Protein AF-A0A2T9Z1H3-F1 (afdb_monomer)

Secondary structure (DSSP, 8-state):
--THHHHHHHHHHHHTT-GGGS---PPPPPPHHHHTTTS-HHHHHHHTT--HHHHTT-HHHHHHHB-TTTS---TTHHHHHHHHHHHHHHHHHHHHHTS-SEEEETT---TT--SSSBBTTBSS-HHHHHHHHHTTT-S-EEEEE-SSS--HHHHHHHTT-SSEEEEE--B-SSSTT----TT---STTSTTTEEE--B-TT-BHHHHHHHHHHHHHHHHHHH--SEEEEE--SSSBTT-SS---BB-HHHHHHHHHHHHTT---EEEE-----SHHHHHHHHHHHHHHHHT----SBPPP-TTGGGGTTT-BS-----S------HHHHHHHHHHHHHHHHHS--S-------PPPPPTT-SHHHHHHHHHHHHHHTTT-SS-HHHHHT----TT---------------EEEEE-TTS-EEEEE-TTS---------------------------------------------------------------------------------------TTTHHHHHHHHHHHHHHHHHHHHHHHHHHHHHHHHTTTSTTS------------------------------------------SHHHHHHHHHHHHHHHHHHHHHHHHHHHHHHHHHGGG--

Radius of gyration: 39.99 Å; Cα contacts (8 Å, |Δi|>4): 775; chains: 1; bounding box: 104×130×142 Å

pLDDT: mean 71.65, std 28.83, range [24.84, 98.94]

InterPro domains:
  IPR000286 Histone deacetylase HDAC [PR01270] (108-131)
  IPR000286 Histone deacetylase HDAC [PR01270] (140-155)
  IPR000286 Histone deacetylase HDAC [PR01270] (225-235)
  IPR003084 Class I/II Histone deacetylase HDAC [PR01271] (1-18)
  IPR003084 Class I/II Histone deacetylase HDAC [PR01271] (34-52)
  IPR003084 Class I/II Histone deacetylase HDAC [PR01271] (65-82)
  IPR003084 Class I/II Histone deacetylase HDAC [PR01271] (86-106)
  IPR003084 Class I/II Histone deacetylase HDAC [PR01271] (127-143)
  IPR003084 Class I/II Histone deacetylase HDAC [PR01271] (186-199)
  IPR003084 Class I/II Histone deacetylase HDAC [PR01271] (203-221)
  IPR023696 Ureohydrolase domain superfamily [SSF52768] (1-344)
  IPR023801 Histone deacetylase domain [PF00850] (2-289)
  IPR037138 Histone deacetylase domain superfamily [G3DSA:3.40.800.20] (1-356)

Solvent-accessible surface area (backbone atoms only — not comparable to full-atom values): 39409 Å² total; per-residue (Å²): 136,68,74,65,31,49,58,50,18,51,47,48,29,55,48,68,55,51,55,83,76,51,91,87,76,85,56,62,58,43,49,73,72,60,53,43,74,71,29,40,65,69,44,52,60,44,43,69,62,44,22,53,79,43,37,74,76,35,51,70,65,32,68,64,34,27,45,63,92,64,35,56,69,39,84,57,49,40,57,56,44,15,39,21,27,10,32,31,37,55,38,25,49,34,45,66,74,64,78,37,66,62,38,78,25,67,70,22,29,31,36,40,9,39,56,55,32,29,32,86,63,12,61,57,33,18,52,55,50,16,49,63,51,34,55,52,77,27,80,26,36,33,40,39,36,46,20,34,45,40,47,52,25,48,40,63,77,40,30,57,30,73,43,41,32,39,36,31,54,13,47,50,68,101,42,64,80,66,61,49,49,74,80,49,23,47,38,89,59,2,40,48,23,32,45,38,44,59,37,52,48,16,38,33,38,67,62,47,51,65,54,49,52,63,50,53,53,50,48,49,72,47,69,54,52,57,32,37,41,34,35,51,14,36,12,29,24,31,79,27,75,82,32,56,30,21,16,16,44,68,37,54,38,47,53,56,52,56,58,59,72,71,76,55,35,34,40,40,25,12,39,58,47,66,36,41,70,52,34,22,32,36,57,35,50,41,50,26,55,75,68,74,46,91,73,70,59,60,56,60,78,45,100,61,50,75,73,44,54,95,77,39,48,45,76,46,66,54,65,93,61,72,57,66,63,48,69,70,57,53,51,50,49,54,53,51,53,54,54,40,53,68,71,45,76,75,65,85,78,85,71,88,72,82,63,71,78,70,57,96,71,66,36,74,68,50,42,47,52,50,51,52,50,49,48,67,73,42,68,90,50,97,69,47,72,70,54,55,79,66,57,81,78,66,100,80,70,85,78,76,90,79,89,70,94,71,96,72,99,63,83,54,51,77,48,71,46,100,86,79,50,73,48,78,47,71,73,89,80,89,76,83,90,86,87,86,83,88,87,89,83,82,88,81,90,85,89,82,90,83,90,79,87,82,86,93,85,86,88,81,92,86,88,82,86,90,88,87,89,88,79,87,86,86,87,87,86,90,84,80,90,77,90,82,89,83,86,86,86,85,89,90,82,89,86,86,80,86,89,87,88,85,85,91,85,89,84,89,86,84,86,87,83,89,86,82,66,86,76,50,58,70,52,57,54,46,58,57,53,51,56,53,58,46,68,48,49,64,48,54,63,50,53,54,54,68,48,54,67,59,58,59,73,70,64,66,93,76,76,91,84,79,80,92,77,87,78,84,88,87,81,90,84,89,82,89,85,90,87,83,87,90,82,92,87,81,89,88,93,88,88,85,84,85,81,91,79,88,95,82,85,64,69,79,63,52,59,54,57,50,53,60,48,51,57,49,54,56,54,52,53,60,51,51,59,56,57,51,59,57,46,58,65,53,59,68,68,74,78,125

Nearest PDB structures (foldseek):
  3max-assembly1_A  TM=9.929E-01  e=9.455E-51  Homo sapiens
  6who-assembly1_A  TM=9.934E-01  e=2.916E-50  Homo sapiens
  7ao8-assembly1_E  TM=9.855E-01  e=3.864E-50  Homo sapiens
  8iht-assembly1_L  TM=9.902E-01  e=1.800E-46  Saccharomyces cerevisiae
  8i03-assembly1_D  TM=9.850E-01  e=1.025E-46  Schizosaccharomyces pombe

Structure (mmCIF, N/CA/C/O backbone):
data_AF-A0A2T9Z1H3-F1
#
_entry.id   AF-A0A2T9Z1H3-F1
#
loop_
_atom_site.group_PDB
_atom_site.id
_atom_site.type_symbol
_atom_site.label_atom_id
_atom_site.label_alt_id
_atom_site.label_comp_id
_atom_site.label_asym_id
_atom_site.label_entity_id
_atom_site.label_seq_id
_atom_site.pdbx_PDB_ins_code
_atom_site.Cartn_x
_atom_site.Cartn_y
_atom_site.Cartn_z
_atom_site.occupancy
_atom_site.B_iso_or_equiv
_atom_site.auth_seq_id
_atom_site.auth_comp_id
_atom_site.auth_asym_id
_atom_site.auth_atom_id
_atom_site.pdbx_PDB_model_num
ATOM 1 N N . MET A 1 1 ? 14.209 2.581 -4.992 1.00 89.06 1 MET A N 1
ATOM 2 C CA . MET A 1 1 ? 13.100 1.869 -5.694 1.00 89.06 1 MET A CA 1
ATOM 3 C C . MET A 1 1 ? 13.535 1.269 -7.051 1.00 89.06 1 MET A C 1
ATOM 5 O O . MET A 1 1 ? 14.521 1.737 -7.606 1.00 89.06 1 MET A O 1
ATOM 9 N N . LYS A 1 2 ? 12.835 0.252 -7.607 1.00 95.00 2 LYS A N 1
ATOM 10 C CA . LYS A 1 2 ? 12.998 -0.245 -9.006 1.00 95.00 2 LYS A CA 1
ATOM 11 C C . LYS A 1 2 ? 11.651 -0.654 -9.661 1.00 95.00 2 LYS A C 1
ATOM 13 O O . LYS A 1 2 ? 11.196 -1.773 -9.418 1.00 95.00 2 LYS A O 1
ATOM 18 N N . PRO A 1 3 ? 11.036 0.169 -10.539 1.00 94.81 3 PRO A N 1
ATOM 19 C CA . PRO A 1 3 ? 9.738 -0.133 -11.174 1.00 94.81 3 PRO A CA 1
ATOM 20 C C . PRO A 1 3 ? 9.687 -1.412 -12.029 1.00 94.81 3 PRO A C 1
ATOM 22 O O . PRO A 1 3 ? 8.630 -2.020 -12.160 1.00 94.81 3 PRO A O 1
ATOM 25 N N . PHE A 1 4 ? 10.826 -1.888 -12.550 1.00 96.69 4 PHE A N 1
ATOM 26 C CA . PHE A 1 4 ? 10.937 -3.122 -13.351 1.00 96.69 4 PHE A CA 1
ATOM 27 C C . PHE A 1 4 ? 10.275 -4.363 -12.710 1.00 96.69 4 PHE A C 1
ATOM 29 O O . PHE A 1 4 ? 9.771 -5.227 -13.428 1.00 96.69 4 PHE A O 1
ATOM 36 N N . ARG A 1 5 ? 10.182 -4.418 -11.370 1.00 97.00 5 ARG A N 1
ATOM 37 C CA . ARG A 1 5 ? 9.456 -5.467 -10.626 1.00 97.00 5 ARG A CA 1
ATOM 38 C C . ARG A 1 5 ? 7.990 -5.628 -11.058 1.00 97.00 5 ARG A C 1
ATOM 40 O O . ARG A 1 5 ? 7.504 -6.751 -11.119 1.00 97.00 5 ARG A O 1
ATOM 47 N N . MET A 1 6 ? 7.326 -4.535 -11.445 1.00 95.75 6 MET A N 1
ATOM 48 C CA . MET A 1 6 ? 5.942 -4.532 -11.940 1.00 95.75 6 MET A CA 1
ATOM 49 C C . MET A 1 6 ? 5.833 -5.269 -13.285 1.00 95.75 6 MET A C 1
ATOM 51 O O . MET A 1 6 ? 4.961 -6.118 -13.463 1.00 95.75 6 MET A O 1
ATOM 55 N N . ARG A 1 7 ? 6.769 -5.016 -14.214 1.00 96.94 7 ARG A N 1
ATOM 56 C CA . ARG A 1 7 ? 6.824 -5.702 -15.518 1.00 96.94 7 ARG A CA 1
ATOM 57 C C . ARG A 1 7 ? 7.203 -7.180 -15.370 1.00 96.94 7 ARG A C 1
ATOM 59 O O . ARG A 1 7 ? 6.657 -8.015 -16.087 1.00 96.94 7 ARG A O 1
ATOM 66 N N . MET A 1 8 ? 8.068 -7.519 -14.411 1.00 97.75 8 MET A N 1
ATOM 67 C CA . MET A 1 8 ? 8.363 -8.917 -14.070 1.00 97.75 8 MET A CA 1
ATOM 68 C C . MET A 1 8 ? 7.139 -9.658 -13.511 1.00 97.75 8 MET A C 1
ATOM 70 O O . MET A 1 8 ? 6.877 -10.782 -13.938 1.00 97.75 8 MET A O 1
ATOM 74 N N . ALA A 1 9 ? 6.370 -9.028 -12.615 1.00 97.56 9 ALA A N 1
ATOM 75 C CA . ALA A 1 9 ? 5.122 -9.589 -12.094 1.00 97.56 9 ALA A CA 1
ATOM 76 C C . ALA A 1 9 ? 4.086 -9.794 -13.212 1.00 97.56 9 ALA A C 1
ATOM 78 O O . ALA A 1 9 ? 3.550 -10.888 -13.353 1.00 97.56 9 ALA A O 1
ATOM 79 N N . HIS A 1 10 ? 3.862 -8.786 -14.062 1.00 97.31 10 HIS A N 1
ATOM 80 C CA . HIS A 1 10 ? 2.933 -8.880 -15.193 1.00 97.31 10 HIS A CA 1
ATOM 81 C C . HIS A 1 10 ? 3.328 -9.985 -16.193 1.00 97.31 10 HIS A C 1
ATOM 83 O O . HIS A 1 10 ? 2.487 -10.789 -16.585 1.00 97.31 10 HIS A O 1
ATOM 89 N N . SER A 1 11 ? 4.619 -10.103 -16.533 1.00 97.38 11 SER A N 1
ATOM 90 C CA . SER A 1 11 ? 5.118 -11.176 -17.409 1.00 97.38 11 SER A CA 1
ATOM 91 C C . SER A 1 11 ? 4.884 -12.576 -16.823 1.00 97.38 11 SER A C 1
ATOM 93 O O . SER A 1 11 ? 4.531 -13.494 -17.561 1.00 97.38 11 SER A O 1
ATOM 95 N N . LEU A 1 12 ? 5.018 -12.746 -15.501 1.00 97.19 12 LEU A N 1
ATOM 96 C CA . LEU A 1 12 ? 4.659 -14.000 -14.833 1.00 97.19 12 LEU A CA 1
ATOM 97 C C . LEU A 1 12 ? 3.141 -14.236 -14.771 1.00 97.19 12 LEU A C 1
ATOM 99 O O . LEU A 1 12 ? 2.723 -15.372 -14.964 1.00 97.19 12 LEU A O 1
ATOM 103 N N . ILE A 1 13 ? 2.322 -13.206 -14.531 1.00 97.62 13 ILE A N 1
ATOM 104 C CA . ILE A 1 13 ? 0.849 -13.307 -14.495 1.00 97.62 13 ILE A CA 1
ATOM 105 C C . ILE A 1 13 ? 0.319 -13.913 -15.805 1.00 97.62 13 ILE A C 1
ATOM 107 O O . ILE A 1 13 ? -0.426 -14.893 -15.755 1.00 97.62 13 ILE A O 1
ATOM 111 N N . SER A 1 14 ? 0.766 -13.404 -16.958 1.00 97.06 14 SER A N 1
ATOM 112 C CA . SER A 1 14 ? 0.407 -13.960 -18.271 1.00 97.06 14 SER A CA 1
ATOM 113 C C . SER A 1 14 ? 1.050 -15.322 -18.545 1.00 97.06 14 SER A C 1
ATOM 115 O O . SER A 1 14 ? 0.409 -16.199 -19.116 1.00 97.06 14 SER A O 1
ATOM 117 N N . ALA A 1 15 ? 2.287 -15.565 -18.095 1.00 97.12 15 ALA A N 1
ATOM 118 C CA . ALA A 1 15 ? 2.923 -16.881 -18.240 1.00 97.12 15 ALA A CA 1
ATOM 119 C C . ALA A 1 15 ? 2.255 -17.985 -17.386 1.00 97.12 15 ALA A C 1
ATOM 121 O O . ALA A 1 15 ? 2.415 -19.168 -17.684 1.00 97.12 15 ALA A O 1
ATOM 122 N N . TYR A 1 16 ? 1.506 -17.610 -16.344 1.00 97.62 16 TYR A N 1
ATOM 123 C CA . TYR A 1 16 ? 0.624 -18.487 -15.563 1.00 97.62 16 TYR A CA 1
ATOM 124 C C . TYR A 1 16 ? -0.838 -18.494 -16.054 1.00 97.62 16 TYR A C 1
ATOM 126 O O . TYR A 1 16 ? -1.675 -19.134 -15.418 1.00 97.62 16 TYR A O 1
ATOM 134 N N . GLU A 1 17 ? -1.155 -17.802 -17.156 1.00 97.19 17 GLU A N 1
ATOM 135 C CA . GLU A 1 17 ? -2.508 -17.687 -17.727 1.00 97.19 17 GLU A CA 1
ATOM 136 C C . GLU A 1 17 ? -3.558 -17.116 -16.741 1.00 97.19 17 GLU A C 1
ATOM 138 O O . GLU A 1 17 ? -4.755 -17.396 -16.841 1.00 97.19 17 GLU A O 1
ATOM 143 N N . LEU A 1 18 ? -3.126 -16.315 -15.755 1.00 97.56 18 LEU A N 1
ATOM 144 C CA . LEU A 1 18 ? -4.015 -15.708 -14.751 1.00 97.56 18 LEU A CA 1
ATOM 145 C C . LEU A 1 18 ? -4.842 -14.548 -15.326 1.00 97.56 18 LEU A C 1
ATOM 147 O O . LEU A 1 18 ? -5.962 -14.304 -14.881 1.00 97.56 18 LEU A O 1
ATOM 151 N N . ASP A 1 19 ? -4.305 -13.872 -16.339 1.00 95.38 19 ASP A N 1
ATOM 152 C CA . ASP A 1 19 ? -4.972 -12.840 -17.135 1.00 95.38 19 ASP A CA 1
ATOM 153 C C . ASP A 1 19 ? -6.231 -13.345 -17.857 1.00 95.38 19 ASP A C 1
ATOM 155 O O . ASP A 1 19 ? -7.185 -12.588 -18.004 1.00 95.38 19 ASP A O 1
ATOM 159 N N . GLN A 1 20 ? -6.316 -14.637 -18.193 1.00 96.12 20 GLN A N 1
ATOM 160 C CA . GLN A 1 20 ? -7.536 -15.249 -18.747 1.00 96.12 20 GLN A CA 1
ATOM 161 C C . GLN A 1 20 ? -8.738 -15.251 -17.776 1.00 96.12 20 GLN A C 1
ATOM 163 O O . GLN A 1 20 ? -9.850 -15.603 -18.176 1.00 96.12 20 GLN A O 1
ATOM 168 N N . TYR A 1 21 ? -8.536 -14.899 -16.500 1.00 97.06 21 TYR A N 1
ATOM 169 C CA . TYR A 1 21 ? -9.562 -14.942 -15.452 1.00 97.06 21 TYR A CA 1
ATOM 170 C C . TYR A 1 21 ? -9.888 -13.572 -14.833 1.00 97.06 21 TYR A C 1
ATOM 172 O O . TYR A 1 21 ? -10.627 -13.524 -13.850 1.00 97.06 21 TYR A O 1
ATOM 180 N N . MET A 1 22 ? -9.379 -12.474 -15.400 1.00 96.75 22 MET A N 1
ATOM 181 C CA . MET A 1 22 ? -9.648 -11.101 -14.953 1.00 96.75 22 MET A CA 1
ATOM 182 C C . MET A 1 22 ? -9.751 -10.119 -16.122 1.00 96.75 22 MET A C 1
ATOM 184 O O . MET A 1 22 ? -9.242 -10.368 -17.210 1.00 96.75 22 MET A O 1
ATOM 188 N N . GLU A 1 23 ? -10.391 -8.974 -15.889 1.00 96.69 23 GLU A N 1
ATOM 189 C CA . GLU A 1 23 ? -10.355 -7.851 -16.827 1.00 96.69 23 GLU A CA 1
ATOM 190 C C . GLU A 1 23 ? -8.999 -7.136 -16.700 1.00 96.69 23 GLU A C 1
ATOM 192 O O . GLU A 1 23 ? -8.717 -6.501 -15.684 1.00 96.69 23 GLU A O 1
ATOM 197 N N . VAL A 1 24 ? -8.140 -7.255 -17.716 1.00 96.50 24 VAL A N 1
ATOM 198 C CA . VAL A 1 24 ? -6.857 -6.536 -17.771 1.00 96.50 24 VAL A CA 1
ATOM 199 C C . VAL A 1 24 ? -7.070 -5.187 -18.455 1.00 96.50 24 VAL A C 1
ATOM 201 O O . VAL A 1 24 ? -7.471 -5.128 -19.615 1.00 96.50 24 VAL A O 1
ATOM 204 N N . ILE A 1 25 ? -6.792 -4.103 -17.729 1.00 94.00 25 ILE A N 1
ATOM 205 C CA . ILE A 1 25 ? -7.121 -2.729 -18.126 1.00 94.00 25 ILE A CA 1
ATOM 206 C C . ILE A 1 25 ? -5.834 -1.905 -18.216 1.00 94.00 25 ILE A C 1
ATOM 208 O O . ILE A 1 25 ? -5.017 -1.910 -17.294 1.00 94.00 25 ILE A O 1
ATOM 212 N N . LYS A 1 26 ? -5.666 -1.154 -19.309 1.00 94.00 26 LYS A N 1
ATOM 213 C CA . LYS A 1 26 ? -4.644 -0.103 -19.425 1.00 94.00 26 LYS A CA 1
ATOM 214 C C . LYS A 1 26 ? -5.133 1.124 -18.634 1.00 94.00 26 LYS A C 1
ATOM 216 O O . LYS A 1 26 ? -6.169 1.672 -19.007 1.00 94.00 26 LYS A O 1
ATOM 221 N N . PRO A 1 27 ? -4.453 1.556 -17.555 1.00 90.12 27 PRO A N 1
ATOM 222 C CA . PRO A 1 27 ? -4.919 2.684 -16.753 1.00 90.12 27 PRO A CA 1
ATOM 223 C C . PRO A 1 27 ? -4.868 3.985 -17.559 1.00 90.12 27 PRO A C 1
ATOM 225 O O . PRO A 1 27 ? -3.913 4.232 -18.300 1.00 90.12 27 PRO A O 1
ATOM 228 N N . ILE A 1 28 ? -5.880 4.832 -17.384 1.00 92.38 28 ILE A N 1
ATOM 229 C CA . ILE A 1 28 ? -5.883 6.193 -17.926 1.00 92.38 28 ILE A CA 1
ATOM 230 C C . ILE A 1 28 ? -4.994 7.051 -17.006 1.00 92.38 28 ILE A C 1
ATOM 232 O O . ILE A 1 28 ? -5.240 7.068 -15.800 1.00 92.38 28 ILE A O 1
ATOM 236 N N . PRO A 1 29 ? -3.935 7.719 -17.510 1.00 96.44 29 PRO A N 1
ATOM 237 C CA . PRO A 1 29 ? -3.004 8.447 -16.650 1.00 96.44 29 PRO A CA 1
ATOM 238 C C . PRO A 1 29 ? -3.685 9.610 -15.918 1.00 96.44 29 PRO A C 1
ATOM 240 O O . PRO A 1 29 ? -4.291 10.473 -16.552 1.00 96.44 29 PRO A O 1
ATOM 243 N N . ALA A 1 30 ? -3.539 9.658 -14.592 1.00 97.06 30 ALA A N 1
ATOM 244 C CA . ALA A 1 30 ? -4.159 10.682 -13.757 1.00 97.06 30 ALA A CA 1
ATOM 245 C C . ALA A 1 30 ? -3.687 12.093 -14.137 1.00 97.06 30 ALA A C 1
ATOM 247 O O . ALA A 1 30 ? -2.486 12.377 -14.252 1.00 97.06 30 ALA A O 1
ATOM 248 N N . THR A 1 31 ? -4.653 12.992 -14.286 1.00 96.75 31 THR A N 1
ATOM 249 C CA . THR A 1 31 ? -4.448 14.409 -14.579 1.00 96.75 31 THR A CA 1
ATOM 250 C C . THR A 1 31 ? -3.904 15.167 -13.366 1.00 96.75 31 THR A C 1
ATOM 252 O O . THR A 1 31 ? -4.094 14.774 -12.213 1.00 96.75 31 THR A O 1
ATOM 255 N N . SER A 1 32 ? -3.290 16.335 -13.602 1.00 96.00 32 SER A N 1
ATOM 256 C CA . SER A 1 32 ? -2.868 17.232 -12.513 1.00 96.00 32 SER A CA 1
ATOM 257 C C . SER A 1 32 ? -4.025 17.593 -11.567 1.00 96.00 32 SER A C 1
ATOM 259 O O . SER A 1 32 ? -3.800 17.733 -10.371 1.00 96.00 32 SER A O 1
ATOM 261 N N . ASN A 1 33 ? -5.255 17.699 -12.086 1.00 95.69 33 ASN A N 1
ATOM 262 C CA . ASN A 1 33 ? -6.451 18.027 -11.305 1.00 95.69 33 ASN A CA 1
ATOM 263 C C . ASN A 1 33 ? -6.873 16.890 -10.358 1.00 95.69 33 ASN A C 1
ATOM 265 O O . ASN A 1 33 ? -7.408 17.155 -9.284 1.00 95.69 33 ASN A O 1
ATOM 269 N N . GLU A 1 34 ? -6.647 15.630 -10.739 1.00 95.75 34 GLU A N 1
ATOM 270 C CA . GLU A 1 34 ? -6.924 14.478 -9.872 1.00 95.75 34 GLU A CA 1
ATOM 271 C C . GLU A 1 34 ? -5.943 14.437 -8.706 1.00 95.75 34 GLU A C 1
ATOM 273 O O . GLU A 1 34 ? -6.355 14.299 -7.556 1.00 95.75 34 GLU A O 1
ATOM 278 N N . MET A 1 35 ? -4.655 14.646 -8.988 1.00 97.88 35 MET A N 1
ATOM 279 C CA . MET A 1 35 ? -3.612 14.673 -7.962 1.00 97.88 35 MET A CA 1
ATOM 280 C C . MET A 1 35 ? -3.845 15.791 -6.932 1.00 97.88 35 MET A C 1
ATOM 282 O O . MET A 1 35 ? -3.701 15.561 -5.728 1.00 97.88 35 MET A O 1
ATOM 286 N N . THR A 1 36 ? -4.275 16.980 -7.369 1.00 97.94 36 THR A N 1
ATOM 287 C CA . THR A 1 36 ? -4.519 18.127 -6.473 1.00 97.94 36 THR A CA 1
ATOM 288 C C . THR A 1 36 ? -5.814 18.042 -5.654 1.00 97.94 36 THR A C 1
ATOM 290 O O . THR A 1 36 ? -6.082 18.924 -4.837 1.00 97.94 36 THR A O 1
ATOM 293 N N . ARG A 1 37 ? -6.588 16.945 -5.758 1.00 96.75 37 ARG A N 1
ATOM 294 C CA . ARG A 1 37 ? -7.631 16.607 -4.763 1.00 96.75 37 ARG A CA 1
ATOM 295 C C . ARG A 1 37 ? -7.038 16.411 -3.366 1.00 96.75 37 ARG A C 1
ATOM 297 O O . ARG A 1 37 ? -7.684 16.746 -2.375 1.00 96.75 37 ARG A O 1
ATOM 304 N N . PHE A 1 38 ? -5.823 15.862 -3.295 1.00 98.31 38 PHE A N 1
ATOM 305 C CA . PHE A 1 38 ? -5.057 15.718 -2.059 1.00 98.31 38 PHE A CA 1
ATOM 306 C C . PHE A 1 38 ? -3.867 16.675 -2.030 1.00 98.31 38 PHE A C 1
ATOM 308 O O . PHE A 1 38 ? -3.764 17.476 -1.098 1.00 98.31 38 PHE A O 1
ATOM 315 N N . HIS A 1 39 ? -2.999 16.605 -3.040 1.00 98.50 39 HIS A N 1
ATOM 316 C CA . HIS A 1 39 ? -1.722 17.317 -3.088 1.00 98.50 39 HIS A CA 1
ATOM 317 C C . HIS A 1 39 ? -1.880 18.827 -3.284 1.00 98.50 39 HIS A C 1
ATOM 319 O O . HIS A 1 39 ? -2.905 19.304 -3.771 1.00 98.50 39 HIS A O 1
ATOM 325 N N . SER A 1 40 ? -0.864 19.608 -2.922 1.00 98.06 40 SER A N 1
ATOM 326 C CA . SER A 1 40 ? -0.843 21.042 -3.229 1.00 98.06 40 SER A CA 1
ATOM 327 C C . SER A 1 40 ? -0.589 21.312 -4.721 1.00 98.06 40 SER A C 1
ATOM 329 O O . SER A 1 40 ? 0.180 20.614 -5.382 1.00 98.06 40 SER A O 1
ATOM 331 N N . ASN A 1 41 ? -1.238 22.352 -5.262 1.00 97.31 41 ASN A N 1
ATOM 332 C CA . ASN A 1 41 ? -1.108 22.742 -6.674 1.00 97.31 41 ASN A CA 1
ATOM 333 C C . ASN A 1 41 ? 0.354 22.983 -7.073 1.00 97.31 41 ASN A C 1
ATOM 335 O O . ASN A 1 41 ? 0.797 22.500 -8.113 1.00 97.31 41 ASN A O 1
ATOM 339 N N . ASP A 1 42 ? 1.096 23.698 -6.227 1.00 96.69 42 ASP A N 1
ATOM 340 C CA . ASP A 1 42 ? 2.485 24.082 -6.474 1.00 96.69 42 ASP A CA 1
ATOM 341 C C . ASP A 1 42 ? 3.411 22.856 -6.539 1.00 96.69 42 ASP A C 1
ATOM 343 O O . ASP A 1 42 ? 4.323 22.820 -7.362 1.00 96.69 42 ASP A O 1
ATOM 347 N N . TYR A 1 43 ? 3.141 21.828 -5.723 1.00 97.38 43 TYR A N 1
ATOM 348 C CA . TYR A 1 43 ? 3.877 20.563 -5.723 1.00 97.38 43 TYR A CA 1
ATOM 349 C C . TYR A 1 43 ? 3.627 19.755 -7.005 1.00 97.38 43 TYR A C 1
ATOM 351 O O . TYR A 1 43 ? 4.568 19.286 -7.644 1.00 97.38 43 TYR A O 1
ATOM 359 N N . ILE A 1 44 ? 2.369 19.653 -7.448 1.00 97.75 44 ILE A N 1
ATOM 360 C CA . ILE A 1 44 ? 2.021 18.930 -8.682 1.00 97.75 44 ILE A CA 1
ATOM 361 C C . ILE A 1 44 ? 2.520 19.664 -9.937 1.00 97.75 44 ILE A C 1
ATOM 363 O O . ILE A 1 44 ? 3.022 19.022 -10.860 1.00 97.75 44 ILE A O 1
ATOM 367 N N . GLU A 1 45 ? 2.459 20.999 -9.979 1.00 95.94 45 GLU A N 1
ATOM 368 C CA . GLU A 1 45 ? 3.064 21.784 -11.068 1.00 95.94 45 GLU A CA 1
ATOM 369 C C . GLU A 1 45 ? 4.602 21.777 -11.037 1.00 95.94 45 GLU A C 1
ATOM 371 O O . GLU A 1 45 ? 5.214 21.908 -12.099 1.00 95.94 45 GLU A O 1
ATOM 376 N N . TYR A 1 46 ? 5.233 21.567 -9.874 1.00 95.44 46 TYR A N 1
ATOM 377 C CA . TYR A 1 46 ? 6.663 21.267 -9.784 1.00 95.44 46 TYR A CA 1
ATOM 378 C C . TYR A 1 46 ? 6.975 19.873 -10.357 1.00 95.44 46 TYR A C 1
ATOM 380 O O . TYR A 1 46 ? 7.765 19.782 -11.296 1.00 95.44 46 TYR A O 1
ATOM 388 N N . LEU A 1 47 ? 6.323 18.800 -9.880 1.00 95.62 47 LEU A N 1
ATOM 389 C CA . LEU A 1 47 ? 6.571 17.421 -10.346 1.00 95.62 47 LEU A CA 1
ATOM 390 C C . LEU A 1 47 ? 6.412 17.283 -11.867 1.00 95.62 47 LEU A C 1
ATOM 392 O O . LEU A 1 47 ? 7.206 16.619 -12.525 1.00 95.62 47 LEU A O 1
ATOM 396 N N . LYS A 1 48 ? 5.422 17.969 -12.441 1.00 95.06 48 LYS A N 1
ATOM 397 C CA . LYS A 1 48 ? 5.134 18.034 -13.883 1.00 95.06 48 LYS A CA 1
ATOM 398 C C . LYS A 1 48 ? 6.238 18.680 -14.731 1.00 95.06 48 LYS A C 1
ATOM 400 O O . LYS A 1 48 ? 6.247 18.519 -15.949 1.00 95.06 48 LYS A O 1
ATOM 405 N N . ARG A 1 49 ? 7.147 19.427 -14.101 1.00 93.12 49 ARG A N 1
ATOM 406 C CA . ARG A 1 49 ? 8.317 20.073 -14.720 1.00 93.12 49 ARG A CA 1
ATOM 407 C C . ARG A 1 49 ? 9.634 19.450 -14.253 1.00 93.12 49 ARG A C 1
ATOM 409 O O . ARG A 1 49 ? 10.680 19.791 -14.799 1.00 93.12 49 ARG A O 1
ATOM 416 N N . ALA A 1 50 ? 9.586 18.568 -13.256 1.00 90.94 50 ALA A N 1
ATOM 417 C CA . ALA A 1 50 ? 10.753 17.946 -12.666 1.00 90.94 50 ALA A CA 1
ATOM 418 C C . ALA A 1 50 ? 11.450 17.023 -13.675 1.00 90.94 50 ALA A C 1
ATOM 420 O O . ALA A 1 50 ? 10.877 16.085 -14.224 1.00 90.94 50 ALA A O 1
ATOM 421 N N . SER A 1 51 ? 12.724 17.318 -13.884 1.00 92.12 51 SER A N 1
ATOM 422 C CA . SER A 1 51 ? 13.724 16.522 -14.586 1.00 92.12 51 SER A CA 1
ATOM 423 C C . SER A 1 51 ? 15.071 16.809 -13.911 1.00 92.12 51 SER A C 1
ATOM 425 O O . SER A 1 51 ? 15.171 17.819 -13.197 1.00 92.12 51 SER A O 1
ATOM 427 N N . PRO A 1 52 ? 16.122 15.996 -14.116 1.00 91.50 52 PRO A N 1
ATOM 428 C CA . PRO A 1 52 ? 17.438 16.261 -13.527 1.00 91.50 52 PRO A CA 1
ATOM 429 C C . PRO A 1 52 ? 17.942 17.678 -13.855 1.00 91.50 52 PRO A C 1
ATOM 431 O O . PRO A 1 52 ? 18.343 18.431 -12.969 1.00 91.50 52 PRO A O 1
ATOM 434 N N . GLU A 1 53 ? 17.783 18.090 -15.117 1.00 91.06 53 GLU A N 1
ATOM 435 C CA . GLU A 1 53 ? 18.115 19.429 -15.615 1.00 91.06 53 GLU A CA 1
ATOM 436 C C . GLU A 1 53 ? 17.284 20.570 -15.005 1.00 91.06 53 GLU A C 1
ATOM 438 O O . GLU A 1 53 ? 17.748 21.711 -14.991 1.00 91.06 53 GLU A O 1
ATOM 443 N N . PHE A 1 54 ? 16.036 20.327 -14.598 1.00 90.75 54 PHE A N 1
ATOM 444 C CA . PHE A 1 54 ? 15.193 21.348 -13.965 1.00 90.75 54 PHE A CA 1
ATOM 445 C C . PHE A 1 54 ? 15.513 21.467 -12.474 1.00 90.75 54 PHE A C 1
ATOM 447 O O . PHE A 1 54 ? 15.641 22.579 -11.962 1.00 90.75 54 PHE A O 1
ATOM 454 N N . ALA A 1 55 ? 15.714 20.331 -11.805 1.00 89.00 55 ALA A N 1
ATOM 455 C CA . ALA A 1 55 ? 16.058 20.255 -10.392 1.00 89.00 55 ALA A CA 1
ATOM 456 C C . ALA A 1 55 ? 17.403 20.931 -10.074 1.00 89.00 55 ALA A C 1
ATOM 458 O O . ALA A 1 55 ? 17.478 21.744 -9.153 1.00 89.00 55 ALA A O 1
ATOM 459 N N . GLU A 1 56 ? 18.437 20.692 -10.891 1.00 89.31 56 GLU A N 1
ATOM 460 C CA . GLU A 1 56 ? 19.746 21.359 -10.767 1.00 89.31 56 GLU A CA 1
ATOM 461 C C . GLU A 1 56 ? 19.631 22.895 -10.841 1.00 89.31 56 GLU A C 1
ATOM 463 O O . GLU A 1 56 ? 20.360 23.615 -10.155 1.00 89.31 56 GLU A O 1
ATOM 468 N N . LYS A 1 57 ? 18.687 23.404 -11.644 1.00 91.19 57 LYS A N 1
ATOM 469 C CA . LYS A 1 57 ? 18.440 24.842 -11.855 1.00 91.19 57 LYS A CA 1
ATOM 470 C C . LYS A 1 57 ? 17.475 25.449 -10.830 1.00 91.19 57 LYS A C 1
ATOM 472 O O . LYS A 1 57 ? 17.427 26.670 -10.710 1.00 91.19 57 LYS A O 1
ATOM 477 N N . GLN A 1 58 ? 16.714 24.627 -10.105 1.00 89.62 58 GLN A N 1
ATOM 478 C CA . GLN A 1 58 ? 15.705 25.030 -9.117 1.00 89.62 58 GLN A CA 1
ATOM 479 C C . GLN A 1 58 ? 15.964 24.351 -7.768 1.00 89.62 58 GLN A C 1
ATOM 481 O O . GLN A 1 58 ? 15.097 23.687 -7.201 1.00 89.62 58 GLN A O 1
ATOM 486 N N . GLN A 1 59 ? 17.186 24.500 -7.253 1.00 86.81 59 GLN A N 1
ATOM 487 C CA . GLN A 1 59 ? 17.667 23.770 -6.073 1.00 86.81 59 GLN A CA 1
ATOM 488 C C . GLN A 1 59 ? 16.811 24.026 -4.824 1.00 86.81 59 GLN A C 1
ATOM 490 O O . GLN A 1 59 ? 16.513 23.083 -4.102 1.00 86.81 59 GLN A O 1
ATOM 495 N N . LEU A 1 60 ? 16.352 25.267 -4.610 1.00 87.31 60 LEU A N 1
ATOM 496 C CA . LEU A 1 60 ? 15.521 25.643 -3.457 1.00 87.31 60 LEU A CA 1
ATOM 497 C C . LEU A 1 60 ? 14.118 25.017 -3.505 1.00 87.31 60 LEU A C 1
ATOM 499 O O . LEU A 1 60 ? 13.678 24.432 -2.519 1.00 87.31 60 LEU A O 1
ATOM 503 N N . ASP A 1 61 ? 13.430 25.093 -4.650 1.00 84.44 61 ASP A N 1
ATOM 504 C CA . ASP A 1 61 ? 12.134 24.420 -4.826 1.00 84.44 61 ASP A CA 1
ATOM 505 C C . ASP A 1 61 ? 12.302 22.896 -4.782 1.00 84.44 61 ASP A C 1
ATOM 507 O O . ASP A 1 61 ? 11.456 22.197 -4.236 1.00 84.44 61 ASP A O 1
ATOM 511 N N . THR A 1 62 ? 13.419 22.367 -5.287 1.00 86.50 62 THR A N 1
ATOM 512 C CA . THR A 1 62 ? 13.693 20.928 -5.210 1.00 86.50 62 THR A CA 1
ATOM 513 C C . THR A 1 62 ? 13.898 20.483 -3.767 1.00 86.50 62 THR A C 1
ATOM 515 O O . THR A 1 62 ? 13.202 19.578 -3.341 1.00 86.50 62 THR A O 1
ATOM 518 N N . GLN A 1 63 ? 14.738 21.160 -2.978 1.00 87.88 63 GLN A N 1
ATOM 519 C CA . GLN A 1 63 ? 14.930 20.869 -1.546 1.00 87.88 63 GLN A CA 1
ATOM 520 C C . GLN A 1 63 ? 13.639 20.991 -0.717 1.00 87.88 63 GLN A C 1
ATOM 522 O O . GLN A 1 63 ? 13.524 20.362 0.330 1.00 87.88 63 GLN A O 1
ATOM 527 N N . LYS A 1 64 ? 12.669 21.793 -1.173 1.00 91.12 64 LYS A N 1
ATOM 528 C CA . LYS A 1 64 ? 11.344 21.941 -0.552 1.00 91.12 64 LYS A CA 1
ATOM 529 C C . LYS A 1 64 ? 10.385 20.787 -0.885 1.00 91.12 64 LYS A C 1
ATOM 531 O O . LYS A 1 64 ? 9.472 20.527 -0.109 1.00 91.12 64 LYS A O 1
ATOM 536 N N . TYR A 1 65 ? 10.532 20.156 -2.050 1.00 92.75 65 TYR A N 1
ATOM 537 C CA . TYR A 1 65 ? 9.544 19.218 -2.600 1.00 92.75 65 TYR A CA 1
ATOM 538 C C . TYR A 1 65 ? 10.054 17.776 -2.737 1.00 92.75 65 TYR A C 1
ATOM 540 O O . TYR A 1 65 ? 9.251 16.846 -2.699 1.00 92.75 65 TYR A O 1
ATOM 548 N N . LEU A 1 66 ? 11.360 17.578 -2.904 1.00 92.12 66 LEU A N 1
ATOM 549 C CA . LEU A 1 66 ? 12.032 16.293 -3.073 1.00 92.12 66 LEU A CA 1
ATOM 550 C C . LEU A 1 66 ? 13.204 16.187 -2.090 1.00 92.12 66 LEU A C 1
ATOM 552 O O . LEU A 1 66 ? 14.143 16.984 -2.139 1.00 92.12 66 LEU A O 1
ATOM 556 N N . ASN A 1 67 ? 13.215 15.142 -1.265 1.00 85.62 67 ASN A N 1
ATOM 557 C CA . ASN A 1 67 ? 14.447 14.717 -0.609 1.00 85.62 67 ASN A CA 1
ATOM 558 C C . ASN A 1 67 ? 15.386 14.104 -1.667 1.00 85.62 67 ASN A C 1
ATOM 560 O O . ASN A 1 67 ? 15.117 13.005 -2.144 1.00 85.62 67 ASN A O 1
ATOM 564 N N . PHE A 1 68 ? 16.463 14.800 -2.048 1.00 78.56 68 PHE A N 1
ATOM 565 C CA . PHE A 1 68 ? 17.363 14.382 -3.137 1.00 78.56 68 PHE A CA 1
ATOM 566 C C . PHE A 1 68 ? 17.955 12.971 -2.962 1.00 78.56 68 PHE A C 1
ATOM 568 O O . PHE A 1 68 ? 18.125 12.275 -3.963 1.00 78.56 68 PHE A O 1
ATOM 575 N N . ASP A 1 69 ? 18.252 12.554 -1.728 1.00 83.81 69 ASP A N 1
ATOM 576 C CA . ASP A 1 69 ? 18.966 11.297 -1.450 1.00 83.81 69 ASP A CA 1
ATOM 577 C C . ASP A 1 69 ? 18.065 10.052 -1.575 1.00 83.81 69 ASP A C 1
ATOM 579 O O . ASP A 1 69 ? 18.538 8.962 -1.902 1.00 83.81 69 ASP A O 1
ATOM 583 N N . ASP A 1 70 ? 16.760 10.213 -1.339 1.00 91.25 70 ASP A N 1
ATOM 584 C CA . ASP A 1 70 ? 15.762 9.130 -1.315 1.00 91.25 70 ASP A CA 1
ATOM 585 C C . ASP A 1 70 ? 14.752 9.222 -2.476 1.00 91.25 70 ASP A C 1
ATOM 587 O O . ASP A 1 70 ? 14.414 8.224 -3.115 1.00 91.25 70 ASP A O 1
ATOM 591 N N . CYS A 1 71 ? 14.320 10.437 -2.811 1.00 95.12 71 CYS A N 1
ATOM 592 C CA . CYS A 1 71 ? 13.349 10.764 -3.853 1.00 95.12 71 CYS A CA 1
ATOM 593 C C . CYS A 1 71 ? 13.994 11.603 -4.986 1.00 95.12 71 CYS A C 1
ATOM 595 O O . CYS A 1 71 ? 13.582 12.746 -5.217 1.00 95.12 71 CYS A O 1
ATOM 597 N N . PRO A 1 72 ? 15.015 11.079 -5.697 1.00 93.62 72 PRO A N 1
ATOM 598 C CA . PRO A 1 72 ? 15.768 11.838 -6.691 1.00 93.62 72 PRO A CA 1
ATOM 599 C C . PRO A 1 72 ? 14.929 12.189 -7.935 1.00 93.62 72 PRO A C 1
ATOM 601 O O . PRO A 1 72 ? 14.103 11.387 -8.377 1.00 93.62 72 PRO A O 1
ATOM 604 N N . PRO A 1 73 ? 15.181 13.341 -8.584 1.00 93.38 73 PRO A N 1
ATOM 605 C CA . PRO A 1 73 ? 14.554 13.687 -9.857 1.00 93.38 73 PRO A CA 1
ATOM 606 C C . PRO A 1 73 ? 15.024 12.749 -10.983 1.00 93.38 73 PRO A C 1
ATOM 608 O O . PRO A 1 73 ? 16.219 12.500 -11.140 1.00 93.38 73 PRO A O 1
ATOM 611 N N . PHE A 1 74 ? 14.093 12.271 -11.811 1.00 93.75 74 PHE A N 1
ATOM 612 C CA . PHE A 1 74 ? 14.384 11.434 -12.981 1.00 93.75 74 PHE A CA 1
ATOM 613 C C . PHE A 1 74 ? 13.436 11.744 -14.147 1.00 93.75 74 PHE A C 1
ATOM 615 O O . PHE A 1 74 ? 12.324 12.239 -13.949 1.00 93.75 74 PHE A O 1
ATOM 622 N N . ASP A 1 75 ? 13.867 11.454 -15.375 1.00 94.12 75 ASP A N 1
ATOM 623 C CA . ASP A 1 75 ? 13.057 11.703 -16.570 1.00 94.12 75 ASP A CA 1
ATOM 624 C C . ASP A 1 75 ? 11.803 10.815 -16.591 1.00 94.12 75 ASP A C 1
ATOM 626 O O . ASP A 1 75 ? 11.878 9.599 -16.415 1.00 94.12 75 ASP A O 1
ATOM 630 N N . GLY A 1 76 ? 10.635 11.429 -16.799 1.00 93.81 76 GLY A N 1
ATOM 631 C CA . GLY A 1 76 ? 9.344 10.732 -16.754 1.00 93.81 76 GLY A CA 1
ATOM 632 C C . GLY A 1 76 ? 8.743 10.569 -15.351 1.00 93.81 76 GLY A C 1
ATOM 633 O O . GLY A 1 76 ? 7.732 9.885 -15.212 1.00 93.81 76 GLY A O 1
ATOM 634 N N . ILE A 1 77 ? 9.293 11.219 -14.315 1.00 94.94 77 ILE A N 1
ATOM 635 C CA . ILE A 1 77 ? 8.749 11.212 -12.941 1.00 94.94 77 ILE A CA 1
ATOM 636 C C . ILE A 1 77 ? 7.238 11.492 -12.875 1.00 94.94 77 ILE A C 1
ATOM 638 O O . ILE A 1 77 ? 6.502 10.741 -12.233 1.00 94.94 77 ILE A O 1
ATOM 642 N N . PHE A 1 78 ? 6.748 12.515 -13.586 1.00 96.19 78 PHE A N 1
ATOM 643 C CA . PHE A 1 78 ? 5.317 12.832 -13.626 1.00 96.19 78 PHE A CA 1
ATOM 644 C C . PHE A 1 78 ? 4.491 11.755 -14.344 1.00 96.19 78 PHE A C 1
ATOM 646 O O . PHE A 1 78 ? 3.421 11.397 -13.866 1.00 96.19 78 PHE A O 1
ATOM 653 N N . GLU A 1 79 ? 4.997 11.187 -15.443 1.00 96.25 79 GLU A N 1
ATOM 654 C CA . GLU A 1 79 ? 4.324 10.115 -16.191 1.00 96.25 79 GLU A CA 1
ATOM 655 C C . GLU A 1 79 ? 4.187 8.841 -15.342 1.00 96.25 79 GLU A C 1
ATOM 657 O O . GLU A 1 79 ? 3.097 8.275 -15.245 1.00 96.25 79 GLU A O 1
ATOM 662 N N . PHE A 1 80 ? 5.258 8.447 -14.644 1.00 96.44 80 PHE A N 1
ATOM 663 C CA . PHE A 1 80 ? 5.245 7.351 -13.673 1.00 96.44 80 PHE A CA 1
ATOM 664 C C . PHE A 1 80 ? 4.177 7.567 -12.587 1.00 96.44 80 PHE A C 1
ATOM 666 O O . PHE A 1 80 ? 3.370 6.671 -12.322 1.00 96.44 80 PHE A O 1
ATOM 673 N N . CYS A 1 81 ? 4.118 8.772 -12.009 1.00 97.25 81 CYS A N 1
ATOM 674 C CA . CYS A 1 81 ? 3.115 9.126 -11.003 1.00 97.25 81 CYS A CA 1
ATOM 675 C C . CYS A 1 81 ? 1.686 9.125 -11.569 1.00 97.25 81 CYS A C 1
ATOM 677 O O . CYS A 1 81 ? 0.771 8.644 -10.898 1.00 97.25 81 CYS A O 1
ATOM 679 N N . SER A 1 82 ? 1.483 9.624 -12.792 1.00 97.62 82 SER A N 1
ATOM 680 C CA . SER A 1 82 ? 0.181 9.646 -13.470 1.00 97.62 82 SER A CA 1
ATOM 681 C C . SER A 1 82 ? -0.340 8.244 -13.774 1.00 97.62 82 SER A C 1
ATOM 683 O O . SER A 1 82 ? -1.507 7.970 -13.504 1.00 97.62 82 SER A O 1
ATOM 685 N N . ILE A 1 83 ? 0.498 7.340 -14.290 1.00 96.94 83 ILE A N 1
ATOM 686 C CA . ILE A 1 83 ? 0.109 5.951 -14.586 1.00 96.94 83 ILE A CA 1
ATOM 687 C C . ILE A 1 83 ? -0.241 5.199 -13.292 1.00 96.94 83 ILE A C 1
ATOM 689 O O . ILE A 1 83 ? -1.303 4.580 -13.210 1.00 96.94 83 ILE A O 1
ATOM 693 N N . SER A 1 84 ? 0.616 5.302 -12.269 1.00 96.94 84 SER A N 1
ATOM 694 C CA . SER A 1 84 ? 0.409 4.671 -10.958 1.00 96.94 84 SER A CA 1
ATOM 695 C C . SER A 1 84 ? -0.886 5.152 -10.283 1.00 96.94 84 SER A C 1
ATOM 697 O O . SER A 1 84 ? -1.745 4.339 -9.932 1.00 96.94 84 SER A O 1
ATOM 699 N N . SER A 1 85 ? -1.078 6.475 -10.204 1.00 98.12 85 SER A N 1
ATOM 700 C CA . SER A 1 85 ? -2.274 7.099 -9.615 1.00 98.12 85 SER A CA 1
ATOM 701 C C . SER A 1 85 ? -3.545 6.799 -10.405 1.00 98.12 85 SER A C 1
ATOM 703 O O . SER A 1 85 ? -4.586 6.529 -9.809 1.00 98.12 85 SER A O 1
ATOM 705 N N . GLY A 1 86 ? -3.462 6.804 -11.739 1.00 98.06 86 GLY A N 1
ATOM 706 C CA . GLY A 1 86 ? -4.583 6.503 -12.627 1.00 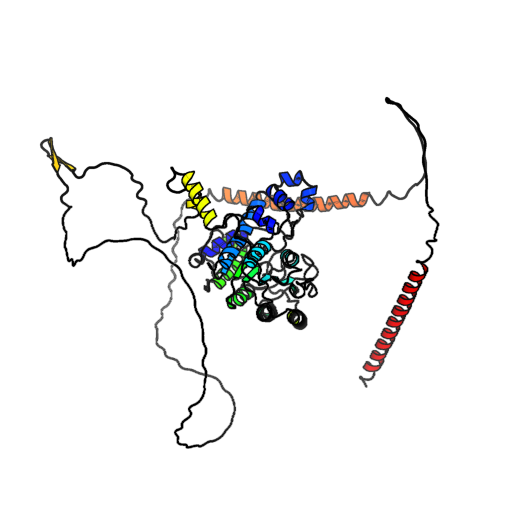98.06 86 GLY A CA 1
ATOM 707 C C . GLY A 1 86 ? -5.137 5.099 -12.398 1.00 98.06 86 GLY A C 1
ATOM 708 O O . GLY A 1 86 ? -6.344 4.930 -12.253 1.00 98.06 86 GLY A O 1
ATOM 709 N N . GLY A 1 87 ? -4.261 4.099 -12.246 1.00 98.00 87 GLY A N 1
ATOM 710 C CA . GLY A 1 87 ? -4.675 2.729 -11.928 1.00 98.00 87 GLY A CA 1
ATOM 711 C C . GLY A 1 87 ? -5.450 2.615 -10.611 1.00 98.00 87 GLY A C 1
ATOM 712 O O . GLY A 1 87 ? -6.464 1.918 -10.552 1.00 98.00 87 GLY A O 1
ATOM 713 N N . SER A 1 88 ? -5.029 3.334 -9.567 1.00 98.69 88 SER A N 1
ATOM 714 C CA . SER A 1 88 ? -5.697 3.300 -8.258 1.00 98.69 88 SER A CA 1
ATOM 715 C C . SER A 1 88 ? -7.013 4.092 -8.248 1.00 98.69 88 SER A C 1
ATOM 717 O O . SER A 1 88 ? -7.985 3.649 -7.635 1.00 98.69 88 SER A O 1
ATOM 719 N N . ILE A 1 89 ? -7.094 5.211 -8.981 1.00 98.44 89 ILE A N 1
ATOM 720 C CA . ILE A 1 89 ? -8.329 5.999 -9.146 1.00 98.44 89 ILE A CA 1
ATOM 721 C C . ILE A 1 89 ? -9.361 5.234 -9.987 1.00 98.44 89 ILE A C 1
ATOM 723 O O . ILE A 1 89 ? -10.491 5.049 -9.534 1.00 98.44 89 ILE A O 1
ATOM 727 N N . SER A 1 90 ? -8.987 4.717 -11.163 1.00 97.00 90 SER A N 1
ATOM 728 C CA . SER A 1 90 ? -9.892 3.911 -11.998 1.00 97.00 90 SER A CA 1
ATOM 729 C C . SER A 1 90 ? -10.318 2.610 -11.309 1.00 97.00 90 SER A C 1
ATOM 731 O O . SER A 1 90 ? -11.453 2.162 -11.481 1.00 97.00 90 SER A O 1
ATOM 733 N N . GLY A 1 91 ? -9.458 2.028 -10.466 1.00 97.56 91 GLY A N 1
ATOM 734 C CA . GLY A 1 91 ? -9.835 0.903 -9.613 1.00 97.56 91 GLY A CA 1
ATOM 735 C C . GLY A 1 91 ? -10.893 1.273 -8.571 1.00 97.56 91 GLY A C 1
ATOM 736 O O . GLY A 1 91 ? -11.898 0.573 -8.449 1.00 97.56 91 GLY A O 1
ATOM 737 N N . ALA A 1 92 ? -10.730 2.404 -7.879 1.00 98.44 92 ALA A N 1
ATOM 738 C CA . ALA A 1 92 ? -11.748 2.927 -6.966 1.00 98.44 92 ALA A CA 1
ATOM 739 C C . ALA A 1 92 ? -13.085 3.228 -7.674 1.00 98.44 92 ALA A C 1
ATOM 741 O O . ALA A 1 92 ? -14.144 2.945 -7.115 1.00 98.44 92 ALA A O 1
ATOM 742 N N . GLN A 1 93 ? -13.053 3.734 -8.912 1.00 96.44 93 GLN A N 1
ATOM 743 C CA . GLN A 1 93 ? -14.250 3.975 -9.729 1.00 96.44 93 GLN A CA 1
ATOM 744 C C . GLN A 1 93 ? -15.000 2.671 -10.062 1.00 96.44 93 GLN A C 1
ATOM 746 O O . GLN A 1 93 ? -16.198 2.585 -9.795 1.00 96.44 93 GLN A O 1
ATOM 751 N N . LYS A 1 94 ? -14.317 1.617 -10.542 1.00 96.81 94 LYS A N 1
ATOM 752 C CA . LYS A 1 94 ? -14.962 0.312 -10.817 1.00 96.81 94 LYS A CA 1
ATOM 753 C C . LYS A 1 94 ? -15.569 -0.328 -9.560 1.00 96.81 94 LYS A C 1
ATOM 755 O O . LYS A 1 94 ? -16.653 -0.907 -9.641 1.00 96.81 94 LYS A O 1
ATOM 760 N N . LEU A 1 95 ? -14.925 -0.187 -8.395 1.00 98.00 95 LEU A N 1
ATOM 761 C CA . LEU A 1 95 ? -15.492 -0.637 -7.113 1.00 98.00 95 LEU A CA 1
ATOM 762 C C . LEU A 1 95 ? -16.729 0.189 -6.703 1.00 98.00 95 LEU A C 1
ATOM 764 O O . LEU A 1 95 ? -17.735 -0.391 -6.300 1.00 98.00 95 LEU A O 1
ATOM 768 N N . ASN A 1 96 ? -16.686 1.520 -6.851 1.00 97.50 96 ASN A N 1
ATOM 769 C CA . ASN A 1 96 ? -17.815 2.421 -6.570 1.00 97.50 96 ASN A CA 1
ATOM 770 C C . ASN A 1 96 ? -19.051 2.108 -7.433 1.00 97.50 96 ASN A C 1
ATOM 772 O O . ASN A 1 96 ? -20.180 2.154 -6.942 1.00 97.50 96 ASN A O 1
ATOM 776 N N . HIS A 1 97 ? -18.846 1.801 -8.718 1.00 95.75 97 HIS A N 1
ATOM 777 C CA . HIS A 1 97 ? -19.920 1.468 -9.659 1.00 95.75 97 HIS A CA 1
ATOM 778 C C . HIS A 1 97 ? -20.470 0.043 -9.475 1.00 95.75 97 HIS A C 1
ATOM 780 O O . HIS A 1 97 ? -21.601 -0.236 -9.877 1.00 95.75 97 HIS A O 1
ATOM 786 N N . GLY A 1 98 ? -19.702 -0.850 -8.841 1.00 95.38 98 GLY A N 1
ATOM 787 C CA . GLY A 1 98 ? -20.030 -2.272 -8.732 1.00 95.38 98 GLY A CA 1
ATOM 788 C C . GLY A 1 98 ? -19.690 -3.083 -9.988 1.00 95.38 98 GLY A C 1
ATOM 789 O O . GLY A 1 98 ? -20.219 -4.179 -10.161 1.00 95.38 98 GLY A O 1
ATOM 790 N N . ASP A 1 99 ? -18.803 -2.567 -10.846 1.00 95.75 99 ASP A N 1
ATOM 791 C CA . ASP A 1 99 ? -18.304 -3.259 -12.044 1.00 95.75 99 ASP A CA 1
ATOM 792 C C . ASP A 1 99 ? -17.324 -4.396 -11.695 1.00 95.75 99 ASP A C 1
ATOM 794 O O . ASP A 1 99 ? -16.965 -5.213 -12.545 1.00 95.75 99 ASP A O 1
ATOM 798 N N . SER A 1 100 ? -16.821 -4.440 -10.457 1.00 96.75 100 SER A N 1
ATOM 799 C CA . SER A 1 100 ? -15.877 -5.451 -9.969 1.00 96.75 100 SER A CA 1
ATOM 800 C C . SER A 1 100 ? -15.972 -5.605 -8.447 1.00 96.75 100 SER A C 1
ATOM 802 O O . SER A 1 100 ? -16.110 -4.612 -7.738 1.00 96.75 100 SER A O 1
ATOM 804 N N . ASP A 1 101 ? -15.846 -6.832 -7.929 1.00 97.94 101 ASP A N 1
ATOM 805 C CA . ASP A 1 101 ? -15.733 -7.089 -6.479 1.00 97.94 101 ASP A CA 1
ATOM 806 C C . ASP A 1 101 ? -14.320 -6.782 -5.941 1.00 97.94 101 ASP A C 1
ATOM 808 O O . ASP A 1 101 ? -14.135 -6.433 -4.772 1.00 97.94 101 ASP A O 1
ATOM 812 N N . ILE A 1 102 ? -13.307 -6.958 -6.795 1.00 98.69 102 ILE A N 1
ATOM 813 C CA . ILE A 1 102 ? -11.881 -6.826 -6.483 1.00 98.69 102 ILE A CA 1
ATOM 814 C C . ILE A 1 102 ? -11.196 -6.122 -7.657 1.00 98.69 102 ILE A C 1
ATOM 816 O O . ILE A 1 102 ? -11.440 -6.485 -8.807 1.00 98.69 102 ILE A O 1
ATOM 820 N N . VAL A 1 103 ? -10.302 -5.171 -7.377 1.00 98.62 103 VAL A N 1
ATOM 821 C CA . VAL A 1 103 ? -9.389 -4.583 -8.372 1.00 98.62 103 VAL A CA 1
ATOM 822 C C . VAL A 1 103 ? -7.949 -4.653 -7.858 1.00 98.62 103 VAL A C 1
ATOM 824 O O . VAL A 1 103 ? -7.711 -4.599 -6.653 1.00 98.62 103 VAL A O 1
ATOM 827 N N . ILE A 1 104 ? -6.988 -4.799 -8.774 1.00 98.69 104 ILE A N 1
ATOM 828 C CA . ILE A 1 104 ? -5.562 -4.961 -8.476 1.00 98.69 104 ILE A CA 1
ATOM 829 C C . ILE A 1 104 ? -4.758 -3.882 -9.215 1.00 98.69 104 ILE A C 1
ATOM 831 O O . ILE A 1 104 ? -4.826 -3.801 -10.439 1.00 98.69 104 ILE A O 1
ATOM 835 N N . ASN A 1 105 ? -3.947 -3.103 -8.494 1.00 98.50 105 ASN A N 1
ATOM 836 C CA . ASN A 1 105 ? -2.944 -2.204 -9.071 1.00 98.50 105 ASN A CA 1
ATOM 837 C C . ASN A 1 105 ? -1.570 -2.377 -8.395 1.00 98.50 105 ASN A C 1
ATOM 839 O O . ASN A 1 105 ? -1.176 -1.600 -7.524 1.00 98.50 105 ASN A O 1
ATOM 843 N N . TRP A 1 106 ? -0.787 -3.351 -8.868 1.00 98.38 106 TRP A N 1
ATOM 844 C CA . TRP A 1 106 ? 0.603 -3.567 -8.437 1.00 98.38 106 TRP A CA 1
ATOM 845 C C . TRP A 1 106 ? 1.574 -2.412 -8.787 1.00 98.38 106 TRP A C 1
ATOM 847 O O . TRP A 1 106 ? 2.735 -2.453 -8.385 1.00 98.38 106 TRP A O 1
ATOM 857 N N . SER A 1 107 ? 1.138 -1.385 -9.535 1.00 96.00 107 SER A N 1
ATOM 858 C CA . SER A 1 107 ? 1.930 -0.164 -9.774 1.00 96.00 107 SER A CA 1
ATOM 859 C C . SER A 1 107 ? 1.665 0.963 -8.764 1.00 96.00 107 SER A C 1
ATOM 861 O O . SER A 1 107 ? 2.449 1.911 -8.699 1.00 96.00 107 SER A O 1
ATOM 863 N N . GLY A 1 108 ? 0.584 0.851 -7.986 1.00 97.81 108 GLY A N 1
ATOM 864 C CA . GLY A 1 108 ? 0.224 1.731 -6.873 1.00 97.81 108 GLY A CA 1
ATOM 865 C C . GLY A 1 108 ? 0.783 1.261 -5.527 1.00 97.81 108 GLY A C 1
ATOM 866 O O . GLY A 1 108 ? 1.606 0.343 -5.467 1.00 97.81 108 GLY A O 1
ATOM 867 N N . GLY A 1 109 ? 0.306 1.870 -4.442 1.00 98.38 109 GLY A N 1
ATOM 868 C CA . GLY A 1 109 ? 0.725 1.566 -3.068 1.00 98.38 109 GLY A CA 1
ATOM 869 C C . GLY A 1 109 ? 1.810 2.500 -2.513 1.00 98.38 109 GLY A C 1
ATOM 870 O O . GLY A 1 109 ? 2.547 2.109 -1.610 1.00 98.38 109 GLY A O 1
ATOM 871 N N . LEU A 1 110 ? 1.935 3.723 -3.038 1.00 98.31 110 LEU A N 1
ATOM 872 C CA . LEU A 1 110 ? 2.985 4.691 -2.698 1.00 98.31 110 LEU A CA 1
ATOM 873 C C . LEU A 1 110 ? 2.645 5.466 -1.404 1.00 98.31 110 LEU A C 1
ATOM 875 O O . LEU A 1 110 ? 2.463 6.686 -1.397 1.00 98.31 110 LEU A O 1
ATOM 879 N N . HIS A 1 111 ? 2.542 4.724 -0.298 1.00 98.69 111 HIS A N 1
ATOM 880 C CA . HIS A 1 111 ? 1.978 5.165 0.984 1.00 98.69 111 HIS A CA 1
ATOM 881 C C . HIS A 1 111 ? 2.698 6.327 1.700 1.00 98.69 111 HIS A C 1
ATOM 883 O O . HIS A 1 111 ? 2.039 7.055 2.443 1.00 98.69 111 HIS A O 1
ATOM 889 N N . HIS A 1 112 ? 3.996 6.549 1.458 1.00 98.62 112 HIS A N 1
ATOM 890 C CA . HIS A 1 112 ? 4.798 7.575 2.146 1.00 98.62 112 HIS A CA 1
ATOM 891 C C . HIS A 1 112 ? 4.629 8.999 1.591 1.00 98.62 112 HIS A C 1
ATOM 893 O O . HIS A 1 112 ? 4.977 9.969 2.264 1.00 98.62 112 HIS A O 1
ATOM 899 N N . ALA A 1 113 ? 4.097 9.149 0.373 1.00 98.31 113 ALA A N 1
ATOM 900 C CA . ALA A 1 113 ? 3.973 10.453 -0.277 1.00 98.31 113 ALA A CA 1
ATOM 901 C C . ALA A 1 113 ? 3.075 11.398 0.539 1.00 98.31 113 ALA A C 1
ATOM 903 O O . ALA A 1 113 ? 1.934 11.057 0.873 1.00 98.31 113 ALA A O 1
ATOM 904 N N . LYS A 1 114 ? 3.582 12.598 0.832 1.00 98.12 114 LYS A N 1
ATOM 905 C CA . LYS A 1 114 ? 2.913 13.607 1.661 1.00 98.12 114 LYS A CA 1
ATOM 906 C C . LYS A 1 114 ? 2.128 14.590 0.801 1.00 98.12 114 LYS A C 1
ATOM 908 O O . LYS A 1 114 ? 2.197 14.562 -0.421 1.00 98.12 114 LYS A O 1
ATOM 913 N N . LYS A 1 115 ? 1.381 15.498 1.434 1.00 97.94 115 LYS A N 1
ATOM 914 C CA . LYS A 1 115 ? 0.529 16.478 0.732 1.00 97.94 115 LYS A CA 1
ATOM 915 C C . LYS A 1 115 ? 1.305 17.476 -0.151 1.00 97.94 115 LYS A C 1
ATOM 917 O O . LYS A 1 115 ? 0.720 18.058 -1.067 1.00 97.94 115 LYS A O 1
ATOM 922 N N . SER A 1 116 ? 2.577 17.733 0.152 1.00 97.44 116 SER A N 1
ATOM 923 C CA . SER A 1 116 ? 3.383 18.762 -0.525 1.00 97.44 116 SER A CA 1
ATOM 924 C C . SER A 1 116 ? 4.860 18.389 -0.691 1.00 97.44 116 SER A C 1
ATOM 926 O O . SER A 1 116 ? 5.647 19.269 -1.019 1.00 97.44 116 SER A O 1
ATOM 928 N N . GLU A 1 117 ? 5.251 17.140 -0.435 1.00 96.38 117 GLU A N 1
ATOM 929 C CA . GLU A 1 117 ? 6.647 16.685 -0.479 1.00 96.38 117 GLU A CA 1
ATOM 930 C C . GLU A 1 117 ? 6.726 15.173 -0.756 1.00 96.38 117 GLU A C 1
ATOM 932 O O . GLU A 1 117 ? 5.811 14.415 -0.418 1.00 96.38 117 GLU A O 1
ATOM 937 N N . ALA A 1 118 ? 7.819 14.743 -1.390 1.00 97.56 118 ALA A N 1
ATOM 938 C CA . ALA A 1 118 ? 8.127 13.335 -1.629 1.00 97.56 118 ALA A CA 1
ATOM 939 C C . ALA A 1 118 ? 8.897 12.723 -0.449 1.00 97.56 118 ALA A C 1
ATOM 941 O O . ALA A 1 118 ? 9.774 13.370 0.123 1.00 97.56 118 ALA A O 1
ATOM 942 N N . SER A 1 119 ? 8.601 11.465 -0.123 1.00 97.56 119 SER A N 1
ATOM 943 C CA . SER A 1 119 ? 9.227 10.720 0.977 1.00 97.56 119 SER A CA 1
ATOM 944 C C . SER A 1 119 ? 9.161 9.212 0.714 1.00 97.56 119 SER A C 1
ATOM 946 O O . SER A 1 119 ? 8.188 8.743 0.124 1.00 97.56 119 SER A O 1
ATOM 948 N N . GLY A 1 120 ? 10.166 8.437 1.129 1.00 96.19 120 GLY A N 1
ATOM 949 C CA . GLY A 1 120 ? 10.178 6.969 1.048 1.00 96.19 120 GLY A CA 1
ATOM 950 C C . GLY A 1 120 ? 10.031 6.429 -0.378 1.00 96.19 120 GLY A C 1
ATOM 951 O O . GLY A 1 120 ? 9.182 5.577 -0.641 1.00 96.19 120 GLY A O 1
ATOM 952 N N . PHE A 1 121 ? 10.788 6.982 -1.328 1.00 97.00 121 PHE A N 1
ATOM 953 C CA . PHE A 1 121 ? 10.638 6.804 -2.783 1.00 97.00 121 PHE A CA 1
ATOM 954 C C . PHE A 1 121 ? 9.267 7.202 -3.382 1.00 97.00 121 PHE A C 1
ATOM 956 O O . PHE A 1 121 ? 9.021 6.923 -4.563 1.00 97.00 121 PHE A O 1
ATOM 963 N N . CYS A 1 122 ? 8.359 7.803 -2.607 1.00 98.25 122 CYS A N 1
ATOM 964 C CA . CYS A 1 122 ? 6.976 8.072 -2.997 1.00 98.25 122 CYS A CA 1
ATOM 965 C C . CYS A 1 122 ? 6.739 9.570 -3.241 1.00 98.25 122 CYS A C 1
ATOM 967 O O . CYS A 1 122 ? 6.957 10.396 -2.359 1.00 98.25 122 CYS A O 1
ATOM 969 N N . TYR A 1 123 ? 6.216 9.909 -4.424 1.00 98.06 123 TYR A N 1
ATOM 970 C CA . TYR A 1 123 ? 5.960 11.295 -4.848 1.00 98.06 123 TYR A CA 1
ATOM 971 C C . TYR A 1 123 ? 4.463 11.639 -4.831 1.00 98.06 123 TYR A C 1
ATOM 973 O O . TYR A 1 123 ? 4.044 12.618 -4.229 1.00 98.06 123 TYR A O 1
ATOM 981 N N . VAL A 1 124 ? 3.616 10.804 -5.444 1.00 98.56 124 VAL A N 1
ATOM 982 C CA . VAL A 1 124 ? 2.157 10.986 -5.438 1.00 98.56 124 VAL A CA 1
ATOM 983 C C . VAL A 1 124 ? 1.506 9.826 -4.695 1.00 98.56 124 VAL A C 1
ATOM 985 O O . VAL A 1 124 ? 1.705 8.669 -5.048 1.00 98.56 124 VAL A O 1
ATOM 988 N N . ASN A 1 125 ? 0.727 10.151 -3.661 1.00 98.75 125 ASN A N 1
ATOM 989 C CA . ASN A 1 125 ? -0.005 9.178 -2.851 1.00 98.75 125 ASN A CA 1
ATOM 990 C C . ASN A 1 125 ? -1.271 8.682 -3.576 1.00 98.75 125 ASN A C 1
ATOM 992 O O . ASN A 1 125 ? -2.368 9.214 -3.383 1.00 98.75 125 ASN A O 1
ATOM 996 N N . ASP A 1 126 ? -1.109 7.679 -4.438 1.00 98.81 126 ASP A N 1
ATOM 997 C CA . ASP A 1 126 ? -2.199 7.054 -5.199 1.00 98.81 126 ASP A CA 1
ATOM 998 C C . ASP A 1 126 ? -3.294 6.469 -4.289 1.00 98.81 126 ASP A C 1
ATOM 1000 O O . ASP A 1 126 ? -4.480 6.505 -4.624 1.00 98.81 126 ASP A O 1
ATOM 1004 N N . ILE A 1 127 ? -2.895 5.999 -3.104 1.00 98.88 127 ILE A N 1
ATOM 1005 C CA . ILE A 1 127 ? -3.769 5.399 -2.097 1.00 98.88 127 ILE A CA 1
ATOM 1006 C C . ILE A 1 127 ? -4.762 6.429 -1.554 1.00 98.88 127 ILE A C 1
ATOM 1008 O O . ILE A 1 127 ? -5.968 6.183 -1.537 1.00 98.88 127 ILE A O 1
ATOM 1012 N N . VAL A 1 128 ? -4.280 7.607 -1.142 1.00 98.88 128 VAL A N 1
ATOM 1013 C CA . VAL A 1 128 ? -5.144 8.683 -0.630 1.00 98.88 128 VAL A CA 1
ATOM 1014 C C . VAL A 1 128 ? -6.114 9.162 -1.712 1.00 98.88 128 VAL A C 1
ATOM 1016 O O . VAL A 1 128 ? -7.284 9.401 -1.413 1.00 98.88 128 VAL A O 1
ATOM 1019 N N . LEU A 1 129 ? -5.678 9.237 -2.974 1.00 98.81 129 LEU A N 1
ATOM 1020 C CA . LEU A 1 129 ? -6.546 9.596 -4.102 1.00 98.81 129 LEU A CA 1
ATOM 1021 C C . LEU A 1 129 ? -7.647 8.546 -4.337 1.00 98.81 129 LEU A C 1
ATOM 1023 O O . LEU A 1 129 ? -8.816 8.911 -4.472 1.00 98.81 129 LEU A O 1
ATOM 1027 N N . ALA A 1 130 ? -7.308 7.254 -4.293 1.00 98.81 130 ALA A N 1
ATOM 1028 C CA . ALA A 1 130 ? -8.274 6.160 -4.389 1.00 98.81 130 ALA A CA 1
ATOM 1029 C C . ALA A 1 130 ? -9.260 6.133 -3.206 1.00 98.81 130 ALA A C 1
ATOM 1031 O O . ALA A 1 130 ? -10.463 5.962 -3.402 1.00 98.81 130 ALA A O 1
ATOM 1032 N N . ILE A 1 131 ? -8.793 6.374 -1.975 1.00 98.88 131 ILE A N 1
ATOM 1033 C CA . ILE A 1 131 ? -9.660 6.465 -0.790 1.00 98.88 131 ILE A CA 1
ATOM 1034 C C . ILE A 1 131 ? -10.598 7.677 -0.896 1.00 98.88 131 ILE A C 1
ATOM 1036 O O . ILE A 1 131 ? -11.788 7.545 -0.614 1.00 98.88 131 ILE A O 1
ATOM 1040 N N . LEU A 1 132 ? -10.118 8.842 -1.352 1.00 98.62 132 LEU A N 1
ATOM 1041 C CA . LEU A 1 132 ? -10.959 10.023 -1.605 1.00 98.62 132 LEU A CA 1
ATOM 1042 C C . LEU A 1 132 ? -12.035 9.780 -2.673 1.00 98.62 132 LEU A C 1
ATOM 1044 O O . LEU A 1 132 ? -13.071 10.447 -2.648 1.00 98.62 132 LEU A O 1
ATOM 1048 N N . GLU A 1 133 ? -11.811 8.839 -3.589 1.00 98.25 133 GLU A N 1
ATOM 1049 C CA . GLU A 1 133 ? -12.797 8.419 -4.581 1.00 98.25 133 GLU A CA 1
ATOM 1050 C C . GLU A 1 133 ? -13.794 7.400 -4.006 1.00 98.25 133 GLU A C 1
ATOM 1052 O O . GLU A 1 133 ? -15.004 7.603 -4.121 1.00 98.25 133 GLU A O 1
ATOM 1057 N N . LEU A 1 134 ? -13.334 6.378 -3.274 1.00 98.50 134 LEU A N 1
ATOM 1058 C CA . LEU A 1 134 ? -14.212 5.446 -2.545 1.00 98.50 134 LEU A CA 1
ATOM 1059 C C . LEU A 1 134 ? -15.118 6.170 -1.531 1.00 98.50 134 LEU A C 1
ATOM 1061 O O . LEU A 1 134 ? -16.282 5.813 -1.345 1.00 98.50 134 LEU A O 1
ATOM 1065 N N . LEU A 1 135 ? -14.628 7.243 -0.903 1.00 97.81 135 LEU A N 1
ATOM 1066 C CA . LEU A 1 135 ? -15.392 8.077 0.032 1.00 97.81 135 LEU A CA 1
ATOM 1067 C C . LEU A 1 135 ? -16.549 8.866 -0.616 1.00 97.81 135 LEU A C 1
ATOM 1069 O O . LEU A 1 135 ? -17.308 9.509 0.120 1.00 97.81 135 LEU A O 1
ATOM 1073 N N . ARG A 1 136 ? -16.740 8.817 -1.941 1.00 95.12 136 ARG A N 1
ATOM 1074 C CA . ARG A 1 136 ? -17.950 9.350 -2.592 1.00 95.12 136 ARG A CA 1
ATOM 1075 C C . ARG A 1 136 ? -19.171 8.452 -2.356 1.00 95.12 136 ARG A C 1
ATOM 1077 O O . ARG A 1 136 ? -20.242 8.974 -2.058 1.00 95.12 136 ARG A O 1
ATOM 1084 N N . TYR A 1 137 ? -19.001 7.126 -2.382 1.00 96.00 137 TYR A N 1
ATOM 1085 C CA . TYR A 1 137 ? -20.094 6.146 -2.244 1.00 96.00 137 TYR A CA 1
ATOM 1086 C C . TYR A 1 137 ? -20.057 5.407 -0.898 1.00 96.00 137 TYR A C 1
ATOM 1088 O O . TYR A 1 137 ? -21.099 5.124 -0.301 1.00 96.00 137 TYR A O 1
ATOM 1096 N N . HIS A 1 138 ? -18.865 5.138 -0.360 1.00 95.81 138 HIS A N 1
ATOM 1097 C CA . HIS A 1 138 ? -18.688 4.400 0.886 1.00 95.81 138 HIS A CA 1
ATOM 1098 C C . HIS A 1 138 ? -18.586 5.350 2.092 1.00 95.81 138 HIS A C 1
ATOM 1100 O O . HIS A 1 138 ? -17.663 6.153 2.229 1.00 95.81 138 HIS A O 1
ATOM 1106 N N . GLN A 1 139 ? -19.526 5.237 3.038 1.00 94.75 139 GLN A N 1
ATOM 1107 C CA . GLN A 1 139 ? -19.534 6.055 4.264 1.00 94.75 139 GLN A CA 1
ATOM 1108 C C . GLN A 1 139 ? -18.248 5.892 5.098 1.00 94.75 139 GLN A C 1
ATOM 1110 O O . GLN A 1 139 ? -17.808 6.860 5.726 1.00 94.75 139 GLN A O 1
ATOM 1115 N N . ARG A 1 140 ? -17.674 4.682 5.097 1.00 97.12 140 ARG A N 1
ATOM 1116 C CA . ARG A 1 140 ? -16.428 4.309 5.774 1.00 97.12 140 ARG A CA 1
ATOM 1117 C C . ARG A 1 140 ? -15.563 3.451 4.852 1.00 97.12 140 ARG A C 1
ATOM 1119 O O . ARG A 1 140 ? -16.088 2.497 4.276 1.00 97.12 140 ARG A O 1
ATOM 1126 N N . VAL A 1 141 ? -14.273 3.758 4.761 1.00 98.81 141 VAL A N 1
ATOM 1127 C CA . VAL A 1 141 ? -13.270 2.994 3.996 1.00 98.81 141 VAL A CA 1
ATOM 1128 C C . VAL A 1 141 ? -12.192 2.506 4.962 1.00 98.81 141 VAL A C 1
ATOM 1130 O O . VAL A 1 141 ? -11.744 3.267 5.815 1.00 98.81 141 VAL A O 1
ATOM 1133 N N . LEU A 1 142 ? -11.810 1.234 4.876 1.00 98.88 142 LEU A N 1
ATOM 1134 C CA . LEU A 1 142 ? -10.690 0.685 5.644 1.00 98.88 142 LEU A CA 1
ATOM 1135 C C . LEU A 1 142 ? -9.432 0.731 4.779 1.00 98.88 142 LEU A C 1
ATOM 1137 O O . LEU A 1 142 ? -9.444 0.192 3.676 1.00 98.88 142 LEU A O 1
ATOM 1141 N N . TYR A 1 143 ? -8.362 1.324 5.295 1.00 98.94 143 TYR A N 1
ATOM 1142 C CA . TYR A 1 143 ? -7.016 1.151 4.772 1.00 98.94 143 TYR A CA 1
ATOM 1143 C C . TYR A 1 143 ? -6.273 0.110 5.612 1.00 98.94 143 TYR A C 1
ATOM 1145 O O . TYR A 1 143 ? -6.256 0.197 6.841 1.00 98.94 143 TYR A O 1
ATOM 1153 N N . LEU A 1 144 ? -5.672 -0.870 4.943 1.00 98.94 144 LEU A N 1
ATOM 1154 C CA . LEU A 1 144 ? -4.797 -1.871 5.537 1.00 98.94 144 LEU A CA 1
ATOM 1155 C C . LEU A 1 144 ? -3.431 -1.830 4.851 1.00 98.94 144 LEU A C 1
ATOM 1157 O O . LEU A 1 144 ? -3.355 -1.848 3.624 1.00 98.94 144 LEU A O 1
ATOM 1161 N N . ASP A 1 145 ? -2.382 -1.853 5.661 1.00 98.94 145 ASP A N 1
ATOM 1162 C CA . ASP A 1 145 ? -0.989 -1.804 5.242 1.00 98.94 145 ASP A CA 1
ATOM 1163 C C . ASP A 1 145 ? -0.199 -2.988 5.832 1.00 98.94 145 ASP A C 1
ATOM 1165 O O . ASP A 1 145 ? -0.209 -3.199 7.053 1.00 98.94 145 ASP A O 1
ATOM 1169 N N . ILE A 1 146 ? 0.445 -3.775 4.961 1.00 98.81 146 ILE A N 1
ATOM 1170 C CA . ILE A 1 146 ? 1.318 -4.913 5.322 1.00 98.81 146 ILE A CA 1
ATOM 1171 C C . ILE A 1 146 ? 2.741 -4.782 4.745 1.00 98.81 146 ILE A C 1
ATOM 1173 O O . ILE A 1 146 ? 3.476 -5.772 4.637 1.00 98.81 146 ILE A O 1
ATOM 1177 N N . ASP A 1 147 ? 3.131 -3.561 4.381 1.00 98.81 147 ASP A N 1
ATOM 1178 C CA . ASP A 1 147 ? 4.524 -3.175 4.160 1.00 98.81 147 ASP A CA 1
ATOM 1179 C C . ASP A 1 147 ? 5.366 -3.354 5.436 1.00 98.81 147 ASP A C 1
ATOM 1181 O O . ASP A 1 147 ? 4.835 -3.475 6.545 1.00 98.81 147 ASP A O 1
ATOM 1185 N N . VAL A 1 148 ? 6.696 -3.362 5.311 1.00 98.62 148 VAL A N 1
ATOM 1186 C CA . VAL A 1 148 ? 7.566 -3.341 6.501 1.00 98.62 148 VAL A CA 1
ATOM 1187 C C . VAL A 1 148 ? 7.674 -1.939 7.119 1.00 98.62 148 VAL A C 1
ATOM 1189 O O . VAL A 1 148 ? 8.010 -1.828 8.299 1.00 98.62 148 VAL A O 1
ATOM 1192 N N . HIS A 1 149 ? 7.367 -0.881 6.364 1.00 98.81 149 HIS A N 1
ATOM 1193 C CA . HIS A 1 149 ? 7.383 0.514 6.817 1.00 98.81 149 HIS A CA 1
ATOM 1194 C C . HIS A 1 149 ? 5.980 0.989 7.241 1.00 98.81 149 HIS A C 1
ATOM 1196 O O . HIS A 1 149 ? 4.964 0.500 6.752 1.00 98.81 149 HIS A O 1
ATOM 1202 N N . HIS A 1 150 ? 5.898 1.963 8.154 1.00 98.81 150 HIS A N 1
ATOM 1203 C CA . HIS A 1 150 ? 4.610 2.553 8.541 1.00 98.81 150 HIS A CA 1
ATOM 1204 C C . HIS A 1 150 ? 3.996 3.355 7.377 1.00 98.81 150 HIS A C 1
ATOM 1206 O O . HIS A 1 150 ? 4.678 4.190 6.785 1.00 98.81 150 HIS A O 1
ATOM 1212 N N . GLY A 1 151 ? 2.703 3.143 7.089 1.00 98.56 151 GLY A N 1
ATOM 1213 C CA . GLY A 1 151 ? 1.913 3.827 6.046 1.00 98.56 151 GLY A CA 1
ATOM 1214 C C . GLY A 1 151 ? 1.586 5.297 6.334 1.00 98.56 151 GLY A C 1
ATOM 1215 O O . GLY A 1 151 ? 0.438 5.736 6.230 1.00 98.56 151 GLY A O 1
ATOM 1216 N N . ASP A 1 152 ? 2.604 6.058 6.716 1.00 98.69 152 ASP A N 1
ATOM 1217 C CA . ASP A 1 152 ? 2.511 7.334 7.413 1.00 98.69 152 ASP A CA 1
ATOM 1218 C C . ASP A 1 152 ? 1.907 8.480 6.585 1.00 98.69 152 ASP A C 1
ATOM 1220 O O . ASP A 1 152 ? 1.251 9.356 7.143 1.00 98.69 152 ASP A O 1
ATOM 1224 N N . GLY A 1 153 ? 2.086 8.498 5.261 1.00 98.69 153 GLY A N 1
ATOM 1225 C CA . GLY A 1 153 ? 1.440 9.479 4.380 1.00 98.69 153 GLY A CA 1
ATOM 1226 C C . GLY A 1 153 ? -0.074 9.267 4.248 1.00 98.69 153 GLY A C 1
ATOM 1227 O O . GLY A 1 153 ? -0.827 10.238 4.156 1.00 98.69 153 GLY A O 1
ATOM 1228 N N . VAL A 1 154 ? -0.541 8.013 4.303 1.00 98.88 154 VAL A N 1
ATOM 1229 C CA . VAL A 1 154 ? -1.980 7.684 4.299 1.00 98.88 154 VAL A CA 1
ATOM 1230 C C . VAL A 1 154 ? -2.601 7.954 5.666 1.00 98.88 154 VAL A C 1
ATOM 1232 O O . VAL A 1 154 ? -3.702 8.499 5.745 1.00 98.88 154 VAL A O 1
ATOM 1235 N N . GLU A 1 155 ? -1.889 7.616 6.743 1.00 98.75 155 GLU A N 1
ATOM 1236 C CA . GLU A 1 155 ? -2.327 7.919 8.104 1.00 98.75 155 GLU A CA 1
ATOM 1237 C C . GLU A 1 155 ? -2.446 9.428 8.341 1.00 98.75 155 GLU A C 1
ATOM 1239 O O . GLU A 1 155 ? -3.513 9.897 8.734 1.00 98.75 155 GLU A O 1
ATOM 1244 N N . GLU A 1 156 ? -1.413 10.208 8.015 1.00 98.69 156 GLU A N 1
ATOM 1245 C CA . GLU A 1 156 ? -1.419 11.670 8.138 1.00 98.69 156 GLU A CA 1
ATOM 1246 C C . GLU A 1 156 ? -2.590 12.314 7.376 1.00 98.69 156 GLU A C 1
ATOM 1248 O O . GLU A 1 156 ? -3.299 13.167 7.921 1.00 98.69 156 GLU A O 1
ATOM 1253 N N . ALA A 1 157 ? -2.854 11.860 6.144 1.00 98.62 157 ALA A N 1
ATOM 1254 C CA . ALA A 1 157 ? -3.938 12.369 5.304 1.00 98.62 157 ALA A CA 1
ATOM 1255 C C . ALA A 1 157 ? -5.336 12.198 5.929 1.00 98.62 157 ALA A C 1
ATOM 1257 O O . ALA A 1 157 ? -6.235 13.002 5.655 1.00 98.62 157 ALA A O 1
ATOM 1258 N N . PHE A 1 158 ? -5.528 11.182 6.778 1.00 98.56 158 PHE A N 1
ATOM 1259 C CA . PHE A 1 158 ? -6.815 10.864 7.398 1.00 98.56 158 PHE A CA 1
ATOM 1260 C C . PHE A 1 158 ? -6.835 10.957 8.933 1.00 98.56 158 PHE A C 1
ATOM 1262 O O . PHE A 1 158 ? -7.900 10.771 9.521 1.00 98.56 158 PHE A O 1
ATOM 1269 N N . TYR A 1 159 ? -5.735 11.359 9.581 1.00 98.31 159 TYR A N 1
ATOM 1270 C CA . TYR A 1 159 ? -5.508 11.331 11.040 1.00 98.31 159 TYR A CA 1
ATOM 1271 C C . TYR A 1 159 ? -6.572 12.046 11.897 1.00 98.31 159 TYR A C 1
ATOM 1273 O O . TYR A 1 159 ? -6.676 11.824 13.103 1.00 98.31 159 TYR A O 1
ATOM 1281 N N . SER A 1 160 ? -7.378 12.921 11.285 1.00 97.19 160 SER A N 1
ATOM 1282 C CA . SER A 1 160 ? -8.462 13.677 11.929 1.00 97.19 160 SER A CA 1
ATOM 1283 C C . SER A 1 160 ? -9.889 13.204 11.589 1.00 97.19 160 SER A C 1
ATOM 1285 O O . SER A 1 160 ? -10.854 13.786 12.094 1.00 97.19 160 SER A O 1
ATOM 1287 N N . SER A 1 161 ? -10.042 12.150 10.778 1.00 95.56 161 SER A N 1
ATOM 1288 C CA . SER A 1 161 ? -11.302 11.683 10.176 1.00 95.56 161 SER A CA 1
ATOM 1289 C C . SER A 1 161 ? -11.818 10.371 10.777 1.00 95.56 161 SER A C 1
ATOM 1291 O O . SER A 1 161 ? -11.076 9.410 10.913 1.00 95.56 161 SER A O 1
ATOM 1293 N N . ASP A 1 162 ? -13.121 10.297 11.053 1.00 95.62 162 ASP A N 1
ATOM 1294 C CA . ASP A 1 162 ? -13.854 9.079 11.445 1.00 95.62 162 ASP A CA 1
ATOM 1295 C C . ASP A 1 162 ? -14.366 8.257 10.238 1.00 95.62 162 ASP A C 1
ATOM 1297 O O . ASP A 1 162 ? -14.974 7.195 10.393 1.00 95.62 162 ASP A O 1
ATOM 1301 N N . ARG A 1 163 ? -14.146 8.744 9.007 1.00 97.19 163 ARG A N 1
ATOM 1302 C CA . ARG A 1 163 ? -14.578 8.070 7.768 1.00 97.19 163 ARG A CA 1
ATOM 1303 C C . ARG A 1 163 ? -13.553 7.098 7.188 1.00 97.19 163 ARG A C 1
ATOM 1305 O O . ARG A 1 163 ? -13.917 6.293 6.333 1.00 97.19 163 ARG A O 1
ATOM 1312 N N . VAL A 1 164 ? -12.303 7.162 7.625 1.00 98.50 164 VAL A N 1
ATOM 1313 C CA . VAL A 1 164 ? -11.252 6.223 7.227 1.00 98.50 164 VAL A CA 1
ATOM 1314 C C . VAL A 1 164 ? -10.662 5.638 8.494 1.00 98.50 164 VAL A C 1
ATOM 1316 O O . VAL A 1 164 ? -10.488 6.364 9.466 1.00 98.50 164 VAL A O 1
ATOM 1319 N N . MET A 1 165 ? -10.392 4.337 8.489 1.00 98.69 165 MET A N 1
ATOM 1320 C CA . MET A 1 165 ? -9.568 3.701 9.511 1.00 98.69 165 MET A CA 1
ATOM 1321 C C . MET A 1 165 ? -8.277 3.237 8.850 1.00 98.69 165 MET A C 1
ATOM 1323 O O . MET A 1 165 ? -8.355 2.518 7.854 1.00 98.69 165 MET A O 1
ATOM 1327 N N . THR A 1 166 ? -7.126 3.651 9.373 1.00 98.88 166 THR A N 1
ATOM 1328 C CA . THR A 1 166 ? -5.809 3.142 8.972 1.00 98.88 166 THR A CA 1
ATOM 1329 C C . THR A 1 166 ? -5.389 2.026 9.919 1.00 98.88 166 THR A C 1
ATOM 1331 O O . THR A 1 166 ? -5.567 2.124 11.134 1.00 98.88 166 THR A O 1
ATOM 1334 N N . VAL A 1 167 ? -4.866 0.933 9.361 1.00 98.94 167 VAL A N 1
ATOM 1335 C CA . VAL A 1 167 ? -4.288 -0.175 10.127 1.00 98.94 167 VAL A CA 1
ATOM 1336 C C . VAL A 1 167 ? -2.971 -0.581 9.479 1.00 98.94 167 VAL A C 1
ATOM 1338 O O . VAL A 1 167 ? -2.972 -0.955 8.308 1.00 98.94 167 VAL A O 1
ATOM 1341 N N . SER A 1 168 ? -1.862 -0.522 10.217 1.00 98.94 168 SER A N 1
ATOM 1342 C CA . SER A 1 168 ? -0.520 -0.804 9.685 1.00 98.94 168 SER A CA 1
ATOM 1343 C C . SER A 1 168 ? 0.266 -1.765 10.582 1.00 98.94 168 SER A C 1
ATOM 1345 O O . SER A 1 168 ? 0.269 -1.616 11.804 1.00 98.94 168 SER A O 1
ATOM 1347 N N . PHE A 1 169 ? 0.922 -2.754 9.963 1.00 98.88 169 PHE A N 1
ATOM 1348 C CA . PHE A 1 169 ? 1.662 -3.848 10.614 1.00 98.88 169 PHE A CA 1
ATOM 1349 C C . PHE A 1 169 ? 3.160 -3.818 10.252 1.00 98.88 169 PHE A C 1
ATOM 1351 O O . PHE A 1 169 ? 3.656 -4.688 9.533 1.00 98.88 169 PHE A O 1
ATOM 1358 N N . HIS A 1 170 ? 3.871 -2.815 10.764 1.00 98.81 170 HIS A N 1
ATOM 1359 C CA . HIS A 1 170 ? 5.212 -2.403 10.329 1.00 98.81 170 HIS A CA 1
ATOM 1360 C C . HIS A 1 170 ? 6.301 -2.636 11.395 1.00 98.81 170 HIS A C 1
ATOM 1362 O O . HIS A 1 170 ? 6.010 -2.869 12.571 1.00 98.81 170 HIS A O 1
ATOM 1368 N N . LYS A 1 171 ? 7.581 -2.531 11.015 1.00 98.50 171 LYS A N 1
ATOM 1369 C CA . LYS A 1 171 ? 8.702 -2.476 11.967 1.00 98.50 171 LYS A CA 1
ATOM 1370 C C . LYS A 1 171 ? 8.765 -1.102 12.635 1.00 98.50 171 LYS A C 1
ATOM 1372 O O . LYS A 1 171 ? 8.727 -0.082 11.956 1.00 98.50 171 LYS A O 1
ATOM 1377 N N . PHE A 1 172 ? 8.949 -1.079 13.954 1.00 97.75 172 PHE A N 1
ATOM 1378 C CA . PHE A 1 172 ? 9.060 0.153 14.741 1.00 97.75 172 PHE A CA 1
ATOM 1379 C C . PHE A 1 172 ? 10.357 0.209 15.572 1.00 97.75 172 PHE A C 1
ATOM 1381 O O . PHE A 1 172 ? 11.031 -0.805 15.771 1.00 97.75 172 PHE A O 1
ATOM 1388 N N . GLY A 1 173 ? 10.719 1.402 16.054 1.00 94.38 173 GLY A N 1
ATOM 1389 C CA . GLY A 1 173 ? 11.994 1.694 16.719 1.00 94.38 173 GLY A CA 1
ATOM 1390 C C . GLY A 1 173 ? 12.945 2.438 15.780 1.00 94.38 173 GLY A C 1
ATOM 1391 O O . GLY A 1 173 ? 12.522 3.350 15.077 1.00 94.38 173 GLY A O 1
ATOM 1392 N N . GLU A 1 174 ? 14.219 2.042 15.736 1.00 93.75 174 GLU A N 1
ATOM 1393 C CA . GLU A 1 174 ? 15.189 2.567 14.763 1.00 93.75 174 GLU A CA 1
ATOM 1394 C C . GLU A 1 174 ? 14.863 2.030 13.355 1.00 93.75 174 GLU A C 1
ATOM 1396 O O . GLU A 1 174 ? 15.353 0.981 12.923 1.00 93.75 174 GLU A O 1
ATOM 1401 N N . PHE A 1 175 ? 13.929 2.696 12.671 1.00 97.19 175 PHE A N 1
ATOM 1402 C CA . PHE A 1 175 ? 13.495 2.376 11.312 1.00 97.19 175 PHE A CA 1
ATOM 1403 C C . PHE A 1 175 ? 12.796 3.564 10.643 1.00 97.19 175 PHE A C 1
ATOM 1405 O O . PHE A 1 175 ? 12.225 4.418 11.318 1.00 97.19 175 PHE A O 1
ATOM 1412 N N . PHE A 1 176 ? 12.799 3.595 9.311 1.00 97.38 176 PHE A N 1
ATOM 1413 C CA . PHE A 1 176 ? 12.008 4.550 8.536 1.00 97.38 176 PHE A CA 1
ATOM 1414 C C . PHE A 1 176 ? 10.513 4.161 8.569 1.00 97.38 176 PHE A C 1
ATOM 1416 O O . PHE A 1 176 ? 10.217 2.966 8.507 1.00 97.38 176 PHE A O 1
ATOM 1423 N N . PRO A 1 177 ? 9.553 5.106 8.657 1.00 97.38 177 PRO A N 1
ATOM 1424 C CA . PRO A 1 177 ? 9.693 6.568 8.726 1.00 97.38 177 PRO A CA 1
ATOM 1425 C C . PRO A 1 177 ? 9.803 7.142 10.157 1.00 97.38 177 PRO A C 1
ATOM 1427 O O . PRO A 1 177 ? 9.766 8.356 10.331 1.00 97.38 177 PRO A O 1
ATOM 1430 N N . GLY A 1 178 ? 9.919 6.305 11.195 1.00 96.88 178 GLY A N 1
ATOM 1431 C CA . GLY A 1 178 ? 10.040 6.746 12.596 1.00 96.88 178 GLY A CA 1
ATOM 1432 C C . GLY A 1 178 ? 8.723 7.140 13.285 1.00 96.88 178 GLY A C 1
ATOM 1433 O O . GLY A 1 178 ? 8.744 7.619 14.417 1.00 96.88 178 GLY A O 1
ATOM 1434 N N . THR A 1 179 ? 7.582 6.923 12.629 1.00 98.00 179 THR A N 1
ATOM 1435 C CA . THR A 1 179 ? 6.218 7.107 13.164 1.00 98.00 179 THR A CA 1
ATOM 1436 C C . THR A 1 179 ? 5.493 5.758 13.269 1.00 98.00 179 THR A C 1
ATOM 1438 O O . THR A 1 179 ? 5.997 4.760 12.752 1.00 98.00 179 THR A O 1
ATOM 1441 N N . GLY A 1 180 ? 4.332 5.710 13.936 1.00 98.00 180 GLY A N 1
ATOM 1442 C CA . GLY A 1 180 ? 3.557 4.473 14.112 1.00 98.00 180 GLY A CA 1
ATOM 1443 C C . GLY A 1 180 ? 3.728 3.828 15.493 1.00 98.00 180 GLY A C 1
ATOM 1444 O O . GLY A 1 180 ? 3.664 2.605 15.629 1.00 98.00 180 GLY A O 1
ATOM 1445 N N . ASP A 1 181 ? 3.950 4.622 16.548 1.00 98.06 181 ASP A N 1
ATOM 1446 C CA . ASP A 1 181 ? 3.926 4.094 17.919 1.00 98.06 181 ASP A CA 1
ATOM 1447 C C . ASP A 1 181 ? 2.532 3.503 18.206 1.00 98.06 181 ASP A C 1
ATOM 1449 O O . ASP A 1 181 ? 1.515 3.954 17.683 1.00 98.06 181 ASP A O 1
ATOM 1453 N N . LEU A 1 182 ? 2.445 2.535 19.118 1.00 97.94 182 LEU A N 1
ATOM 1454 C CA . LEU A 1 182 ? 1.165 2.006 19.609 1.00 97.94 182 LEU A CA 1
ATOM 1455 C C . LEU A 1 182 ? 0.229 3.112 20.159 1.00 97.94 182 LEU A C 1
ATOM 1457 O O . LEU A 1 182 ? -0.980 2.912 20.257 1.00 97.94 182 LEU A O 1
ATOM 1461 N N . LYS A 1 183 ? 0.785 4.270 20.538 1.00 97.81 183 LYS A N 1
ATOM 1462 C CA . LYS A 1 183 ? 0.082 5.477 20.998 1.00 97.81 183 LYS A CA 1
ATOM 1463 C C . LYS A 1 183 ? -0.390 6.404 19.868 1.00 97.81 183 LYS A C 1
ATOM 1465 O O . LYS A 1 183 ? -1.200 7.289 20.154 1.00 97.81 183 LYS A O 1
ATOM 1470 N N . ASP A 1 184 ? 0.071 6.220 18.631 1.00 97.94 184 ASP A N 1
ATOM 1471 C CA . ASP A 1 184 ? -0.379 6.982 17.462 1.00 97.94 184 ASP A CA 1
ATOM 1472 C C . ASP A 1 184 ? -1.762 6.464 17.043 1.00 97.94 184 ASP A C 1
ATOM 1474 O O . ASP A 1 184 ? -1.909 5.483 16.316 1.00 97.94 184 ASP A O 1
ATOM 1478 N N . ILE A 1 185 ? -2.795 7.094 17.615 1.00 98.06 185 ILE A N 1
ATOM 1479 C CA . ILE A 1 185 ? -4.202 6.669 17.528 1.00 98.06 185 ILE A CA 1
ATOM 1480 C C . ILE A 1 185 ? -5.120 7.720 16.890 1.00 98.06 185 ILE A C 1
ATOM 1482 O O . ILE A 1 185 ? -6.339 7.615 17.015 1.00 98.06 185 ILE A O 1
ATOM 1486 N N . GLY A 1 186 ? -4.578 8.752 16.240 1.00 97.50 186 GLY A N 1
ATOM 1487 C CA . GLY A 1 186 ? -5.370 9.802 15.592 1.00 97.50 186 GLY A CA 1
ATOM 1488 C C . GLY A 1 186 ? -5.916 10.873 16.541 1.00 97.50 186 GLY A C 1
ATOM 1489 O O . GLY A 1 186 ? -5.864 10.770 17.771 1.00 97.50 186 GLY A O 1
ATOM 1490 N N . ILE A 1 187 ? -6.459 11.941 15.955 1.00 97.38 187 ILE A N 1
ATOM 1491 C CA . ILE A 1 187 ? -6.867 13.171 16.649 1.00 97.38 187 ILE A CA 1
ATOM 1492 C C . ILE A 1 187 ? -8.301 13.592 16.310 1.00 97.38 187 ILE A C 1
ATOM 1494 O O . ILE A 1 187 ? -8.866 13.225 15.282 1.00 97.38 187 ILE A O 1
ATOM 1498 N N . GLY A 1 188 ? -8.917 14.410 17.169 1.00 96.12 188 GLY A N 1
ATOM 1499 C CA . GLY A 1 188 ? -10.257 14.951 16.919 1.00 96.12 188 GLY A CA 1
ATOM 1500 C C . GLY A 1 188 ? -11.306 13.847 16.742 1.00 96.12 188 GLY A C 1
ATOM 1501 O O . GLY A 1 188 ? -11.588 13.119 17.692 1.00 96.12 188 GLY A O 1
ATOM 1502 N N . LYS A 1 189 ? -11.883 13.728 15.537 1.00 94.75 189 LYS A N 1
ATOM 1503 C CA . LYS A 1 189 ? -12.809 12.633 15.189 1.00 94.75 189 LYS A CA 1
ATOM 1504 C C . LYS A 1 189 ? -12.087 11.333 14.827 1.00 94.75 189 LYS A C 1
ATOM 1506 O O . LYS A 1 189 ? -12.570 10.267 15.186 1.00 94.75 189 LYS A O 1
ATOM 1511 N N . GLY A 1 190 ? -10.930 11.432 14.172 1.00 95.88 190 GLY A N 1
ATOM 1512 C CA . GLY A 1 190 ? -10.080 10.296 13.797 1.00 95.88 190 GLY A CA 1
ATOM 1513 C C . GLY A 1 190 ? -9.373 9.622 14.971 1.00 95.88 190 GLY A C 1
ATOM 1514 O O . GLY A 1 190 ? -8.654 8.646 14.781 1.00 95.88 190 GLY A O 1
ATOM 1515 N N . LYS A 1 191 ? -9.601 10.081 16.208 1.00 96.94 191 LYS A N 1
ATOM 1516 C CA . LYS A 1 191 ? -9.121 9.369 17.389 1.00 96.94 191 LYS A CA 1
ATOM 1517 C C . LYS A 1 191 ? -9.727 7.959 17.451 1.00 96.94 191 LYS A C 1
ATOM 1519 O O . LYS A 1 191 ? -10.929 7.785 17.256 1.00 96.94 191 LYS A O 1
ATOM 1524 N N . HIS A 1 192 ? -8.883 6.972 17.740 1.00 97.50 192 HIS A N 1
ATOM 1525 C CA . HIS A 1 192 ? -9.137 5.531 17.653 1.00 97.50 192 HIS A CA 1
ATOM 1526 C C . HIS A 1 192 ? -9.438 5.006 16.233 1.00 97.50 192 HIS A C 1
ATOM 1528 O O . HIS A 1 192 ? -9.918 3.883 16.097 1.00 97.50 192 HIS A O 1
ATOM 1534 N N . HIS A 1 193 ? -9.148 5.791 15.187 1.00 98.06 193 HIS A N 1
ATOM 1535 C CA . HIS A 1 193 ? -9.253 5.371 13.783 1.00 98.06 193 HIS A CA 1
ATOM 1536 C C . HIS A 1 193 ? -7.889 5.224 13.086 1.00 98.06 193 HIS A C 1
ATOM 1538 O O . HIS A 1 193 ? -7.837 4.615 12.025 1.00 98.06 193 HIS A O 1
ATOM 1544 N N . ALA A 1 194 ? -6.793 5.674 13.701 1.00 98.56 194 ALA A N 1
ATOM 1545 C CA . ALA A 1 194 ? -5.466 5.117 13.437 1.00 98.56 194 ALA A CA 1
ATOM 1546 C C . ALA A 1 194 ? -5.220 3.924 14.375 1.00 98.56 194 ALA A C 1
ATOM 1548 O O . ALA A 1 194 ? -5.519 4.009 15.573 1.00 98.56 194 ALA A O 1
ATOM 1549 N N . ILE A 1 195 ? -4.738 2.805 13.829 1.00 98.75 195 ILE A N 1
ATOM 1550 C CA . ILE A 1 195 ? -4.464 1.555 14.551 1.00 98.75 195 ILE A CA 1
ATOM 1551 C C . ILE A 1 195 ? -3.086 1.030 14.135 1.00 98.75 195 ILE A C 1
ATOM 1553 O O . ILE A 1 195 ? -2.945 0.278 13.168 1.00 98.75 195 ILE A O 1
ATOM 1557 N N . ASN A 1 196 ? -2.070 1.391 14.910 1.00 98.88 196 ASN A N 1
ATOM 1558 C CA . ASN A 1 196 ? -0.702 0.964 14.659 1.00 98.88 196 ASN A CA 1
ATOM 1559 C C . ASN A 1 196 ? -0.344 -0.320 15.414 1.00 98.88 196 ASN A C 1
ATOM 1561 O O . ASN A 1 196 ? -0.622 -0.474 16.608 1.00 98.88 196 ASN A O 1
ATOM 1565 N N . VAL A 1 197 ? 0.269 -1.259 14.690 1.00 98.81 197 VAL A N 1
ATOM 1566 C CA . VAL A 1 197 ? 0.761 -2.543 15.197 1.00 98.81 197 VAL A CA 1
ATOM 1567 C C . VAL A 1 197 ? 2.285 -2.561 15.017 1.00 98.81 197 VAL A C 1
ATOM 1569 O O . VAL A 1 197 ? 2.776 -3.147 14.053 1.00 98.81 197 VAL A O 1
ATOM 1572 N N . PRO A 1 198 ? 3.042 -1.905 15.919 1.00 98.62 198 PRO A N 1
ATOM 1573 C CA . PRO A 1 198 ? 4.498 -1.869 15.856 1.00 98.62 198 PRO A CA 1
ATOM 1574 C C . PRO A 1 198 ? 5.096 -3.247 16.164 1.00 98.62 198 PRO A C 1
ATOM 1576 O O . PRO A 1 198 ? 4.790 -3.856 17.192 1.00 98.62 198 PRO A O 1
ATOM 1579 N N . LEU A 1 199 ? 5.976 -3.724 15.285 1.00 98.69 199 LEU A N 1
ATOM 1580 C CA . LEU A 1 199 ? 6.635 -5.029 15.359 1.00 98.69 199 LEU A CA 1
ATOM 1581 C C . LEU A 1 199 ? 8.166 -4.897 15.384 1.00 98.69 199 LEU A C 1
ATOM 1583 O O . LEU A 1 199 ? 8.738 -3.835 15.129 1.00 98.69 199 LEU A O 1
ATOM 1587 N N . ARG A 1 200 ? 8.832 -6.013 15.686 1.00 98.44 200 ARG A N 1
ATOM 1588 C CA . ARG A 1 200 ? 10.293 -6.179 15.699 1.00 98.44 200 ARG A CA 1
ATOM 1589 C C . ARG A 1 200 ? 10.754 -7.136 14.601 1.00 98.44 200 ARG A C 1
ATOM 1591 O O . ARG A 1 200 ? 9.946 -7.845 14.000 1.00 98.44 200 ARG A O 1
ATOM 1598 N N . ASP A 1 201 ? 12.063 -7.191 14.399 1.00 98.19 201 ASP A N 1
ATOM 1599 C CA . ASP A 1 201 ? 12.724 -8.018 13.392 1.00 98.19 201 ASP A CA 1
ATOM 1600 C C . ASP A 1 201 ? 12.332 -9.505 13.445 1.00 98.19 201 ASP A C 1
ATOM 1602 O O . ASP A 1 201 ? 11.999 -10.071 14.494 1.00 98.19 201 ASP A O 1
ATOM 1606 N N . GLY A 1 202 ? 12.456 -10.160 12.291 1.00 97.81 202 GLY A N 1
ATOM 1607 C CA . GLY A 1 202 ? 12.415 -11.614 12.181 1.00 97.81 202 GLY A CA 1
ATOM 1608 C C . GLY A 1 202 ? 11.034 -12.254 12.343 1.00 97.81 202 GLY A C 1
ATOM 1609 O O . GLY A 1 202 ? 10.964 -13.477 12.461 1.00 97.81 202 GLY A O 1
ATOM 1610 N N . ILE A 1 203 ? 9.939 -11.479 12.350 1.00 98.44 203 ILE A N 1
ATOM 1611 C CA . ILE A 1 203 ? 8.587 -12.042 12.494 1.00 98.44 203 ILE A CA 1
ATOM 1612 C C . ILE A 1 203 ? 8.264 -13.046 11.377 1.00 98.44 203 ILE A C 1
ATOM 1614 O O . ILE A 1 203 ? 8.475 -12.773 10.195 1.00 98.44 203 ILE A O 1
ATOM 1618 N N . ASP A 1 204 ? 7.768 -14.219 11.768 1.00 97.81 204 ASP A N 1
ATOM 1619 C CA . ASP A 1 204 ? 7.462 -15.340 10.873 1.00 97.81 204 ASP A CA 1
ATOM 1620 C C . ASP A 1 204 ? 5.959 -15.478 10.555 1.00 97.81 204 ASP A C 1
ATOM 1622 O O . ASP A 1 204 ? 5.108 -14.946 11.266 1.00 97.81 204 ASP A O 1
ATOM 1626 N N . ASP A 1 205 ? 5.640 -16.248 9.507 1.00 98.19 205 ASP A N 1
ATOM 1627 C CA . ASP A 1 205 ? 4.284 -16.522 8.990 1.00 98.19 205 ASP A CA 1
ATOM 1628 C C . ASP A 1 205 ? 3.213 -16.833 10.041 1.00 98.19 205 ASP A C 1
ATOM 1630 O O . ASP A 1 205 ? 2.049 -16.452 9.889 1.00 98.19 205 ASP A O 1
ATOM 1634 N N . ASP A 1 206 ? 3.571 -17.615 11.056 1.00 97.75 206 ASP A N 1
ATOM 1635 C CA . ASP A 1 206 ? 2.618 -18.179 12.005 1.00 97.75 206 ASP A CA 1
ATOM 1636 C C . ASP A 1 206 ? 2.441 -17.205 13.179 1.00 97.75 206 ASP A C 1
ATOM 1638 O O . ASP A 1 206 ? 1.315 -16.946 13.613 1.00 97.75 206 ASP A O 1
ATOM 1642 N N . THR A 1 207 ? 3.533 -16.551 13.588 1.00 97.94 207 THR A N 1
ATOM 1643 C CA . THR A 1 207 ? 3.522 -15.427 14.531 1.00 97.94 207 THR A CA 1
ATOM 1644 C C . THR A 1 207 ? 2.748 -14.223 13.977 1.00 97.94 207 THR A C 1
ATOM 1646 O O . THR A 1 207 ? 1.842 -13.727 14.650 1.00 97.94 207 THR A O 1
ATOM 1649 N N . TYR A 1 208 ? 3.020 -13.790 12.741 1.00 98.69 208 TYR A N 1
ATOM 1650 C CA . TYR A 1 208 ? 2.322 -12.676 12.082 1.00 98.69 208 TYR A CA 1
ATOM 1651 C C . TYR A 1 208 ? 0.829 -12.989 11.917 1.00 98.69 208 TYR A C 1
ATOM 1653 O O . TYR A 1 208 ? -0.030 -12.193 12.298 1.00 98.69 208 TYR A O 1
ATOM 1661 N N . SER A 1 209 ? 0.494 -14.205 11.466 1.00 98.12 209 SER A N 1
ATOM 1662 C CA . SER A 1 209 ? -0.900 -14.655 11.370 1.00 98.12 209 SER A CA 1
ATOM 1663 C C . SER A 1 209 ? -1.627 -14.671 12.726 1.00 98.12 209 SER A C 1
ATOM 1665 O O . SER A 1 209 ? -2.846 -14.488 12.748 1.00 98.12 209 SER A O 1
ATOM 1667 N N . SER A 1 210 ? -0.916 -14.877 13.844 1.00 98.06 210 SER A N 1
ATOM 1668 C CA . SER A 1 210 ? -1.509 -14.900 15.191 1.00 98.06 210 SER A CA 1
ATOM 1669 C C . SER A 1 210 ? -1.929 -13.519 15.713 1.00 98.06 210 SER A C 1
ATOM 1671 O O . SER A 1 210 ? -2.856 -13.442 16.517 1.00 98.06 210 SER A O 1
ATOM 1673 N N . ILE A 1 211 ? -1.305 -12.436 15.229 1.00 98.50 211 ILE A N 1
ATOM 1674 C CA . ILE A 1 211 ? -1.660 -11.048 15.571 1.00 98.50 211 ILE A CA 1
ATOM 1675 C C . ILE A 1 211 ? -2.557 -10.397 14.509 1.00 98.50 211 ILE A C 1
ATOM 1677 O O . ILE A 1 211 ? -3.532 -9.727 14.857 1.00 98.50 211 ILE A O 1
ATOM 1681 N N . PHE A 1 212 ? -2.299 -10.661 13.225 1.00 98.81 212 PHE A N 1
ATOM 1682 C CA . PHE A 1 212 ? -3.063 -10.106 12.107 1.00 98.81 212 PHE A CA 1
ATOM 1683 C C . PHE A 1 212 ? -4.541 -10.516 12.147 1.00 98.81 212 PHE A C 1
ATOM 1685 O O . PHE A 1 212 ? -5.422 -9.656 12.130 1.00 98.81 212 PHE A O 1
ATOM 1692 N N . GLN A 1 213 ? -4.840 -11.819 12.243 1.00 98.56 213 GLN A N 1
ATOM 1693 C CA . GLN A 1 213 ? -6.223 -12.297 12.123 1.00 98.56 213 GLN A CA 1
ATOM 1694 C C . GLN A 1 213 ? -7.143 -11.786 13.252 1.00 98.56 213 GLN A C 1
ATOM 1696 O O . GLN A 1 213 ? -8.225 -11.290 12.926 1.00 98.56 213 GLN A O 1
ATOM 1701 N N . PRO A 1 214 ? -6.763 -11.816 14.550 1.00 98.50 214 PRO A N 1
ATOM 1702 C CA . PRO A 1 214 ? -7.620 -11.291 15.615 1.00 98.50 214 PRO A CA 1
ATOM 1703 C C . PRO A 1 214 ? -7.832 -9.775 15.537 1.00 98.50 214 PRO A C 1
ATOM 1705 O O . PRO A 1 214 ? -8.946 -9.311 15.788 1.00 98.50 214 PRO A O 1
ATOM 1708 N N . ILE A 1 215 ? -6.799 -9.004 15.168 1.00 98.69 215 ILE A N 1
ATOM 1709 C CA . ILE A 1 215 ? -6.914 -7.548 14.993 1.00 98.69 215 ILE A CA 1
ATOM 1710 C C . ILE A 1 215 ? -7.836 -7.234 13.815 1.00 98.69 215 ILE A C 1
ATOM 1712 O O . ILE A 1 215 ? -8.837 -6.543 14.005 1.00 98.69 215 ILE A O 1
ATOM 1716 N N . MET A 1 216 ? -7.585 -7.802 12.633 1.00 98.75 216 MET A N 1
ATOM 1717 C CA . MET A 1 216 ? -8.392 -7.504 11.448 1.00 98.75 216 MET A CA 1
ATOM 1718 C C . MET A 1 216 ? -9.833 -8.007 11.565 1.00 98.75 216 MET A C 1
ATOM 1720 O O . MET A 1 216 ? -10.758 -7.304 11.155 1.00 98.75 216 MET A O 1
ATOM 1724 N N . GLN A 1 217 ? -10.069 -9.153 12.213 1.00 98.50 217 GLN A N 1
ATOM 1725 C CA . GLN A 1 217 ? -11.430 -9.589 12.532 1.00 98.50 217 GLN A CA 1
ATOM 1726 C C . GLN A 1 217 ? -12.156 -8.571 13.424 1.00 98.50 217 GLN A C 1
ATOM 1728 O O . GLN A 1 217 ? -13.330 -8.276 13.182 1.00 98.50 217 GLN A O 1
ATOM 1733 N N . LYS A 1 218 ? -11.473 -8.003 14.430 1.00 98.12 218 LYS A N 1
ATOM 1734 C CA . LYS A 1 218 ? -12.083 -7.027 15.339 1.00 98.12 218 LYS A CA 1
ATOM 1735 C C . LYS A 1 218 ? -12.303 -5.663 14.682 1.00 98.12 218 LYS A C 1
ATOM 1737 O O . LYS A 1 218 ? -13.354 -5.059 14.899 1.00 98.12 218 LYS A O 1
ATOM 1742 N N . VAL A 1 219 ? -11.376 -5.223 13.831 1.00 98.38 219 VAL A N 1
ATOM 1743 C CA . VAL A 1 219 ? -11.521 -4.038 12.969 1.00 98.38 219 VAL A CA 1
ATOM 1744 C C . VAL A 1 219 ? -12.779 -4.156 12.102 1.00 98.38 219 VAL A C 1
ATOM 1746 O O . VAL A 1 219 ? -13.638 -3.277 12.156 1.00 98.38 219 VAL A O 1
ATOM 1749 N N . ILE A 1 220 ? -12.957 -5.262 11.368 1.00 97.94 220 ILE A N 1
ATOM 1750 C CA . ILE A 1 220 ? -14.139 -5.462 10.510 1.00 97.94 220 ILE A CA 1
ATOM 1751 C C . ILE A 1 220 ? -15.440 -5.532 11.331 1.00 97.94 220 ILE A C 1
ATOM 1753 O O . ILE A 1 220 ? -16.441 -4.924 10.945 1.00 97.94 220 ILE A O 1
ATOM 1757 N N . GLU A 1 221 ? -15.440 -6.212 12.484 1.00 96.12 221 GLU A N 1
ATOM 1758 C CA . GLU A 1 221 ? -16.613 -6.327 13.369 1.00 96.12 221 GLU A CA 1
ATOM 1759 C C . GLU A 1 221 ? -17.125 -4.958 13.864 1.00 96.12 221 GLU A C 1
ATOM 1761 O O . GLU A 1 221 ? -18.345 -4.725 13.910 1.00 96.12 221 GLU A O 1
ATOM 1766 N N . VAL A 1 222 ? -16.191 -4.070 14.231 1.00 95.62 222 VAL A N 1
ATOM 1767 C CA . VAL A 1 222 ? -16.442 -2.766 14.864 1.00 95.62 222 VAL A CA 1
ATOM 1768 C C . VAL A 1 222 ? -16.600 -1.647 13.836 1.00 95.62 222 VAL A C 1
ATOM 1770 O O . VAL A 1 222 ? -17.661 -1.026 13.773 1.00 95.62 222 VAL A O 1
ATOM 1773 N N . PHE A 1 223 ? -15.580 -1.409 13.007 1.00 96.81 223 PHE A N 1
ATOM 1774 C CA . PHE A 1 223 ? -15.562 -0.303 12.047 1.00 96.81 223 PHE A CA 1
ATOM 1775 C C . PHE A 1 223 ? -16.490 -0.552 10.853 1.00 96.81 223 PHE A C 1
ATOM 1777 O O . PHE A 1 223 ? -17.068 0.397 10.327 1.00 96.81 223 PHE A O 1
ATOM 1784 N N . ARG A 1 224 ? -16.713 -1.816 10.455 1.00 96.44 224 ARG A N 1
ATOM 1785 C CA . ARG A 1 224 ? -17.669 -2.207 9.396 1.00 96.44 224 ARG A CA 1
ATOM 1786 C C . ARG A 1 224 ? -17.517 -1.354 8.122 1.00 96.44 224 ARG A C 1
ATOM 1788 O O . ARG A 1 224 ? -18.429 -0.575 7.811 1.00 96.44 224 ARG A O 1
ATOM 1795 N N . PRO A 1 225 ? -16.365 -1.418 7.433 1.00 97.50 225 PRO A N 1
ATOM 1796 C CA . PRO A 1 225 ? -16.121 -0.625 6.232 1.00 97.50 225 PRO A CA 1
ATOM 1797 C C . PRO A 1 225 ? -17.080 -1.002 5.095 1.00 97.50 225 PRO A C 1
ATOM 1799 O O . PRO A 1 225 ? -17.611 -2.110 5.056 1.00 97.50 225 PRO A O 1
ATOM 1802 N N . GLY A 1 226 ? -17.298 -0.066 4.170 1.00 97.69 226 GLY A N 1
ATOM 1803 C CA . GLY A 1 226 ? -18.020 -0.310 2.919 1.00 97.69 226 GLY A CA 1
ATOM 1804 C C . GLY A 1 226 ? -17.113 -0.747 1.764 1.00 97.69 226 GLY A C 1
ATOM 1805 O O . GLY A 1 226 ? -17.607 -1.386 0.844 1.00 97.69 226 GLY A O 1
ATOM 1806 N N . ALA A 1 227 ? -15.825 -0.404 1.830 1.00 98.69 227 ALA A N 1
ATOM 1807 C CA . ALA A 1 227 ? -14.766 -0.813 0.910 1.00 98.69 227 ALA A CA 1
ATOM 1808 C C . ALA A 1 227 ? -13.432 -0.903 1.672 1.00 98.69 227 ALA A C 1
ATOM 1810 O O . ALA A 1 227 ? -13.264 -0.253 2.713 1.00 98.69 227 ALA A O 1
ATOM 1811 N N . ILE A 1 228 ? -12.500 -1.698 1.156 1.00 98.88 228 ILE A N 1
ATOM 1812 C CA . ILE A 1 228 ? -11.163 -1.924 1.710 1.00 98.88 228 ILE A CA 1
ATOM 1813 C C . ILE A 1 228 ? -10.126 -1.554 0.648 1.00 98.88 228 ILE A C 1
ATOM 1815 O O . ILE A 1 228 ? -10.216 -2.006 -0.491 1.00 98.88 228 ILE A O 1
ATOM 1819 N N . VAL A 1 229 ? -9.117 -0.778 1.034 1.00 98.94 229 VAL A N 1
ATOM 1820 C CA . VAL A 1 229 ? -7.877 -0.605 0.273 1.00 98.94 229 VAL A CA 1
ATOM 1821 C C . VAL A 1 229 ? -6.778 -1.339 1.031 1.00 98.94 229 VAL A C 1
ATOM 1823 O O . VAL A 1 229 ? -6.571 -1.073 2.214 1.00 98.94 229 VAL A O 1
ATOM 1826 N N . MET A 1 230 ? -6.113 -2.285 0.375 1.00 98.81 230 MET A N 1
ATOM 1827 C CA . MET A 1 230 ? -5.059 -3.107 0.962 1.00 98.81 230 MET A CA 1
ATOM 1828 C C . MET A 1 230 ? -3.754 -2.905 0.190 1.00 98.81 230 MET A C 1
ATOM 1830 O O . MET A 1 230 ? -3.614 -3.367 -0.943 1.00 98.81 230 MET A O 1
ATOM 1834 N N . GLN A 1 231 ? -2.808 -2.211 0.813 1.00 98.81 231 GLN A N 1
ATOM 1835 C CA . GLN A 1 231 ? -1.427 -2.099 0.350 1.00 98.81 231 GLN A CA 1
ATOM 1836 C C . GLN A 1 231 ? -0.733 -3.444 0.623 1.00 98.81 231 GLN A C 1
ATOM 1838 O O . GLN A 1 231 ? -0.875 -4.003 1.712 1.00 98.81 231 GLN A O 1
ATOM 1843 N N . CYS A 1 232 ? -0.070 -4.002 -0.393 1.00 98.69 232 CYS A N 1
ATOM 1844 C CA . CYS A 1 232 ? 0.587 -5.312 -0.354 1.00 98.69 232 CYS A CA 1
ATOM 1845 C C . CYS A 1 232 ? 2.093 -5.141 -0.620 1.00 98.69 232 CYS A C 1
ATOM 1847 O O . CYS A 1 232 ? 2.651 -5.664 -1.593 1.00 98.69 232 CYS A O 1
ATOM 1849 N N . GLY A 1 233 ? 2.748 -4.355 0.235 1.00 98.44 233 GLY A N 1
ATOM 1850 C CA . GLY A 1 233 ? 4.193 -4.162 0.279 1.00 98.44 233 GLY A CA 1
ATOM 1851 C C . GLY A 1 233 ? 4.914 -5.484 0.502 1.00 98.44 233 GLY A C 1
ATOM 1852 O O . GLY A 1 233 ? 4.464 -6.332 1.268 1.00 98.44 233 GLY A O 1
ATOM 1853 N N . THR A 1 234 ? 6.006 -5.700 -0.232 1.00 98.38 234 THR A N 1
ATOM 1854 C CA . THR A 1 234 ? 6.689 -7.008 -0.340 1.00 98.38 234 THR A CA 1
ATOM 1855 C C . THR A 1 234 ? 8.122 -6.997 0.192 1.00 98.38 234 THR A C 1
ATOM 1857 O O . THR A 1 234 ? 8.869 -7.952 0.003 1.00 98.38 234 THR A O 1
ATOM 1860 N N . ASP A 1 235 ? 8.517 -5.935 0.885 1.00 98.31 235 ASP A N 1
ATOM 1861 C CA . ASP A 1 235 ? 9.719 -5.872 1.725 1.00 98.31 235 ASP A CA 1
ATOM 1862 C C . ASP A 1 235 ? 9.493 -6.437 3.134 1.00 98.31 235 ASP A C 1
ATOM 1864 O O . ASP A 1 235 ? 10.452 -6.813 3.803 1.00 98.31 235 ASP A O 1
ATOM 1868 N N . SER A 1 236 ? 8.240 -6.642 3.546 1.00 98.31 236 SER A N 1
ATOM 1869 C CA . SER A 1 236 ? 7.889 -7.500 4.685 1.00 98.31 236 SER A CA 1
ATOM 1870 C C . SER A 1 236 ? 8.233 -8.990 4.458 1.00 98.31 236 SER A C 1
ATOM 1872 O O . SER A 1 236 ? 8.110 -9.804 5.377 1.00 98.31 236 SER A O 1
ATOM 1874 N N . LEU A 1 237 ? 8.712 -9.366 3.263 1.00 98.44 237 LEU A N 1
ATOM 1875 C CA . LEU A 1 237 ? 9.187 -10.712 2.930 1.00 98.44 237 LEU A CA 1
ATOM 1876 C C . LEU A 1 237 ? 10.621 -10.995 3.411 1.00 98.44 237 LEU A C 1
ATOM 1878 O O . LEU A 1 237 ? 11.532 -10.175 3.313 1.00 98.44 237 LEU A O 1
ATOM 1882 N N . SER A 1 238 ? 10.840 -12.252 3.792 1.00 97.56 238 SER A N 1
ATOM 1883 C CA . SER A 1 238 ? 12.148 -12.863 4.032 1.00 97.56 238 SER A CA 1
ATOM 1884 C C . SER A 1 238 ? 13.107 -12.654 2.852 1.00 97.56 238 SER A C 1
ATOM 1886 O O . SER A 1 238 ? 12.814 -13.013 1.704 1.00 97.56 238 SER A O 1
ATOM 1888 N N . GLY A 1 239 ? 14.295 -12.120 3.147 1.00 94.94 239 GLY A N 1
ATOM 1889 C CA . GLY A 1 239 ? 15.344 -11.892 2.151 1.00 94.94 239 GLY A CA 1
ATOM 1890 C C . GLY A 1 239 ? 15.085 -10.703 1.221 1.00 94.94 239 GLY A C 1
ATOM 1891 O O . GLY A 1 239 ? 15.580 -10.695 0.087 1.00 94.94 239 GLY A O 1
ATOM 1892 N N . ASP A 1 240 ? 14.317 -9.708 1.667 1.00 97.94 240 ASP A N 1
ATOM 1893 C CA . ASP A 1 240 ? 14.363 -8.373 1.073 1.00 97.94 240 ASP A CA 1
ATOM 1894 C C . ASP A 1 240 ? 15.743 -7.689 1.281 1.00 97.94 240 ASP A C 1
ATOM 1896 O O . ASP A 1 240 ? 16.646 -8.248 1.905 1.00 97.94 240 ASP A O 1
ATOM 1900 N N . ARG A 1 241 ? 15.954 -6.508 0.683 1.00 96.88 241 ARG A N 1
ATOM 1901 C CA . ARG A 1 241 ? 17.191 -5.720 0.796 1.00 96.88 241 ARG A CA 1
ATOM 1902 C C . ARG A 1 241 ? 17.135 -4.630 1.864 1.00 96.88 241 ARG A C 1
ATOM 1904 O O . ARG A 1 241 ? 18.199 -4.225 2.318 1.00 96.88 241 ARG A O 1
ATOM 1911 N N . LEU A 1 242 ? 15.943 -4.125 2.191 1.00 96.44 242 LEU A N 1
ATOM 1912 C CA . LEU A 1 242 ? 15.728 -3.070 3.190 1.00 96.44 242 LEU A CA 1
ATOM 1913 C C . LEU A 1 242 ? 14.874 -3.578 4.360 1.00 96.44 242 LEU A C 1
ATOM 1915 O O . LEU A 1 242 ? 15.141 -3.233 5.510 1.00 96.44 242 LEU A O 1
ATOM 1919 N N . GLY A 1 243 ? 13.883 -4.430 4.079 1.00 96.12 243 GLY A N 1
ATOM 1920 C CA . GLY A 1 243 ? 13.067 -5.061 5.111 1.00 96.12 243 GLY A CA 1
ATOM 1921 C C . GLY A 1 243 ? 13.783 -6.184 5.867 1.00 96.12 243 GLY A C 1
ATOM 1922 O O . GLY A 1 243 ? 14.628 -6.897 5.326 1.00 96.12 243 GLY A O 1
ATOM 1923 N N . CYS A 1 244 ? 13.425 -6.345 7.142 1.00 96.75 244 CYS A N 1
ATOM 1924 C CA . CYS A 1 244 ? 14.030 -7.300 8.082 1.00 96.75 244 CYS A CA 1
ATOM 1925 C C . CYS A 1 244 ? 12.985 -8.135 8.853 1.00 96.75 244 CYS A C 1
ATOM 1927 O O . CYS A 1 244 ? 13.208 -8.585 9.980 1.00 96.75 244 CYS A O 1
ATOM 1929 N N . PHE A 1 245 ? 11.833 -8.373 8.223 1.00 98.25 245 PHE A N 1
ATOM 1930 C CA . PHE A 1 245 ? 10.880 -9.419 8.607 1.00 98.25 245 PHE A CA 1
ATOM 1931 C C . PHE A 1 245 ? 11.257 -10.772 7.976 1.00 98.25 245 PHE A C 1
ATOM 1933 O O . PHE A 1 245 ? 12.136 -10.861 7.119 1.00 98.25 245 PHE A O 1
ATOM 1940 N N . ASN A 1 246 ? 10.596 -11.849 8.411 1.00 98.19 246 ASN A N 1
ATOM 1941 C CA . ASN A 1 246 ? 10.892 -13.219 7.991 1.00 98.19 246 ASN A CA 1
ATOM 1942 C C . ASN A 1 246 ? 9.662 -13.933 7.391 1.00 98.19 246 ASN A C 1
ATOM 1944 O O . ASN A 1 246 ? 9.509 -15.149 7.534 1.00 98.19 246 ASN A O 1
ATOM 1948 N N . LEU A 1 247 ? 8.771 -13.189 6.720 1.00 98.50 247 LEU A N 1
ATOM 1949 C CA . LEU A 1 247 ? 7.578 -13.756 6.086 1.00 98.50 247 LEU A CA 1
ATOM 1950 C C . LEU A 1 247 ? 7.929 -14.509 4.796 1.00 98.50 247 LEU A C 1
ATOM 1952 O O . LEU A 1 247 ? 8.690 -14.032 3.955 1.00 98.50 247 LEU A O 1
ATOM 1956 N N . SER A 1 248 ? 7.328 -15.675 4.597 1.00 98.38 248 SER A N 1
ATOM 1957 C CA . SER A 1 248 ? 7.267 -16.335 3.299 1.00 98.38 248 SER A CA 1
ATOM 1958 C C . SER A 1 248 ? 6.180 -15.701 2.426 1.00 98.38 248 SER A C 1
ATOM 1960 O O . SER A 1 248 ? 5.219 -15.112 2.927 1.00 98.38 248 SER A O 1
ATOM 1962 N N . MET A 1 249 ? 6.261 -15.917 1.110 1.00 97.75 249 MET A N 1
ATOM 1963 C CA . MET A 1 249 ? 5.172 -15.596 0.168 1.00 97.75 249 MET A CA 1
ATOM 1964 C C . MET A 1 249 ? 3.821 -16.180 0.623 1.00 97.75 249 MET A C 1
ATOM 1966 O O . MET A 1 249 ? 2.769 -15.581 0.418 1.00 97.75 249 MET A O 1
ATOM 1970 N N . ASN A 1 250 ? 3.845 -17.352 1.264 1.00 97.75 250 ASN A N 1
ATOM 1971 C CA . ASN A 1 250 ? 2.648 -18.017 1.767 1.00 97.75 250 ASN A CA 1
ATOM 1972 C C . ASN A 1 250 ? 2.117 -17.334 3.039 1.00 97.75 250 ASN A C 1
ATOM 1974 O O . ASN A 1 250 ? 0.906 -17.244 3.205 1.00 97.75 250 ASN A O 1
ATOM 1978 N N . GLY A 1 251 ? 2.999 -16.863 3.929 1.00 98.00 251 GLY A N 1
ATOM 1979 C CA . GLY A 1 251 ? 2.636 -16.109 5.132 1.00 98.00 251 GLY A CA 1
ATOM 1980 C C . GLY A 1 251 ? 2.007 -14.759 4.803 1.00 98.00 251 GLY A C 1
ATOM 1981 O O . GLY A 1 251 ? 0.947 -14.431 5.324 1.00 98.00 251 GLY A O 1
ATOM 1982 N N . HIS A 1 252 ? 2.621 -14.038 3.869 1.00 98.56 252 HIS A N 1
ATOM 1983 C CA . HIS A 1 252 ? 2.153 -12.755 3.348 1.00 98.56 252 HIS A CA 1
ATOM 1984 C C . HIS A 1 252 ? 0.786 -12.888 2.642 1.00 98.56 252 HIS A C 1
ATOM 1986 O O . HIS A 1 252 ? -0.200 -12.296 3.080 1.00 98.56 252 HIS A O 1
ATOM 1992 N N . ALA A 1 253 ? 0.646 -13.808 1.680 1.00 98.38 253 ALA A N 1
ATOM 1993 C CA . ALA A 1 253 ? -0.619 -14.013 0.963 1.00 98.38 253 ALA A CA 1
ATOM 1994 C C . ALA A 1 253 ? -1.774 -14.593 1.821 1.00 98.38 253 ALA A C 1
ATOM 1996 O O . ALA A 1 253 ? -2.942 -14.476 1.431 1.00 98.38 253 ALA A O 1
ATOM 1997 N N . ARG A 1 254 ? -1.509 -15.174 3.011 1.00 98.44 254 ARG A N 1
ATOM 1998 C CA . ARG A 1 254 ? -2.575 -15.502 3.992 1.00 98.44 254 ARG A CA 1
ATOM 1999 C C . ARG A 1 254 ? -3.346 -14.244 4.404 1.00 98.44 254 ARG A C 1
ATOM 2001 O O . ARG A 1 254 ? -4.548 -14.346 4.644 1.00 98.44 254 ARG A O 1
ATOM 2008 N N . CYS A 1 255 ? -2.688 -13.086 4.473 1.00 98.69 255 CYS A N 1
ATOM 2009 C CA . CYS A 1 255 ? -3.311 -11.812 4.831 1.00 98.69 255 CYS A CA 1
ATOM 2010 C C . CYS A 1 255 ? -4.331 -11.391 3.765 1.00 98.69 255 CYS A C 1
ATOM 2012 O O . CYS A 1 255 ? -5.495 -11.154 4.093 1.00 98.69 255 CYS A O 1
ATOM 2014 N N . VAL A 1 256 ? -3.941 -11.419 2.485 1.00 98.50 256 VAL A N 1
ATOM 2015 C CA . VAL A 1 256 ? -4.843 -11.152 1.350 1.00 98.50 256 VAL A CA 1
ATOM 2016 C C . VAL A 1 256 ? -6.010 -12.140 1.320 1.00 98.50 256 VAL A C 1
ATOM 2018 O O . VAL A 1 256 ? -7.167 -11.725 1.245 1.00 98.50 256 VAL A O 1
ATOM 2021 N N . GLN A 1 257 ? -5.746 -13.445 1.462 1.00 98.56 257 GLN A N 1
ATOM 2022 C CA . GLN A 1 257 ? -6.800 -14.466 1.510 1.00 98.56 257 GLN A CA 1
ATOM 2023 C C . GLN A 1 257 ? -7.785 -14.238 2.670 1.00 98.56 257 GLN A C 1
ATOM 2025 O O . GLN A 1 257 ? -8.987 -14.448 2.502 1.00 98.56 257 GLN A O 1
ATOM 2030 N N . PHE A 1 258 ? -7.297 -13.811 3.838 1.00 98.75 258 PHE A N 1
ATOM 2031 C CA . PHE A 1 258 ? -8.128 -13.515 5.004 1.00 98.75 258 PHE A CA 1
ATOM 2032 C C . PHE A 1 258 ? -9.022 -12.291 4.771 1.00 98.75 258 PHE A C 1
ATOM 2034 O O . PHE A 1 258 ? -10.223 -12.368 5.020 1.00 98.75 258 PHE A O 1
ATOM 2041 N N . MET A 1 259 ? -8.474 -11.196 4.233 1.00 98.62 259 MET A N 1
ATOM 2042 C CA . MET A 1 259 ? -9.250 -9.980 3.960 1.00 98.62 259 MET A CA 1
ATOM 2043 C C . MET A 1 259 ? -10.286 -10.186 2.851 1.00 98.62 259 MET A C 1
ATOM 2045 O O . MET A 1 259 ? -11.446 -9.797 3.000 1.00 98.62 259 MET A O 1
ATOM 2049 N N . LYS A 1 260 ? -9.908 -10.893 1.781 1.00 98.06 260 LYS A N 1
ATOM 2050 C CA . LYS A 1 260 ? -10.804 -11.303 0.693 1.00 98.06 260 LYS A CA 1
ATOM 2051 C C . LYS A 1 260 ? -12.036 -12.067 1.196 1.00 98.06 260 LYS A C 1
ATOM 2053 O O . LYS A 1 260 ? -13.143 -11.860 0.700 1.00 98.06 260 LYS A O 1
ATOM 2058 N N . ASN A 1 261 ? -11.868 -12.930 2.202 1.00 98.12 261 ASN A N 1
ATOM 2059 C CA . ASN A 1 261 ? -12.944 -13.778 2.729 1.00 98.12 261 ASN A CA 1
ATOM 2060 C C . ASN A 1 261 ? -14.091 -13.004 3.409 1.00 98.12 261 ASN A C 1
ATOM 2062 O O . ASN A 1 261 ? -15.135 -13.604 3.667 1.00 98.12 261 ASN A O 1
ATOM 2066 N N . PHE A 1 262 ? -13.948 -11.700 3.680 1.00 98.25 262 PHE A N 1
ATOM 2067 C CA . PHE A 1 262 ? -15.055 -10.877 4.181 1.00 98.25 262 PHE A CA 1
ATOM 2068 C C . PHE A 1 262 ? -16.073 -10.477 3.099 1.00 98.25 262 PHE A C 1
ATOM 2070 O O . PHE A 1 262 ? -17.181 -10.080 3.458 1.00 98.25 262 PHE A O 1
ATOM 2077 N N . GLY A 1 263 ? -15.741 -10.588 1.805 1.00 97.75 263 GLY A N 1
ATOM 2078 C CA . GLY A 1 263 ? -16.662 -10.244 0.710 1.00 97.75 263 GLY A CA 1
ATOM 2079 C C . GLY A 1 263 ? -17.043 -8.758 0.660 1.00 97.75 263 GLY A C 1
ATOM 2080 O O . GLY A 1 263 ? -18.184 -8.421 0.353 1.00 97.75 263 GLY A O 1
ATOM 2081 N N . ILE A 1 264 ? -16.103 -7.880 1.017 1.00 98.44 264 ILE A N 1
ATOM 2082 C CA . ILE A 1 264 ? -16.231 -6.417 0.958 1.00 98.44 264 ILE A CA 1
ATOM 2083 C C . ILE A 1 264 ? -15.400 -5.933 -0.247 1.00 98.44 264 ILE A C 1
ATOM 2085 O O . ILE A 1 264 ? -14.299 -6.461 -0.413 1.00 98.44 264 ILE A O 1
ATOM 2089 N N . PRO A 1 265 ? -15.875 -4.959 -1.056 1.00 98.69 265 PRO A N 1
ATOM 2090 C CA . PRO A 1 265 ? -15.139 -4.415 -2.202 1.00 98.69 265 PRO A CA 1
ATOM 2091 C C . PRO A 1 265 ? -13.679 -4.093 -1.869 1.00 98.69 265 PRO A C 1
ATOM 2093 O O . PRO A 1 265 ? -13.419 -3.368 -0.905 1.00 98.69 265 PRO A O 1
ATOM 2096 N N . LEU A 1 266 ? -12.742 -4.655 -2.638 1.00 98.88 266 LEU A N 1
ATOM 2097 C CA . LEU A 1 266 ? -11.319 -4.710 -2.281 1.00 98.88 266 LEU A CA 1
ATOM 2098 C C . LEU A 1 266 ? -10.420 -4.155 -3.395 1.00 98.88 266 LEU A C 1
ATOM 2100 O O . LEU A 1 266 ? -10.340 -4.724 -4.481 1.00 98.88 266 LEU A O 1
ATOM 2104 N N . LEU A 1 267 ? -9.692 -3.079 -3.098 1.00 98.88 267 LEU A N 1
ATOM 2105 C CA . LEU A 1 267 ? -8.607 -2.565 -3.934 1.00 98.88 267 LEU A CA 1
ATOM 2106 C C . LEU A 1 267 ? -7.269 -3.067 -3.381 1.00 98.88 267 LEU A C 1
ATOM 2108 O O . LEU A 1 267 ? -6.798 -2.565 -2.361 1.00 98.88 267 LEU A O 1
ATOM 2112 N N . CYS A 1 268 ? -6.658 -4.047 -4.043 1.00 98.75 268 CYS A N 1
ATOM 2113 C CA . CYS A 1 268 ? -5.297 -4.488 -3.742 1.00 98.75 268 CYS A CA 1
ATOM 2114 C C . CYS A 1 268 ? -4.291 -3.613 -4.497 1.00 98.75 268 CYS A C 1
ATOM 2116 O O . CYS A 1 268 ? -4.360 -3.486 -5.720 1.00 98.75 268 CYS A O 1
ATOM 2118 N N . LEU A 1 269 ? -3.350 -3.020 -3.771 1.00 98.88 269 LEU A N 1
ATOM 2119 C CA . LEU A 1 269 ? -2.280 -2.186 -4.313 1.00 98.88 269 LEU A CA 1
ATOM 2120 C C . LEU A 1 269 ? -0.923 -2.870 -4.132 1.00 98.88 269 LEU A C 1
ATOM 2122 O O . LEU A 1 269 ? -0.799 -3.821 -3.363 1.00 98.88 269 LEU A O 1
ATOM 2126 N N . GLY A 1 270 ? 0.096 -2.373 -4.833 1.00 98.50 270 GLY A N 1
ATOM 2127 C CA . GLY A 1 270 ? 1.490 -2.718 -4.565 1.00 98.50 270 GLY A CA 1
ATOM 2128 C C . GLY A 1 270 ? 1.980 -2.137 -3.233 1.00 98.50 270 GLY A C 1
ATOM 2129 O O . GLY A 1 270 ? 1.279 -2.163 -2.224 1.00 98.50 270 GLY A O 1
ATOM 2130 N N . GLY A 1 271 ? 3.203 -1.618 -3.231 1.00 97.88 271 GLY A N 1
ATOM 2131 C CA . GLY A 1 271 ? 3.890 -1.146 -2.028 1.00 97.88 271 GLY A CA 1
ATOM 2132 C C . GLY A 1 271 ? 5.400 -1.264 -2.175 1.00 97.88 271 GLY A C 1
ATOM 2133 O O . GLY A 1 271 ? 5.906 -1.343 -3.300 1.00 97.88 271 GLY A O 1
ATOM 2134 N N . GLY A 1 272 ? 6.130 -1.334 -1.069 1.00 96.81 272 GLY A N 1
ATOM 2135 C CA . GLY A 1 272 ? 7.562 -1.604 -1.018 1.00 96.81 272 GLY A CA 1
ATOM 2136 C C . GLY A 1 272 ? 7.973 -2.986 -1.552 1.00 96.81 272 GLY A C 1
ATOM 2137 O O . GLY A 1 272 ? 7.164 -3.731 -2.122 1.00 96.81 272 GLY A O 1
ATOM 2138 N N . GLY A 1 273 ? 9.262 -3.315 -1.447 1.00 97.44 273 GLY A N 1
ATOM 2139 C CA . GLY A 1 273 ? 9.859 -4.552 -1.975 1.00 97.44 273 GLY A CA 1
ATOM 2140 C C . GLY A 1 273 ? 11.007 -4.322 -2.963 1.00 97.44 273 GLY A C 1
ATOM 2141 O O . GLY A 1 273 ? 10.824 -3.814 -4.076 1.00 97.44 273 GLY A O 1
ATOM 2142 N N . TYR A 1 274 ? 12.203 -4.759 -2.569 1.00 97.69 274 TYR A N 1
ATOM 2143 C CA . TYR A 1 274 ? 13.490 -4.409 -3.173 1.00 97.69 274 TYR A CA 1
ATOM 2144 C C . TYR A 1 274 ? 14.290 -5.635 -3.648 1.00 97.69 274 TYR A C 1
ATOM 2146 O O . TYR A 1 274 ? 15.072 -5.524 -4.602 1.00 97.69 274 TYR A O 1
ATOM 2154 N N . THR A 1 275 ? 14.031 -6.835 -3.114 1.00 97.44 275 THR A N 1
ATOM 2155 C CA . THR A 1 275 ? 14.400 -8.103 -3.772 1.00 97.44 275 THR A CA 1
ATOM 2156 C C . THR A 1 275 ? 13.406 -8.401 -4.902 1.00 97.44 275 THR A C 1
ATOM 2158 O O . THR A 1 275 ? 12.532 -9.255 -4.803 1.00 97.44 275 THR A O 1
ATOM 2161 N N . VAL A 1 276 ? 13.567 -7.682 -6.020 1.00 96.50 276 VAL A N 1
ATOM 2162 C CA . VAL A 1 276 ? 12.724 -7.680 -7.242 1.00 96.50 276 VAL A CA 1
ATOM 2163 C C . VAL A 1 276 ? 12.162 -9.056 -7.651 1.00 96.50 276 VAL A C 1
ATOM 2165 O O . VAL A 1 276 ? 10.983 -9.176 -7.977 1.00 96.50 276 VAL A O 1
ATOM 2168 N N . ARG A 1 277 ? 12.991 -10.107 -7.616 1.00 96.31 277 ARG A N 1
ATOM 2169 C CA . ARG A 1 277 ? 12.611 -11.489 -7.975 1.00 96.31 277 ARG A CA 1
ATOM 2170 C C . ARG A 1 277 ? 11.631 -12.151 -6.995 1.00 96.31 277 ARG A C 1
ATOM 2172 O O . ARG A 1 277 ? 10.925 -13.068 -7.394 1.00 96.31 277 ARG A O 1
ATOM 2179 N N . ASN A 1 278 ? 11.586 -11.706 -5.740 1.00 97.38 278 ASN A N 1
ATOM 2180 C CA . ASN A 1 278 ? 10.623 -12.159 -4.734 1.00 97.38 278 ASN A CA 1
ATOM 2181 C C . ASN A 1 278 ? 9.324 -11.342 -4.824 1.00 97.38 278 ASN A C 1
ATOM 2183 O O . ASN A 1 278 ? 8.255 -11.935 -4.767 1.00 97.38 278 ASN A O 1
ATOM 2187 N N . VAL A 1 279 ? 9.408 -10.031 -5.094 1.00 98.25 279 VAL A N 1
ATOM 2188 C CA . VAL A 1 279 ? 8.236 -9.177 -5.386 1.00 98.25 279 VAL A CA 1
ATOM 2189 C C . VAL A 1 279 ? 7.382 -9.781 -6.504 1.00 98.25 279 VAL A C 1
ATOM 2191 O O . VAL A 1 279 ? 6.190 -10.016 -6.332 1.00 98.25 279 VAL A O 1
ATOM 2194 N N . ALA A 1 280 ? 8.015 -10.106 -7.638 1.00 97.94 280 ALA A N 1
ATOM 2195 C CA . ALA A 1 280 ? 7.321 -10.678 -8.788 1.00 97.94 280 ALA A CA 1
ATOM 2196 C C . ALA A 1 280 ? 6.689 -12.049 -8.488 1.00 97.94 280 ALA A C 1
ATOM 2198 O O . ALA A 1 280 ? 5.610 -12.335 -8.991 1.00 97.94 280 ALA A O 1
ATOM 2199 N N . ARG A 1 281 ? 7.321 -12.878 -7.645 1.00 98.12 281 ARG A N 1
ATOM 2200 C CA . ARG A 1 281 ? 6.753 -14.154 -7.180 1.00 98.12 281 ARG A CA 1
ATOM 2201 C C . ARG A 1 281 ? 5.505 -13.937 -6.322 1.00 98.12 281 ARG A C 1
ATOM 2203 O O . ARG A 1 281 ? 4.471 -14.546 -6.588 1.00 98.12 281 ARG A O 1
ATOM 2210 N N . THR A 1 282 ? 5.596 -13.057 -5.326 1.00 98.50 282 THR A N 1
ATOM 2211 C CA . THR A 1 282 ? 4.527 -12.855 -4.345 1.00 98.50 282 THR A CA 1
ATOM 2212 C C . THR A 1 282 ? 3.299 -12.199 -4.964 1.00 98.50 282 THR A C 1
ATOM 2214 O O . THR A 1 282 ? 2.228 -12.786 -4.867 1.00 98.50 282 THR A O 1
ATOM 2217 N N . TRP A 1 283 ? 3.438 -11.109 -5.727 1.00 98.56 283 TRP A N 1
ATOM 2218 C CA . TRP A 1 283 ? 2.294 -10.471 -6.399 1.00 98.56 283 TRP A CA 1
ATOM 2219 C C . TRP A 1 283 ? 1.581 -11.407 -7.398 1.00 98.56 283 TRP A C 1
ATOM 2221 O O . TRP A 1 283 ? 0.359 -11.355 -7.538 1.00 98.56 283 TRP A O 1
ATOM 2231 N N . VAL A 1 284 ? 2.298 -12.323 -8.064 1.00 98.19 284 VAL A N 1
ATOM 2232 C CA . VAL A 1 284 ? 1.688 -13.375 -8.910 1.00 98.19 284 VAL A CA 1
ATOM 2233 C C . VAL A 1 284 ? 0.897 -14.376 -8.067 1.00 98.19 284 VAL A C 1
ATOM 2235 O O . VAL A 1 284 ? -0.225 -14.739 -8.424 1.00 98.19 284 VAL A O 1
ATOM 2238 N N . TYR A 1 285 ? 1.453 -14.810 -6.935 1.00 98.56 285 TYR A N 1
ATOM 2239 C CA . TYR A 1 285 ? 0.777 -15.733 -6.030 1.00 98.56 285 TYR A CA 1
ATOM 2240 C C . TYR A 1 285 ? -0.450 -15.091 -5.368 1.00 98.56 285 TYR A C 1
ATOM 2242 O O . TYR A 1 285 ? -1.519 -15.699 -5.360 1.00 98.56 285 TYR A O 1
ATOM 2250 N N . GLU A 1 286 ? -0.358 -13.839 -4.925 1.00 98.62 286 GLU A N 1
ATOM 2251 C CA . GLU A 1 286 ? -1.492 -13.051 -4.432 1.00 98.62 286 GLU A CA 1
ATOM 2252 C C . GLU A 1 286 ? -2.558 -12.840 -5.514 1.00 98.62 286 GLU A C 1
ATOM 2254 O O . GLU A 1 286 ? -3.741 -13.023 -5.238 1.00 98.62 286 GLU A O 1
ATOM 2259 N N . THR A 1 287 ? -2.166 -12.579 -6.769 1.00 98.69 287 THR A N 1
ATOM 2260 C CA . THR A 1 287 ? -3.104 -12.555 -7.910 1.00 98.69 287 THR A CA 1
ATOM 2261 C C . THR A 1 287 ? -3.830 -13.902 -8.040 1.00 98.69 287 THR A C 1
ATOM 2263 O O . THR A 1 287 ? -5.054 -13.937 -8.159 1.00 98.69 287 THR A O 1
ATOM 2266 N N . SER A 1 288 ? -3.121 -15.033 -7.935 1.00 98.31 288 SER A N 1
ATOM 2267 C CA . SER A 1 288 ? -3.749 -16.366 -7.974 1.00 98.31 288 SER A CA 1
ATOM 2268 C C . SER A 1 288 ? -4.701 -16.620 -6.790 1.00 98.31 288 SER A C 1
ATOM 2270 O O . SER A 1 288 ? -5.805 -17.137 -6.978 1.00 98.31 288 SER A O 1
ATOM 2272 N N . VAL A 1 289 ? -4.341 -16.153 -5.589 1.00 98.31 289 VAL A N 1
ATOM 2273 C CA . VAL A 1 289 ? -5.171 -16.185 -4.374 1.00 98.31 289 VAL A CA 1
ATOM 2274 C C . VAL A 1 289 ? -6.436 -15.344 -4.553 1.00 98.31 289 VAL A C 1
ATOM 2276 O O . VAL A 1 289 ? -7.535 -15.820 -4.260 1.00 98.31 289 VAL A O 1
ATOM 2279 N N . LEU A 1 290 ? -6.336 -14.135 -5.110 1.00 98.31 290 LEU A N 1
ATOM 2280 C CA . LEU A 1 290 ? -7.476 -13.269 -5.430 1.00 98.31 290 LEU A CA 1
ATOM 2281 C C . LEU A 1 290 ? -8.394 -13.891 -6.499 1.00 98.31 290 LEU A C 1
ATOM 2283 O O . LEU A 1 290 ? -9.616 -13.807 -6.375 1.00 98.31 290 LEU A O 1
ATOM 2287 N N . LEU A 1 291 ? -7.850 -14.658 -7.445 1.00 98.00 291 LEU A N 1
ATOM 2288 C CA . LEU A 1 291 ? -8.621 -15.381 -8.467 1.00 98.00 291 LEU A CA 1
ATOM 2289 C C . LEU A 1 291 ? -9.192 -16.744 -8.016 1.00 98.00 291 LEU A C 1
ATOM 2291 O O . LEU A 1 291 ? -9.983 -17.343 -8.745 1.00 98.00 291 LEU A O 1
ATOM 2295 N N . ASN A 1 292 ? -8.835 -17.244 -6.824 1.00 97.31 292 ASN A N 1
ATOM 2296 C CA . ASN A 1 292 ? -9.080 -18.635 -6.393 1.00 97.31 292 ASN A CA 1
ATOM 2297 C C . ASN A 1 292 ? -8.485 -19.673 -7.375 1.00 97.31 292 ASN A C 1
ATOM 2299 O O . ASN A 1 292 ? -9.146 -20.648 -7.747 1.00 97.31 292 ASN A O 1
ATOM 2303 N N . LYS A 1 293 ? -7.251 -19.448 -7.835 1.00 97.38 293 LYS A N 1
ATOM 2304 C CA . LYS A 1 293 ? -6.528 -20.321 -8.770 1.00 97.38 293 LYS A CA 1
ATOM 2305 C C . LYS A 1 293 ? -5.316 -20.945 -8.094 1.00 97.38 293 LYS A C 1
ATOM 2307 O O . LYS A 1 293 ? -4.512 -20.246 -7.490 1.00 97.38 293 LYS A O 1
ATOM 2312 N N . GLU A 1 294 ? -5.160 -22.256 -8.239 1.00 95.12 294 GLU A N 1
ATOM 2313 C CA . GLU A 1 294 ? -3.919 -22.939 -7.874 1.00 95.12 294 GLU A CA 1
ATOM 2314 C C . GLU A 1 294 ? -2.880 -22.746 -8.988 1.00 95.12 294 GLU A C 1
ATOM 2316 O O . GLU A 1 294 ? -3.164 -23.000 -10.159 1.00 95.12 294 GLU A O 1
ATOM 2321 N N . VAL A 1 295 ? -1.669 -22.318 -8.622 1.00 95.88 295 VAL A N 1
ATOM 2322 C CA . VAL A 1 295 ? -0.535 -22.136 -9.541 1.00 95.88 295 VAL A CA 1
ATOM 2323 C C . VAL A 1 295 ? 0.583 -23.140 -9.262 1.00 95.88 295 VAL A C 1
ATOM 2325 O O . VAL A 1 295 ? 0.841 -23.531 -8.123 1.00 95.88 295 VAL A O 1
ATOM 2328 N N . SER A 1 296 ? 1.273 -23.569 -10.322 1.00 95.56 296 SER A N 1
ATOM 2329 C CA . SER A 1 296 ? 2.422 -24.478 -10.225 1.00 95.56 296 SER A CA 1
ATOM 2330 C C . SER A 1 296 ? 3.567 -23.859 -9.416 1.00 95.56 296 SER A C 1
ATOM 2332 O O . SER A 1 296 ? 3.989 -22.738 -9.692 1.00 95.56 296 SER A O 1
ATOM 2334 N N . LYS A 1 297 ? 4.158 -24.630 -8.489 1.00 94.62 297 LYS A N 1
ATOM 2335 C CA . LYS A 1 297 ? 5.395 -24.236 -7.786 1.00 94.62 297 LYS A CA 1
ATOM 2336 C C . LYS A 1 297 ? 6.612 -24.105 -8.708 1.00 94.62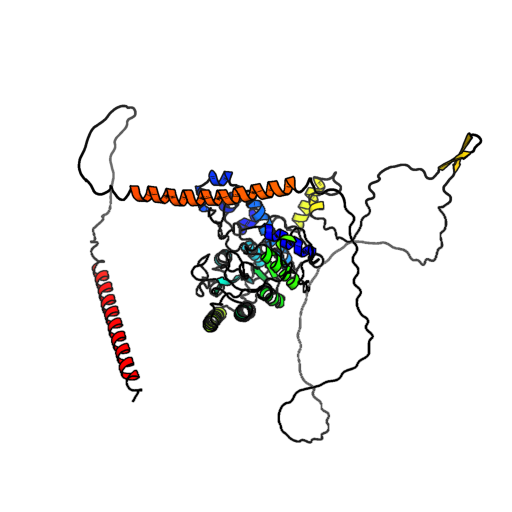 297 LYS A C 1
ATOM 2338 O O . LYS A 1 297 ? 7.546 -23.394 -8.351 1.00 94.62 297 LYS A O 1
ATOM 2343 N N . VAL A 1 298 ? 6.623 -24.788 -9.854 1.00 95.50 298 VAL A N 1
ATOM 2344 C CA . VAL A 1 298 ? 7.634 -24.612 -10.912 1.00 95.50 298 VAL A CA 1
ATOM 2345 C C . VAL A 1 298 ? 7.200 -23.444 -11.791 1.00 95.50 298 VAL A C 1
ATOM 2347 O O . VAL A 1 298 ? 6.051 -23.440 -12.243 1.00 95.50 298 VAL A O 1
ATOM 2350 N N . LEU A 1 299 ? 8.095 -22.480 -12.026 1.00 96.12 299 LEU A N 1
ATOM 2351 C CA . LEU A 1 299 ? 7.792 -21.305 -12.842 1.00 96.12 299 LEU A CA 1
ATOM 2352 C C . LEU A 1 299 ? 7.606 -21.677 -14.325 1.00 96.12 299 LEU A C 1
ATOM 2354 O O . LEU A 1 299 ? 8.387 -22.471 -14.858 1.00 96.12 299 LEU A O 1
ATOM 2358 N N . PRO A 1 300 ? 6.633 -21.070 -15.024 1.00 96.00 300 PRO A N 1
ATOM 2359 C CA . PRO A 1 300 ? 6.552 -21.111 -16.476 1.00 96.00 300 PRO A CA 1
ATOM 2360 C C . PRO A 1 300 ? 7.679 -20.282 -17.107 1.00 96.00 300 PRO A C 1
ATOM 2362 O O . PRO A 1 300 ? 8.192 -19.323 -16.517 1.00 96.00 300 PRO A O 1
ATOM 2365 N N . TYR A 1 301 ? 8.052 -20.631 -18.339 1.00 94.62 301 TYR A N 1
ATOM 2366 C CA . TYR A 1 301 ? 8.996 -19.835 -19.120 1.00 94.62 301 TYR A CA 1
ATOM 2367 C C . TYR A 1 301 ? 8.405 -18.452 -19.443 1.00 94.62 301 TYR A C 1
ATOM 2369 O O . TYR A 1 301 ? 7.234 -18.339 -19.791 1.00 94.62 301 TYR A O 1
ATOM 2377 N N . ASN A 1 302 ? 9.216 -17.404 -19.304 1.00 94.38 302 A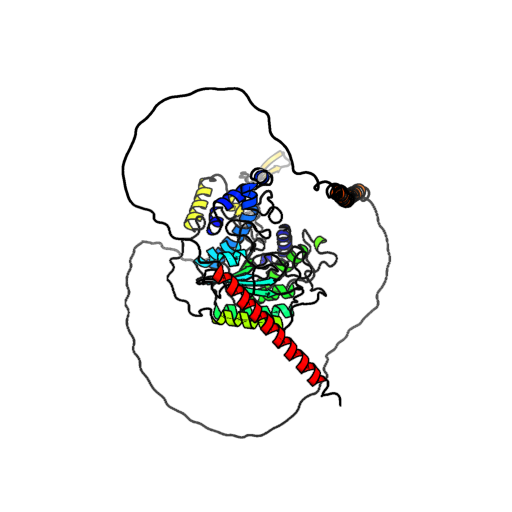SN A N 1
ATOM 2378 C CA . ASN A 1 302 ? 8.821 -16.000 -19.432 1.00 94.38 302 ASN A CA 1
ATOM 2379 C C . ASN A 1 302 ? 10.031 -15.140 -19.852 1.00 94.38 302 ASN A C 1
ATOM 2381 O O . ASN A 1 302 ? 11.163 -15.628 -19.828 1.00 94.38 302 ASN A O 1
ATOM 2385 N N . GLU A 1 303 ? 9.810 -13.862 -20.193 1.00 94.25 303 GLU A N 1
ATOM 2386 C CA . GLU A 1 303 ? 10.858 -12.928 -20.665 1.00 94.25 303 GLU A CA 1
ATOM 2387 C C . GLU A 1 303 ? 12.046 -12.818 -19.682 1.00 94.25 303 GLU A C 1
ATOM 2389 O O . GLU A 1 303 ? 13.180 -12.586 -20.093 1.00 94.25 303 GLU A O 1
ATOM 2394 N N . TYR A 1 304 ? 11.802 -13.046 -18.386 1.00 95.50 304 TYR A N 1
ATOM 2395 C CA . TYR A 1 304 ? 12.764 -12.854 -17.296 1.00 95.50 304 TYR A CA 1
ATOM 2396 C C . TYR A 1 304 ? 13.138 -14.148 -16.572 1.00 95.50 304 TYR A C 1
ATOM 2398 O O . TYR A 1 304 ? 13.618 -14.097 -15.439 1.00 95.50 304 TYR A O 1
ATOM 2406 N N . TYR A 1 305 ? 12.931 -15.310 -17.201 1.00 94.31 305 TYR A N 1
ATOM 2407 C CA . TYR A 1 305 ? 13.082 -16.623 -16.564 1.00 94.31 305 TYR A CA 1
ATOM 2408 C C . TYR A 1 305 ? 14.428 -16.805 -15.829 1.00 94.31 305 TYR A C 1
ATOM 2410 O O . TYR A 1 305 ? 14.472 -17.365 -14.734 1.00 94.31 305 TYR A O 1
ATOM 2418 N N . GLU A 1 306 ? 15.515 -16.258 -16.379 1.00 95.12 306 GLU A N 1
ATOM 2419 C CA . GLU A 1 306 ? 16.873 -16.338 -15.820 1.00 95.12 306 GLU A CA 1
ATOM 2420 C C . GLU A 1 306 ? 17.027 -15.642 -14.449 1.00 95.12 306 GLU A C 1
ATOM 2422 O O . GLU A 1 306 ? 17.784 -16.121 -13.604 1.00 95.12 306 GLU A O 1
ATOM 2427 N N . PHE A 1 307 ? 16.251 -14.587 -14.154 1.00 93.38 307 PHE A N 1
ATOM 2428 C CA . PHE A 1 307 ? 16.292 -13.880 -12.858 1.00 93.38 307 PHE A CA 1
ATOM 2429 C C . PHE A 1 307 ? 15.860 -14.761 -11.670 1.00 93.38 307 PHE A C 1
ATOM 2431 O O . PHE A 1 307 ? 16.182 -14.464 -10.512 1.00 93.38 307 PHE A O 1
ATOM 2438 N N . TYR A 1 308 ? 15.125 -15.843 -11.937 1.00 95.12 308 TYR A N 1
ATOM 2439 C CA . TYR A 1 308 ? 14.569 -16.738 -10.921 1.00 95.12 308 TYR A CA 1
ATOM 2440 C C . TYR A 1 308 ? 15.447 -17.962 -10.620 1.00 95.12 308 TYR A C 1
ATOM 2442 O O . TYR A 1 308 ? 15.094 -18.755 -9.743 1.00 95.12 308 TYR A O 1
ATOM 2450 N N . GLY A 1 309 ? 16.586 -18.107 -11.306 1.00 90.19 309 GLY A N 1
ATOM 2451 C CA . GLY A 1 309 ? 17.556 -19.171 -11.052 1.00 90.19 309 GLY A CA 1
ATOM 2452 C C . GLY A 1 309 ? 18.304 -19.026 -9.711 1.00 90.19 309 GLY A C 1
ATOM 2453 O O . GLY A 1 309 ? 18.272 -17.956 -9.098 1.00 90.19 309 GLY A O 1
ATOM 2454 N N . PRO A 1 310 ? 19.009 -20.076 -9.255 1.00 92.69 310 PRO A N 1
ATOM 2455 C CA . PRO A 1 310 ? 19.112 -21.391 -9.890 1.00 92.69 310 PRO A CA 1
ATOM 2456 C C . PRO A 1 310 ? 17.902 -22.310 -9.643 1.00 92.69 310 PRO A C 1
ATOM 2458 O O . PRO A 1 310 ? 17.837 -23.374 -10.254 1.00 92.69 310 PRO A O 1
ATOM 2461 N N . GLU A 1 311 ? 16.954 -21.942 -8.772 1.00 91.75 311 GLU A N 1
ATOM 2462 C CA . GLU A 1 311 ? 15.862 -22.838 -8.359 1.00 91.75 311 GLU A CA 1
ATOM 2463 C C . GLU A 1 311 ? 14.678 -22.876 -9.338 1.00 91.75 311 GLU A C 1
ATOM 2465 O O . GLU A 1 311 ? 14.030 -23.913 -9.463 1.00 91.75 311 GLU A O 1
ATOM 2470 N N . TYR A 1 312 ? 14.368 -21.755 -10.003 1.00 95.44 312 TYR A N 1
ATOM 2471 C CA . TYR A 1 312 ? 13.218 -21.596 -10.913 1.00 95.44 312 TYR A CA 1
ATOM 2472 C C . TYR A 1 312 ? 11.847 -21.978 -10.308 1.00 95.44 312 TYR A C 1
ATOM 2474 O O . TYR A 1 312 ? 10.909 -22.350 -11.016 1.00 95.44 312 TYR A O 1
ATOM 2482 N N . VAL A 1 313 ? 11.712 -21.855 -8.984 1.00 96.31 313 VAL A N 1
ATOM 2483 C CA . VAL A 1 313 ? 10.439 -22.018 -8.262 1.00 96.31 313 VAL A CA 1
ATOM 2484 C C . VAL A 1 313 ? 9.753 -20.679 -7.999 1.00 96.31 313 VAL A C 1
ATOM 2486 O O . VAL A 1 313 ? 10.414 -19.640 -7.931 1.00 96.31 313 VAL A O 1
ATOM 2489 N N . LEU A 1 314 ? 8.431 -20.715 -7.825 1.00 96.12 314 LEU A N 1
ATOM 2490 C CA . LEU A 1 314 ? 7.609 -19.581 -7.388 1.00 96.12 314 LEU A CA 1
ATOM 2491 C C . LEU A 1 314 ? 7.793 -19.272 -5.893 1.00 96.12 314 LEU A C 1
ATOM 2493 O O . LEU A 1 314 ? 7.676 -18.126 -5.489 1.00 96.12 314 LEU A O 1
ATOM 2497 N N . ASP A 1 315 ? 8.088 -20.285 -5.079 1.00 94.69 315 ASP A N 1
ATOM 2498 C CA . ASP A 1 315 ? 8.110 -20.179 -3.614 1.00 94.69 315 ASP A CA 1
ATOM 2499 C C . ASP A 1 315 ? 9.181 -19.191 -3.105 1.00 94.69 315 ASP A C 1
ATOM 2501 O O . ASP A 1 315 ? 10.337 -19.243 -3.534 1.00 94.69 315 ASP A O 1
ATOM 2505 N N . VAL A 1 316 ? 8.809 -18.331 -2.151 1.00 95.56 316 VAL A N 1
ATOM 2506 C CA . VAL A 1 316 ? 9.737 -17.478 -1.384 1.00 95.56 316 VAL A CA 1
ATOM 2507 C C . VAL A 1 316 ? 9.723 -17.974 0.065 1.00 95.56 316 VAL A C 1
ATOM 2509 O O . VAL A 1 316 ? 8.775 -17.660 0.787 1.00 95.56 316 VAL A O 1
ATOM 2512 N N . PRO A 1 317 ? 10.704 -18.787 0.496 1.00 94.44 317 PRO A N 1
ATOM 2513 C CA . PRO A 1 317 ? 10.718 -19.375 1.833 1.00 94.44 317 PRO A CA 1
ATOM 2514 C C . PRO A 1 317 ? 11.191 -18.387 2.911 1.00 94.44 317 PRO A C 1
ATOM 2516 O O . PRO A 1 317 ? 11.991 -17.484 2.650 1.00 94.44 317 PRO A O 1
ATOM 2519 N N . LYS A 1 318 ? 10.755 -18.623 4.155 1.00 93.44 318 LYS A N 1
ATOM 2520 C CA . LYS A 1 318 ? 11.336 -17.965 5.331 1.00 93.44 318 LYS A CA 1
ATOM 2521 C C . LYS A 1 318 ? 12.768 -18.439 5.596 1.00 93.44 318 LYS A C 1
ATOM 2523 O O . LYS A 1 318 ? 13.123 -19.580 5.298 1.00 93.44 318 LYS A O 1
ATOM 2528 N N . SER A 1 319 ? 13.581 -17.542 6.133 1.00 94.12 319 SER A N 1
ATOM 2529 C CA . SER A 1 319 ? 14.975 -17.760 6.517 1.00 94.12 319 SER A CA 1
ATOM 2530 C C . SER A 1 319 ? 15.104 -18.291 7.953 1.00 94.12 319 SER A C 1
ATOM 2532 O O . SER A 1 319 ? 14.126 -18.366 8.699 1.00 94.12 319 SER A O 1
ATOM 2534 N N . ASN A 1 320 ? 16.336 -18.595 8.371 1.00 94.69 320 ASN A N 1
ATOM 2535 C CA . ASN A 1 320 ? 16.672 -18.973 9.750 1.00 94.69 320 ASN A CA 1
ATOM 2536 C C . ASN A 1 320 ? 16.880 -17.752 10.681 1.00 94.69 320 ASN A C 1
ATOM 2538 O O . ASN A 1 320 ? 17.620 -17.857 11.653 1.00 94.69 320 ASN A O 1
ATOM 2542 N N . MET A 1 321 ? 16.307 -16.589 10.360 1.00 94.88 321 MET A N 1
ATOM 2543 C CA . MET A 1 321 ? 16.387 -15.389 11.198 1.00 94.88 321 MET A CA 1
ATOM 2544 C C . MET A 1 321 ? 15.592 -15.564 12.501 1.00 94.88 321 MET A C 1
ATOM 2546 O O . MET A 1 321 ? 14.441 -16.007 12.469 1.00 94.88 321 MET A O 1
ATOM 2550 N N . ASP A 1 322 ? 16.194 -15.183 13.630 1.00 96.44 322 ASP A N 1
ATOM 2551 C CA . ASP A 1 322 ? 15.546 -15.218 14.944 1.00 96.44 322 ASP A CA 1
ATOM 2552 C C . ASP A 1 322 ? 14.413 -14.184 15.040 1.00 96.44 322 ASP A C 1
ATOM 2554 O O . ASP A 1 322 ? 14.595 -13.001 14.749 1.00 96.44 322 ASP A O 1
ATOM 2558 N N . ASN A 1 323 ? 13.238 -14.632 15.485 1.00 98.00 323 ASN A N 1
ATOM 2559 C CA . ASN A 1 323 ? 12.061 -13.786 15.662 1.00 98.00 323 ASN A CA 1
ATOM 2560 C C . ASN A 1 323 ? 12.114 -13.056 17.017 1.00 98.00 323 ASN A C 1
ATOM 2562 O O . ASN A 1 323 ? 12.008 -13.682 18.073 1.00 98.00 323 ASN A O 1
ATOM 2566 N N . GLN A 1 324 ? 12.235 -11.726 16.997 1.00 98.06 324 GLN A N 1
ATOM 2567 C CA . GLN A 1 324 ? 12.363 -10.899 18.207 1.00 98.06 324 GLN A CA 1
ATOM 2568 C C . GLN A 1 324 ? 11.014 -10.545 18.875 1.00 98.06 324 GLN A C 1
ATOM 2570 O O . GLN A 1 324 ? 10.975 -9.831 19.887 1.00 98.06 324 GLN A O 1
ATOM 2575 N N . ASN A 1 325 ? 9.895 -11.026 18.327 1.00 98.12 325 ASN A N 1
ATOM 2576 C CA . ASN A 1 325 ? 8.541 -10.724 18.789 1.00 98.12 325 ASN A CA 1
ATOM 2577 C C . ASN A 1 325 ? 8.067 -11.784 19.790 1.00 98.12 325 ASN A C 1
ATOM 2579 O O . ASN A 1 325 ? 7.476 -12.797 19.416 1.00 98.12 325 ASN A O 1
ATOM 2583 N N . SER A 1 326 ? 8.317 -11.559 21.082 1.00 97.94 326 SER A N 1
ATOM 2584 C CA . SER A 1 326 ? 7.863 -12.495 22.114 1.00 97.94 326 SER A CA 1
ATOM 2585 C C . SER A 1 326 ? 6.325 -12.562 22.187 1.00 97.94 326 SER A C 1
ATOM 2587 O O . SER A 1 326 ? 5.655 -11.536 22.014 1.00 97.94 326 SER A O 1
ATOM 2589 N N . PRO A 1 327 ? 5.727 -13.729 22.507 1.00 97.25 327 PRO A N 1
ATOM 2590 C CA . PRO A 1 327 ? 4.274 -13.856 22.636 1.00 97.25 327 PRO A CA 1
ATOM 2591 C C . PRO A 1 327 ? 3.661 -12.855 23.624 1.00 97.25 327 PRO A C 1
ATOM 2593 O O . PRO A 1 327 ? 2.572 -12.343 23.389 1.00 97.25 327 PRO A O 1
ATOM 2596 N N . GLN A 1 328 ? 4.381 -12.512 24.696 1.00 98.06 328 GLN A N 1
ATOM 2597 C CA . GLN A 1 328 ? 3.941 -11.545 25.706 1.00 98.06 328 GLN A CA 1
ATOM 2598 C C . GLN A 1 328 ? 3.871 -10.110 25.156 1.00 98.06 328 GLN A C 1
ATOM 2600 O O . GLN A 1 328 ? 2.973 -9.356 25.531 1.00 98.06 328 GLN A O 1
ATOM 2605 N N . TYR A 1 329 ? 4.790 -9.737 24.257 1.00 98.12 329 TYR A N 1
ATOM 2606 C CA . TYR A 1 329 ? 4.797 -8.438 23.578 1.00 98.12 329 TYR A CA 1
ATOM 2607 C C . TYR A 1 329 ? 3.636 -8.329 22.579 1.00 98.12 329 TYR A C 1
ATOM 2609 O O . TYR A 1 329 ? 2.887 -7.352 22.604 1.00 98.12 329 TYR A O 1
ATOM 2617 N N . LEU A 1 330 ? 3.407 -9.376 21.782 1.00 98.25 330 LEU A N 1
ATOM 2618 C CA . LEU A 1 330 ? 2.285 -9.434 20.839 1.00 98.25 330 LEU A CA 1
ATOM 2619 C C . LEU A 1 330 ? 0.929 -9.464 21.561 1.00 98.25 330 LEU A C 1
ATOM 2621 O O . LEU A 1 330 ? 0.017 -8.728 21.191 1.00 98.25 330 LEU A O 1
ATOM 2625 N N . GLU A 1 331 ? 0.804 -10.225 22.653 1.00 98.06 331 GLU A N 1
ATOM 2626 C CA . GLU A 1 331 ? -0.376 -10.188 23.524 1.00 98.06 331 GLU A CA 1
ATOM 2627 C C . GLU A 1 331 ? -0.646 -8.784 24.089 1.00 98.06 331 GLU A C 1
ATOM 2629 O O . GLU A 1 331 ? -1.808 -8.392 24.212 1.00 98.06 331 GLU A O 1
ATOM 2634 N N . PHE A 1 332 ? 0.394 -8.028 24.454 1.00 98.44 332 PHE A N 1
ATOM 2635 C CA . PHE A 1 332 ? 0.258 -6.653 24.942 1.00 98.44 332 PHE A CA 1
ATOM 2636 C C . PHE A 1 332 ? -0.241 -5.694 23.848 1.00 98.44 332 PHE A C 1
ATOM 2638 O O . PHE A 1 332 ? -1.139 -4.888 24.115 1.00 98.44 332 PHE A O 1
ATOM 2645 N N . ILE A 1 333 ? 0.261 -5.824 22.615 1.00 98.44 333 ILE A N 1
ATOM 2646 C CA . ILE A 1 333 ? -0.216 -5.037 21.467 1.00 98.44 333 ILE A CA 1
ATOM 2647 C C . ILE A 1 333 ? -1.682 -5.372 21.167 1.00 98.44 333 ILE A C 1
ATOM 2649 O O . ILE A 1 333 ? -2.512 -4.467 21.130 1.00 98.44 333 ILE A O 1
ATOM 2653 N N . ILE A 1 334 ? -2.037 -6.660 21.059 1.00 98.44 334 ILE A N 1
ATOM 2654 C CA . ILE A 1 334 ? -3.420 -7.108 20.806 1.00 98.44 334 ILE A CA 1
ATOM 2655 C C . ILE A 1 334 ? -4.379 -6.554 21.869 1.00 98.44 334 ILE A C 1
ATOM 2657 O O . ILE A 1 334 ? -5.439 -6.032 21.527 1.00 98.44 334 ILE A O 1
ATOM 2661 N N . LYS A 1 335 ? -4.012 -6.616 23.158 1.00 98.38 335 LYS A N 1
ATOM 2662 C CA . LYS A 1 335 ? -4.834 -6.079 24.260 1.00 98.38 335 LYS A CA 1
ATOM 2663 C C . LYS A 1 335 ? -5.011 -4.561 24.163 1.00 98.38 335 LYS A C 1
ATOM 2665 O O . LYS A 1 335 ? -6.121 -4.080 24.381 1.00 98.38 335 LYS A O 1
ATOM 2670 N N . SER A 1 336 ? -3.957 -3.829 23.803 1.00 98.31 336 SER A N 1
ATOM 2671 C CA . SER A 1 336 ? -3.988 -2.369 23.638 1.00 98.31 336 SER A CA 1
ATOM 2672 C C . SER A 1 336 ? -4.842 -1.944 22.438 1.00 98.31 336 SER A C 1
ATOM 2674 O O . SER A 1 336 ? -5.764 -1.145 22.591 1.00 98.31 336 SER A O 1
ATOM 2676 N N . VAL A 1 337 ? -4.636 -2.565 21.271 1.00 98.25 337 VAL A N 1
ATOM 2677 C CA . VAL A 1 337 ? -5.454 -2.350 20.064 1.00 98.25 337 VAL A CA 1
ATOM 2678 C C . VAL A 1 337 ? -6.924 -2.693 20.323 1.00 98.25 337 VAL A C 1
ATOM 2680 O O . VAL A 1 337 ? -7.816 -1.939 19.939 1.00 98.25 337 VAL A O 1
ATOM 2683 N N . PHE A 1 338 ? -7.207 -3.785 21.040 1.00 98.31 338 PHE A N 1
ATOM 2684 C CA . PHE A 1 338 ? -8.576 -4.149 21.415 1.00 98.31 338 PHE A CA 1
ATOM 2685 C C . PHE A 1 338 ? -9.215 -3.137 22.379 1.00 98.31 338 PHE A C 1
ATOM 2687 O O . PHE A 1 338 ? -10.435 -2.986 22.351 1.00 98.31 338 PHE A O 1
ATOM 2694 N N . GLU A 1 339 ? -8.436 -2.435 23.209 1.00 97.56 339 GLU A N 1
ATOM 2695 C CA . GLU A 1 339 ? -8.940 -1.343 24.049 1.00 97.56 339 GLU A CA 1
ATOM 2696 C C . GLU A 1 339 ? -9.231 -0.081 23.224 1.00 97.56 339 GLU A C 1
ATOM 2698 O O . GLU A 1 339 ? -10.284 0.535 23.396 1.00 97.56 339 GLU A O 1
ATOM 2703 N N . TYR A 1 34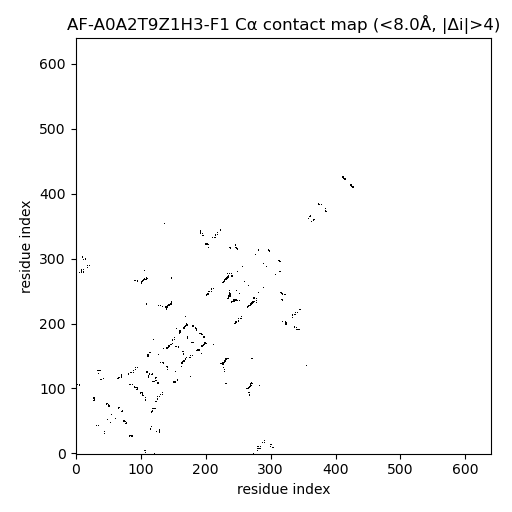0 ? -8.382 0.273 22.254 1.00 96.62 340 TYR A N 1
ATOM 2704 C CA . TYR A 1 340 ? -8.667 1.383 21.336 1.00 96.62 340 TYR A CA 1
ATOM 2705 C C . TYR A 1 340 ? -9.921 1.109 20.492 1.00 96.62 340 TYR A C 1
ATOM 2707 O O . TYR A 1 340 ? -10.809 1.957 20.419 1.00 96.62 340 TYR A O 1
ATOM 2715 N N . LEU A 1 341 ? -10.079 -0.109 19.965 1.00 96.19 341 LEU A N 1
ATOM 2716 C CA . LEU A 1 341 ? -11.268 -0.506 19.202 1.00 96.19 341 LEU A CA 1
ATOM 2717 C C . LEU A 1 341 ? -12.565 -0.533 20.040 1.00 96.19 341 LEU A C 1
ATOM 2719 O O . LEU A 1 341 ? -13.646 -0.456 19.463 1.00 96.19 341 LEU A O 1
ATOM 2723 N N . ARG A 1 342 ? -12.514 -0.571 21.384 1.00 94.62 342 ARG A N 1
ATOM 2724 C CA . ARG A 1 342 ? -13.714 -0.378 22.238 1.00 94.62 342 ARG A CA 1
ATOM 2725 C C . ARG A 1 342 ? -14.249 1.056 22.215 1.00 94.62 342 ARG A C 1
ATOM 2727 O O . ARG A 1 342 ? -15.417 1.261 22.538 1.00 94.62 342 ARG A O 1
ATOM 2734 N N . HIS A 1 343 ? -13.415 2.031 21.857 1.00 92.75 343 HIS A N 1
ATOM 2735 C CA . HIS A 1 343 ? -13.773 3.451 21.835 1.00 92.75 343 HIS A CA 1
ATOM 2736 C C . HIS A 1 343 ? -14.368 3.900 20.485 1.00 92.75 343 HIS A C 1
ATOM 2738 O O . HIS A 1 343 ? -14.985 4.964 20.406 1.00 92.75 343 HIS A O 1
ATOM 2744 N N . VAL A 1 344 ? -14.234 3.083 19.434 1.00 90.56 344 VAL A N 1
ATOM 2745 C CA . VAL A 1 344 ? -14.808 3.333 18.103 1.00 90.56 344 VAL A CA 1
ATOM 2746 C C . VAL A 1 344 ? -16.330 3.170 18.148 1.00 90.56 344 VAL A C 1
ATOM 2748 O O . VAL A 1 344 ? -16.859 2.155 18.605 1.00 90.56 344 VAL A O 1
ATOM 2751 N N . GLN A 1 345 ? -17.071 4.172 17.667 1.00 76.88 345 GLN A N 1
ATOM 2752 C CA . GLN A 1 345 ? -18.532 4.158 17.757 1.00 76.88 345 GLN A CA 1
ATOM 2753 C C . GLN A 1 345 ? -19.163 3.217 16.721 1.00 76.88 345 GLN A C 1
ATOM 2755 O O . GLN A 1 345 ? -19.291 3.542 15.545 1.00 76.88 345 GLN A O 1
ATOM 2760 N N . HIS A 1 346 ? -19.683 2.084 17.200 1.00 64.06 346 HIS A N 1
ATOM 2761 C CA . HIS A 1 346 ? -20.375 1.041 16.417 1.00 64.06 346 HIS A CA 1
ATOM 2762 C C . HIS A 1 346 ? -21.632 1.504 15.646 1.00 64.06 346 HIS A C 1
ATOM 2764 O O . HIS A 1 346 ? -22.248 0.710 14.929 1.00 64.06 346 HIS A O 1
ATOM 2770 N N . THR A 1 347 ? -22.071 2.753 15.834 1.00 47.03 347 THR A N 1
ATOM 2771 C CA . THR A 1 347 ? -23.384 3.252 15.395 1.00 47.03 347 THR A CA 1
ATOM 2772 C C . THR A 1 347 ? -23.218 4.287 14.282 1.00 47.03 347 THR A C 1
ATOM 2774 O O . THR A 1 347 ? -22.737 5.385 14.557 1.00 47.03 347 THR A O 1
ATOM 2777 N N . PRO A 1 348 ? -23.639 4.012 13.033 1.00 52.28 348 PRO A N 1
ATOM 2778 C CA . PRO A 1 348 ? -23.559 5.006 11.971 1.00 52.28 348 PRO A CA 1
ATOM 2779 C C . PRO A 1 348 ? -24.572 6.130 12.223 1.00 52.28 348 PRO A C 1
ATOM 2781 O O . PRO A 1 348 ? -25.778 5.939 12.050 1.00 52.28 348 PRO A O 1
ATOM 2784 N N . SER A 1 349 ? -24.098 7.328 12.577 1.00 51.06 349 SER A N 1
ATOM 2785 C CA . SER A 1 349 ? -24.925 8.527 12.439 1.00 51.06 349 SER A CA 1
ATOM 2786 C C . SER A 1 349 ? -25.132 8.783 10.947 1.00 51.06 349 SER A C 1
ATOM 2788 O O . SER A 1 349 ? -24.187 9.160 10.255 1.00 51.06 349 SER A O 1
ATOM 2790 N N . VAL A 1 350 ? -26.347 8.554 10.443 1.00 48.72 350 VAL A N 1
ATOM 2791 C CA . VAL A 1 350 ? -26.689 8.763 9.027 1.00 48.72 350 VAL A CA 1
ATOM 2792 C C . VAL A 1 350 ? -26.781 10.265 8.750 1.00 48.72 350 VAL A C 1
ATOM 2794 O O . VAL A 1 350 ? -27.860 10.857 8.747 1.00 48.72 350 VAL A O 1
ATOM 2797 N N . GLN A 1 351 ? -25.622 10.894 8.564 1.00 54.97 351 GLN A N 1
ATOM 2798 C CA . GLN A 1 351 ? -25.523 12.244 8.030 1.00 54.97 351 GLN A CA 1
ATOM 2799 C C . GLN A 1 351 ? -25.733 12.154 6.519 1.00 54.97 351 GLN A C 1
ATOM 2801 O O . GLN A 1 351 ? -25.005 11.449 5.826 1.00 54.97 351 GLN A O 1
ATOM 2806 N N . LEU A 1 352 ? -26.755 12.845 6.013 1.00 50.75 352 LEU A N 1
ATOM 2807 C CA . LEU A 1 352 ? -26.987 12.963 4.577 1.00 50.75 352 LEU A CA 1
ATOM 2808 C C . LEU A 1 352 ? -25.897 13.860 3.983 1.00 50.75 352 LEU A C 1
ATOM 2810 O O . LEU A 1 352 ? -25.996 15.084 4.044 1.00 50.75 352 LEU A O 1
ATOM 2814 N N . HIS A 1 353 ? -24.853 13.240 3.442 1.00 55.31 353 HIS A N 1
ATOM 2815 C CA . HIS A 1 353 ? -23.882 13.908 2.588 1.00 55.31 353 HIS A CA 1
ATOM 2816 C C . HIS A 1 353 ? -24.405 13.899 1.148 1.00 55.31 353 HIS A C 1
ATOM 2818 O O . HIS A 1 353 ? -24.846 12.866 0.644 1.00 55.31 353 HIS A O 1
ATOM 2824 N N . GLU A 1 354 ? -24.382 15.059 0.501 1.00 50.34 354 GLU A N 1
ATOM 2825 C CA . GLU A 1 354 ? -24.598 15.176 -0.937 1.00 50.34 354 GLU A CA 1
ATOM 2826 C C . GLU A 1 354 ? -23.359 14.613 -1.642 1.00 50.34 354 GLU A C 1
ATOM 2828 O O . GLU A 1 354 ? -22.254 15.116 -1.437 1.00 50.34 354 GLU A O 1
ATOM 2833 N N . VAL A 1 355 ? -23.530 13.519 -2.392 1.00 60.53 355 VAL A N 1
ATOM 2834 C CA . VAL A 1 355 ? -22.432 12.847 -3.101 1.00 60.53 355 VAL A CA 1
ATOM 2835 C C . VAL A 1 355 ? -21.846 13.833 -4.119 1.00 60.53 355 VAL A C 1
ATOM 2837 O O . VAL A 1 355 ? -22.604 14.322 -4.961 1.00 60.53 355 VAL A O 1
ATOM 2840 N N . PRO A 1 356 ? -20.536 14.148 -4.069 1.00 65.06 356 PRO A N 1
ATOM 2841 C CA . PRO A 1 356 ? -19.911 14.995 -5.079 1.00 65.06 356 PRO A CA 1
ATOM 2842 C C . PRO A 1 356 ? -20.099 14.383 -6.475 1.00 65.06 356 PRO A C 1
ATOM 2844 O O . PRO A 1 356 ? -19.999 13.155 -6.589 1.00 65.06 356 PRO A O 1
ATOM 2847 N N . PRO A 1 357 ? -20.351 15.192 -7.523 1.00 61.22 357 PRO A N 1
ATOM 2848 C CA . PRO A 1 357 ? -20.529 14.687 -8.883 1.00 61.22 357 PRO A CA 1
ATOM 2849 C C . PRO A 1 357 ? -19.304 13.901 -9.364 1.00 61.22 357 PRO A C 1
ATOM 2851 O O . PRO A 1 357 ? -18.211 14.028 -8.803 1.00 61.22 357 PRO A O 1
ATOM 2854 N N . ASP A 1 358 ? -19.512 13.072 -10.383 1.00 59.22 358 ASP A N 1
ATOM 2855 C CA . ASP A 1 358 ? -18.466 12.238 -10.970 1.00 59.22 358 ASP A CA 1
ATOM 2856 C C . ASP A 1 358 ? -17.324 13.056 -11.572 1.00 59.22 358 ASP A C 1
ATOM 2858 O O . ASP A 1 358 ? -17.441 14.259 -11.832 1.00 59.22 358 ASP A O 1
ATOM 2862 N N . TRP A 1 359 ? -16.167 12.408 -11.705 1.00 55.75 359 TRP A N 1
ATOM 2863 C CA . TRP A 1 359 ? -14.941 13.112 -12.046 1.00 55.75 359 TRP A CA 1
ATOM 2864 C C . TRP A 1 359 ? -15.039 13.765 -13.439 1.00 55.75 359 TRP A C 1
ATOM 2866 O O . TRP A 1 359 ? -15.445 13.085 -14.383 1.00 55.75 359 TRP A O 1
ATOM 2876 N N . PRO A 1 360 ? -14.651 15.046 -13.619 1.00 44.88 360 PRO A N 1
ATOM 2877 C CA . PRO A 1 360 ? -14.679 15.696 -14.928 1.00 44.88 360 PRO A CA 1
ATOM 2878 C C . PRO A 1 360 ? -13.845 14.932 -15.970 1.00 44.88 360 PRO A C 1
ATOM 2880 O O . PRO A 1 360 ? -12.617 14.922 -15.905 1.00 44.88 360 PRO A O 1
ATOM 2883 N N . GLY A 1 361 ? -14.533 14.294 -16.923 1.00 50.25 361 GLY A N 1
ATOM 2884 C CA . GLY A 1 361 ? -13.961 13.369 -17.914 1.00 50.25 361 GLY A CA 1
ATOM 2885 C C . GLY A 1 361 ? -14.506 11.931 -17.844 1.00 50.25 361 GLY A C 1
ATOM 2886 O O . GLY A 1 361 ? -14.320 11.187 -18.798 1.00 50.25 361 GLY A O 1
ATOM 2887 N N . PHE A 1 362 ? -15.209 11.563 -16.765 1.00 44.28 362 PHE A N 1
ATOM 2888 C CA . PHE A 1 362 ? -15.836 10.245 -16.553 1.00 44.28 362 PHE A CA 1
ATOM 2889 C C . PHE A 1 362 ? -17.337 10.315 -16.207 1.00 44.28 362 PHE A C 1
ATOM 2891 O O . PHE A 1 362 ? -17.927 9.322 -15.785 1.00 44.28 362 PHE A O 1
ATOM 2898 N N . ASP A 1 363 ? -17.993 11.459 -16.421 1.00 49.47 363 ASP A N 1
ATOM 2899 C CA . ASP A 1 363 ? -19.438 11.418 -16.667 1.00 49.47 363 ASP A CA 1
ATOM 2900 C C . ASP A 1 363 ? -19.659 10.671 -17.989 1.00 49.47 363 ASP A C 1
ATOM 2902 O O . ASP A 1 363 ? -19.032 11.005 -18.994 1.00 49.47 363 ASP A O 1
ATOM 2906 N N . SER A 1 364 ? -20.561 9.691 -18.004 1.00 57.34 364 SER A N 1
ATOM 2907 C CA . SER A 1 364 ? -20.990 8.991 -19.221 1.00 57.34 364 SER A CA 1
ATOM 2908 C C . SER A 1 364 ? -21.429 9.930 -20.357 1.00 57.34 364 SER A C 1
ATOM 2910 O O . SER A 1 364 ? -21.276 9.583 -21.526 1.00 57.34 364 SER A O 1
ATOM 2912 N N . GLU A 1 365 ? -21.945 11.121 -20.031 1.00 55.88 365 GLU A N 1
ATOM 2913 C CA . GLU A 1 365 ? -22.328 12.149 -21.003 1.00 55.88 365 GLU A CA 1
ATOM 2914 C C . GLU A 1 365 ? -21.087 12.903 -21.536 1.00 55.88 365 GLU A C 1
ATOM 2916 O O . GLU A 1 365 ? -21.001 13.169 -22.732 1.00 55.88 365 GLU A O 1
ATOM 2921 N N . ALA A 1 366 ? -20.063 13.134 -20.702 1.00 59.22 366 ALA A N 1
ATOM 2922 C CA . ALA A 1 366 ? -18.795 13.756 -21.108 1.00 59.22 366 ALA A CA 1
ATOM 2923 C C . ALA A 1 366 ? -17.859 12.793 -21.868 1.00 59.22 366 ALA A C 1
ATOM 2925 O O . ALA A 1 366 ? -17.172 13.203 -22.802 1.00 59.22 366 ALA A O 1
ATOM 2926 N N . GLU A 1 367 ? -17.844 11.508 -21.504 1.00 59.28 367 GLU A N 1
ATOM 2927 C CA . GLU A 1 367 ? -17.119 10.466 -22.239 1.00 59.28 367 GLU A CA 1
ATOM 2928 C C . GLU A 1 367 ? -17.732 10.267 -23.637 1.00 59.28 367 GLU A C 1
ATOM 2930 O O . GLU A 1 367 ? -17.006 10.145 -24.625 1.00 59.28 367 GLU A O 1
ATOM 2935 N N . ALA A 1 368 ? -19.068 10.316 -23.736 1.00 64.44 368 ALA A N 1
ATOM 2936 C CA . ALA A 1 368 ? -19.776 10.337 -25.012 1.00 64.4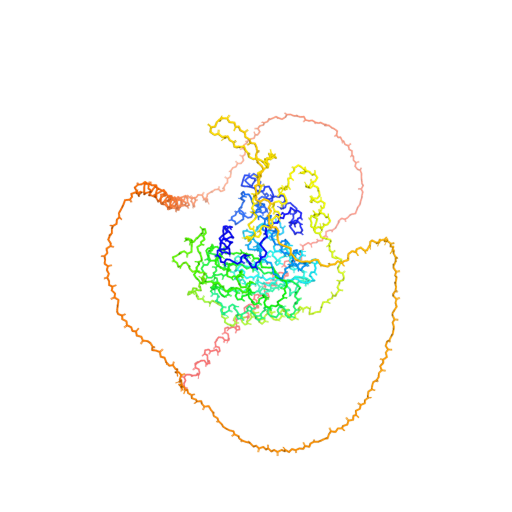4 368 ALA A CA 1
ATOM 2937 C C . ALA A 1 368 ? -19.458 11.605 -25.823 1.00 64.44 368 ALA A C 1
ATOM 2939 O O . ALA A 1 368 ? -19.124 11.486 -26.998 1.00 64.44 368 ALA A O 1
ATOM 2940 N N . GLU A 1 369 ? -19.462 12.799 -25.213 1.00 70.75 369 GLU A N 1
ATOM 2941 C CA . GLU A 1 369 ? -19.040 14.030 -25.900 1.00 70.75 369 GLU A CA 1
ATOM 2942 C C . GLU A 1 369 ? -17.582 13.965 -26.391 1.00 70.75 369 GLU A C 1
ATOM 2944 O O . GLU A 1 369 ? -17.288 14.499 -27.459 1.00 70.75 369 GLU A O 1
ATOM 2949 N N . MET A 1 370 ? -16.665 13.314 -25.664 1.00 69.56 370 MET A N 1
ATOM 2950 C CA . MET A 1 370 ? -15.284 13.111 -26.124 1.00 69.56 370 MET A CA 1
ATOM 2951 C C . MET A 1 370 ? -15.183 12.109 -27.282 1.00 69.56 370 MET A C 1
ATOM 2953 O O . MET A 1 370 ? -14.391 12.331 -28.197 1.00 69.56 370 MET A O 1
ATOM 2957 N N . LEU A 1 371 ? -15.980 11.036 -27.274 1.00 70.56 371 LEU A N 1
ATOM 2958 C CA . LEU A 1 371 ? -16.059 10.083 -28.388 1.00 70.56 371 LEU A CA 1
ATOM 2959 C C . LEU A 1 371 ? -16.669 10.716 -29.647 1.00 70.56 371 LEU A C 1
ATOM 2961 O O . LEU A 1 371 ? -16.142 10.508 -30.739 1.00 70.56 371 LEU A O 1
ATOM 2965 N N . ASP A 1 372 ? -17.730 11.511 -29.499 1.00 74.81 372 ASP A N 1
ATOM 2966 C CA . ASP A 1 372 ? -18.351 12.247 -30.605 1.00 74.81 372 ASP A CA 1
ATOM 2967 C C . ASP A 1 372 ? -17.389 13.318 -31.158 1.00 74.81 372 ASP A C 1
ATOM 2969 O O . ASP A 1 372 ? -17.241 13.437 -32.372 1.00 74.81 372 ASP A O 1
ATOM 2973 N N . GLN A 1 373 ? -16.658 14.042 -30.297 1.00 78.38 373 GLN A N 1
ATOM 2974 C CA . GLN A 1 373 ? -15.628 15.007 -30.721 1.00 78.38 373 GLN A CA 1
ATOM 2975 C C . GLN A 1 373 ? -14.453 14.347 -31.457 1.00 78.38 373 GLN A C 1
ATOM 2977 O O . GLN A 1 373 ? -13.975 14.895 -32.450 1.00 78.38 373 GLN A O 1
ATOM 2982 N N . ASP A 1 374 ? -13.984 13.182 -31.000 1.00 78.62 374 ASP A N 1
ATOM 2983 C CA . ASP A 1 374 ? -12.942 12.408 -31.685 1.00 78.62 374 ASP A CA 1
ATOM 2984 C C . ASP A 1 374 ? -13.435 11.878 -33.043 1.00 78.62 374 ASP A C 1
ATOM 2986 O O . ASP A 1 374 ? -12.719 11.980 -34.039 1.00 78.62 374 ASP A O 1
ATOM 2990 N N . ALA A 1 375 ? -14.680 11.397 -33.121 1.00 73.69 375 ALA A N 1
ATOM 2991 C CA . ALA A 1 375 ? -15.294 10.943 -34.369 1.00 73.69 375 ALA A CA 1
ATOM 2992 C C . ALA A 1 375 ? -15.511 12.085 -35.385 1.00 73.69 375 ALA A C 1
ATOM 2994 O O . ALA A 1 375 ? -15.219 11.907 -36.570 1.00 73.69 375 ALA A O 1
ATOM 2995 N N . ASP A 1 376 ? -15.962 13.262 -34.938 1.00 77.75 376 ASP A N 1
ATOM 2996 C CA . ASP A 1 376 ? -16.107 14.456 -35.785 1.00 77.75 376 ASP A CA 1
ATOM 2997 C C . ASP A 1 376 ? -14.742 15.004 -36.245 1.00 77.75 376 ASP A C 1
ATOM 2999 O O . ASP A 1 376 ? -14.604 15.446 -37.389 1.00 77.75 376 ASP A O 1
ATOM 3003 N N . ALA A 1 377 ? -13.714 14.958 -35.389 1.00 78.56 377 ALA A N 1
ATOM 3004 C CA . ALA A 1 377 ? -12.364 15.415 -35.725 1.00 78.56 377 ALA A CA 1
ATOM 3005 C C . ALA A 1 377 ? -11.632 14.467 -36.690 1.00 78.56 377 ALA A C 1
ATOM 3007 O O . ALA A 1 377 ? -10.927 14.926 -37.590 1.00 78.56 377 ALA A O 1
ATOM 3008 N N . ASN A 1 378 ? -11.807 13.153 -36.521 1.00 78.94 378 ASN A N 1
ATOM 3009 C CA . ASN A 1 378 ? -11.097 12.109 -37.261 1.00 78.94 378 ASN A CA 1
ATOM 3010 C C . ASN A 1 378 ? -11.979 11.409 -38.314 1.00 78.94 378 ASN A C 1
ATOM 3012 O O . ASN A 1 378 ? -11.718 10.259 -38.658 1.00 78.94 378 ASN A O 1
ATOM 3016 N N . MET A 1 379 ? -12.978 12.107 -38.866 1.00 70.81 379 MET A N 1
ATOM 3017 C CA . MET A 1 379 ? -14.053 11.600 -39.743 1.00 70.81 379 MET A CA 1
ATOM 3018 C C . MET A 1 379 ? -13.622 10.800 -41.000 1.00 70.81 379 MET A C 1
ATOM 3020 O O . MET A 1 379 ? -14.426 10.053 -41.557 1.00 70.81 379 MET A O 1
ATOM 3024 N N . GLU A 1 380 ? -12.372 10.924 -41.464 1.00 72.69 380 GLU A N 1
ATOM 3025 C CA . GLU A 1 380 ? -11.810 10.121 -42.573 1.00 72.69 380 GLU A CA 1
ATOM 3026 C C . GLU A 1 380 ? -11.160 8.796 -42.104 1.00 72.69 380 GLU A C 1
ATOM 3028 O O . GLU A 1 380 ? -10.772 7.957 -42.920 1.00 72.69 380 GLU A O 1
ATOM 3033 N N . THR A 1 381 ? -11.052 8.580 -40.791 1.00 72.06 381 THR A N 1
ATOM 3034 C CA . THR A 1 381 ? -10.326 7.469 -40.158 1.00 72.06 381 THR A CA 1
ATOM 3035 C C . THR A 1 381 ? -11.289 6.351 -39.748 1.00 72.06 381 THR A C 1
ATOM 3037 O O . THR A 1 381 ? -12.154 6.559 -38.904 1.00 72.06 381 THR A O 1
ATOM 3040 N N . ARG A 1 382 ? -11.141 5.137 -40.308 1.00 68.00 382 ARG A N 1
ATOM 3041 C CA . ARG A 1 382 ? -12.055 4.000 -40.031 1.00 68.00 382 ARG A CA 1
ATOM 3042 C C . ARG A 1 382 ? -12.118 3.607 -38.544 1.00 68.00 382 ARG A C 1
ATOM 3044 O O . ARG A 1 382 ? -13.177 3.187 -38.091 1.00 68.00 382 ARG A O 1
ATOM 3051 N N . ILE A 1 383 ? -10.995 3.702 -37.830 1.00 72.44 383 ILE A N 1
ATOM 3052 C CA . ILE A 1 383 ? -10.882 3.520 -36.375 1.00 72.44 383 ILE A CA 1
ATOM 3053 C C . ILE A 1 383 ? -9.875 4.565 -35.889 1.00 72.44 383 ILE A C 1
ATOM 3055 O O . ILE A 1 383 ? -8.769 4.635 -36.431 1.00 72.44 383 ILE A O 1
ATOM 3059 N N . THR A 1 384 ? -10.237 5.390 -34.910 1.00 77.00 384 THR A N 1
ATOM 3060 C CA . THR A 1 384 ? -9.335 6.424 -34.369 1.00 77.00 384 THR A CA 1
ATOM 3061 C C . THR A 1 384 ? -8.278 5.819 -33.437 1.00 77.00 384 THR A C 1
ATOM 3063 O O . THR A 1 384 ? -8.393 4.674 -32.995 1.00 77.00 384 THR A O 1
ATOM 3066 N N . THR A 1 385 ? -7.233 6.578 -33.091 1.00 70.56 385 THR A N 1
ATOM 3067 C CA . THR A 1 385 ? -6.247 6.130 -32.087 1.00 70.56 385 THR A CA 1
ATOM 3068 C C . THR A 1 385 ? -6.912 5.880 -30.732 1.00 70.56 385 THR A C 1
ATOM 3070 O O . THR A 1 385 ? -6.641 4.860 -30.108 1.00 70.56 385 THR A O 1
ATOM 3073 N N . LEU A 1 386 ? -7.841 6.753 -30.321 1.00 70.81 386 LEU A N 1
ATOM 3074 C CA . LEU A 1 386 ? -8.600 6.622 -29.074 1.00 70.81 386 LEU A CA 1
ATOM 3075 C C . LEU A 1 386 ? -9.508 5.380 -29.080 1.00 70.81 386 LEU A C 1
ATOM 3077 O O . LEU A 1 386 ? -9.626 4.698 -28.067 1.00 70.81 386 LEU A O 1
ATOM 3081 N N . GLN A 1 387 ? -10.119 5.050 -30.221 1.00 68.50 387 GLN A N 1
ATOM 3082 C CA . GLN A 1 387 ? -10.916 3.831 -30.381 1.00 68.50 387 GLN A CA 1
ATOM 3083 C C . GLN A 1 387 ? -10.045 2.565 -30.381 1.00 68.50 387 GLN A C 1
ATOM 3085 O O . GLN A 1 387 ? -10.426 1.581 -29.754 1.00 68.50 387 GLN A O 1
ATOM 3090 N N . ASN A 1 388 ? -8.864 2.592 -31.012 1.00 70.06 388 ASN A N 1
ATOM 3091 C CA . ASN A 1 388 ? -7.903 1.482 -30.972 1.00 70.06 388 ASN A CA 1
ATOM 3092 C C . ASN A 1 388 ? -7.352 1.242 -29.557 1.00 70.06 388 ASN A C 1
ATOM 3094 O O . ASN A 1 388 ? -7.332 0.102 -29.105 1.00 70.06 388 ASN A O 1
ATOM 3098 N N . ASP A 1 389 ? -6.975 2.297 -28.825 1.00 68.44 389 ASP A N 1
ATOM 3099 C CA . ASP A 1 389 ? -6.526 2.201 -27.425 1.00 68.44 389 ASP A CA 1
ATOM 3100 C C . ASP A 1 389 ? -7.615 1.662 -26.474 1.00 68.44 389 ASP A C 1
ATOM 3102 O O . ASP A 1 389 ? -7.301 1.144 -25.402 1.00 68.44 389 ASP A O 1
ATOM 3106 N N . ARG A 1 390 ? -8.892 1.753 -26.873 1.00 64.00 390 ARG A N 1
ATOM 3107 C CA . ARG A 1 390 ? -10.050 1.175 -26.171 1.00 64.00 390 ARG A CA 1
ATOM 3108 C C . ARG A 1 390 ? -10.436 -0.227 -26.653 1.00 64.00 390 ARG A C 1
ATOM 3110 O O . ARG A 1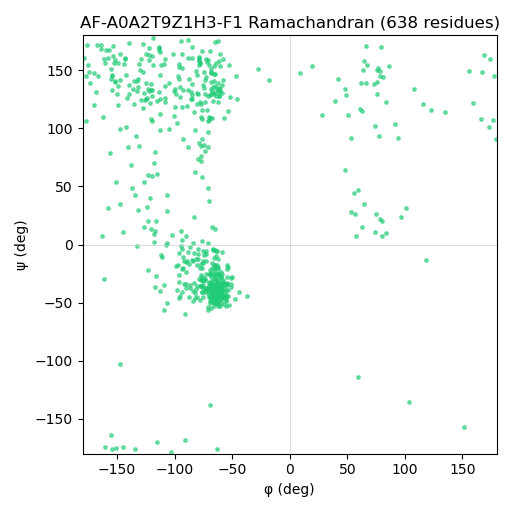 390 ? -11.292 -0.855 -26.025 1.00 64.00 390 ARG A O 1
ATOM 3117 N N . HIS A 1 391 ? -9.884 -0.725 -27.761 1.00 60.97 391 HIS A N 1
ATOM 3118 C CA . HIS A 1 391 ? -10.362 -1.965 -28.368 1.00 60.97 391 HIS A CA 1
ATOM 3119 C C . HIS A 1 391 ? -9.764 -3.193 -27.676 1.00 60.97 391 HIS A C 1
ATOM 3121 O O . HIS A 1 391 ? -8.665 -3.646 -27.985 1.00 60.97 391 HIS A O 1
ATOM 3127 N N . VAL A 1 392 ? -10.536 -3.792 -26.769 1.00 50.97 392 VAL A N 1
ATOM 3128 C CA . VAL A 1 392 ? -10.189 -5.084 -26.163 1.00 50.97 392 VAL A CA 1
ATOM 3129 C C . VAL A 1 392 ? -10.344 -6.186 -27.213 1.00 50.97 392 VAL A C 1
ATOM 3131 O O . VAL A 1 392 ? -11.460 -6.557 -27.577 1.00 50.97 392 VAL A O 1
ATOM 3134 N N . THR A 1 393 ? -9.232 -6.717 -27.718 1.00 41.81 393 THR A N 1
ATOM 3135 C CA . THR A 1 393 ? -9.216 -7.949 -28.514 1.00 41.81 393 THR A CA 1
ATOM 3136 C C . THR A 1 393 ? -9.269 -9.159 -27.587 1.00 41.81 393 THR A C 1
ATOM 3138 O O . THR A 1 393 ? -8.391 -9.365 -26.750 1.00 41.81 393 THR A O 1
ATOM 3141 N N . THR A 1 394 ? -10.292 -10.004 -27.736 1.00 36.62 394 THR A N 1
ATOM 3142 C CA . THR A 1 394 ? -10.275 -11.320 -27.081 1.00 36.62 394 THR A CA 1
ATOM 3143 C C . THR A 1 394 ? -9.418 -12.276 -27.911 1.00 36.62 394 THR A C 1
ATOM 3145 O O . THR A 1 394 ? -9.596 -12.387 -29.122 1.00 36.62 394 THR A O 1
ATOM 3148 N N . MET A 1 395 ? -8.483 -12.983 -27.269 1.00 45.41 395 MET A N 1
ATOM 3149 C CA . MET A 1 395 ? -7.452 -13.831 -27.907 1.00 45.41 395 MET A CA 1
ATOM 3150 C C . MET A 1 395 ? -7.985 -15.066 -28.677 1.00 45.41 395 MET A C 1
ATOM 3152 O O . MET A 1 395 ? -7.219 -15.979 -28.979 1.00 45.41 395 MET A O 1
ATOM 3156 N N . ASN A 1 396 ? -9.290 -15.150 -28.957 1.00 43.41 396 ASN A N 1
ATOM 3157 C CA . ASN A 1 396 ? -9.950 -16.364 -29.447 1.00 43.41 396 ASN A CA 1
ATOM 3158 C C . ASN A 1 396 ? -10.878 -16.146 -30.661 1.00 43.41 396 ASN A C 1
ATOM 3160 O O . ASN A 1 396 ? -11.430 -17.118 -31.176 1.00 43.41 396 ASN A O 1
ATOM 3164 N N . GLU A 1 397 ? -11.032 -14.910 -31.149 1.00 39.81 397 GLU A N 1
ATOM 3165 C CA . GLU A 1 397 ? -11.686 -14.634 -32.435 1.00 39.81 397 GLU A CA 1
ATOM 3166 C C . GLU A 1 397 ? -10.630 -14.279 -33.490 1.00 39.81 397 GLU A C 1
ATOM 3168 O O . GLU A 1 397 ? -10.118 -13.165 -33.559 1.00 39.81 397 GLU A O 1
ATOM 3173 N N . LEU A 1 398 ? -10.286 -15.272 -34.318 1.00 37.97 398 LEU A N 1
ATOM 3174 C CA . LEU A 1 398 ? -9.490 -15.074 -35.529 1.00 37.97 398 LEU A CA 1
ATOM 3175 C C . LEU A 1 398 ? -10.366 -14.420 -36.603 1.00 37.97 398 LEU A C 1
ATOM 3177 O O . LEU A 1 398 ? -10.952 -15.115 -37.440 1.00 37.97 398 LEU A O 1
ATOM 3181 N N . GLU A 1 399 ? -10.451 -13.091 -36.586 1.00 34.94 399 GLU A N 1
ATOM 3182 C CA . GLU A 1 399 ? -10.916 -12.361 -37.762 1.00 34.94 399 GLU A CA 1
ATOM 3183 C C . GLU A 1 399 ? -9.955 -12.611 -38.933 1.00 34.94 399 GLU A C 1
ATOM 3185 O O . GLU A 1 399 ? -8.736 -12.695 -38.775 1.00 34.94 399 GLU A O 1
ATOM 3190 N N . VAL A 1 400 ? -10.522 -12.803 -40.124 1.00 35.28 400 VAL A N 1
ATOM 3191 C CA . VAL A 1 400 ? -9.752 -13.005 -41.353 1.00 35.28 400 VAL A CA 1
ATOM 3192 C C . VAL A 1 400 ? -9.741 -11.681 -42.093 1.00 35.28 400 VAL A C 1
ATOM 3194 O O . VAL A 1 400 ? -10.781 -11.274 -42.616 1.00 35.28 400 VAL A O 1
ATOM 3197 N N . ASP A 1 401 ? -8.579 -11.033 -42.161 1.00 34.06 401 ASP A N 1
ATOM 3198 C CA . ASP A 1 401 ? -8.392 -9.801 -42.929 1.00 34.06 401 ASP A CA 1
ATOM 3199 C C . ASP A 1 401 ? -8.845 -10.005 -44.382 1.00 34.06 401 ASP A C 1
ATOM 3201 O O . ASP A 1 401 ? -8.276 -10.799 -45.133 1.00 34.06 401 ASP A O 1
ATOM 3205 N N . ASN A 1 402 ? -9.897 -9.287 -44.780 1.00 36.50 402 ASN A N 1
ATOM 3206 C CA . ASN A 1 402 ? -10.411 -9.250 -46.152 1.00 36.50 402 ASN A CA 1
ATOM 3207 C C . ASN A 1 402 ? -10.064 -7.907 -46.823 1.00 36.50 402 ASN A C 1
ATOM 3209 O O . ASN A 1 402 ? -10.886 -7.311 -47.522 1.00 36.50 402 ASN A O 1
ATOM 3213 N N . ASP A 1 403 ? -8.833 -7.436 -46.617 1.00 38.81 403 ASP A N 1
ATOM 3214 C CA . ASP A 1 403 ? -8.267 -6.280 -47.318 1.00 38.81 403 ASP A CA 1
ATOM 3215 C C . ASP A 1 403 ? -7.775 -6.688 -48.720 1.00 38.81 403 ASP A C 1
ATOM 3217 O O . ASP A 1 403 ? -6.581 -6.784 -48.998 1.00 38.81 403 ASP A O 1
ATOM 3221 N N . ASP A 1 404 ? -8.725 -6.922 -49.630 1.00 35.09 404 ASP A N 1
ATOM 3222 C CA . ASP A 1 404 ? -8.451 -7.071 -51.066 1.00 35.09 404 ASP A CA 1
ATOM 3223 C C . ASP A 1 404 ? -9.514 -6.332 -51.904 1.00 35.09 404 ASP A C 1
ATOM 3225 O O . ASP A 1 404 ? -10.383 -6.908 -52.563 1.00 35.09 404 ASP A O 1
ATOM 3229 N N . ALA A 1 405 ? -9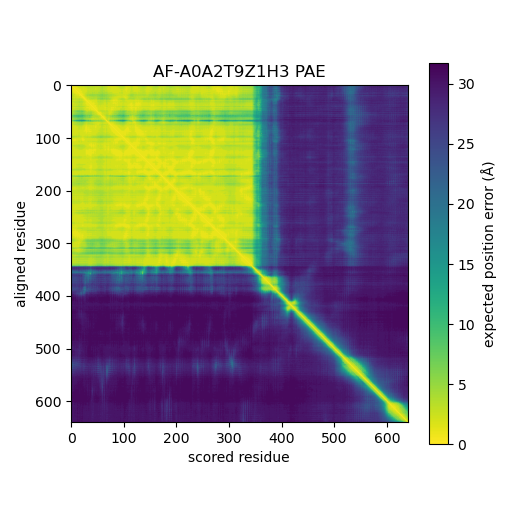.480 -4.999 -51.816 1.00 38.56 405 ALA A N 1
ATOM 3230 C CA . ALA A 1 405 ? -10.381 -4.095 -52.528 1.00 38.56 405 ALA A CA 1
ATOM 3231 C C . ALA A 1 405 ? -9.989 -3.946 -54.013 1.00 38.56 405 ALA A C 1
ATOM 3233 O O . ALA A 1 405 ? -9.491 -2.903 -54.439 1.00 38.56 405 ALA A O 1
ATOM 3234 N N . ASN A 1 406 ? -10.230 -4.995 -54.804 1.00 33.56 406 ASN A N 1
ATOM 3235 C CA . ASN A 1 406 ? -10.039 -5.008 -56.256 1.00 33.56 406 ASN A CA 1
ATOM 3236 C C . ASN A 1 406 ? -11.364 -5.290 -56.996 1.00 33.56 406 ASN A C 1
ATOM 3238 O O . ASN A 1 406 ? -11.836 -6.426 -57.041 1.00 33.56 406 ASN A O 1
ATOM 3242 N N . ASP A 1 407 ? -11.945 -4.259 -57.619 1.00 43.50 407 ASP A N 1
ATOM 3243 C CA . ASP A 1 407 ? -13.086 -4.386 -58.542 1.00 43.50 407 ASP A CA 1
ATOM 3244 C C . ASP A 1 407 ? -12.664 -5.086 -59.858 1.00 43.50 407 ASP A C 1
ATOM 3246 O O . ASP A 1 407 ? -12.013 -4.461 -60.698 1.00 43.50 407 ASP A O 1
ATOM 3250 N N . ASP A 1 408 ? -13.090 -6.335 -60.104 1.00 34.53 408 ASP A N 1
ATOM 3251 C CA . ASP A 1 408 ? -13.158 -6.897 -61.473 1.00 34.53 408 ASP A CA 1
ATOM 3252 C C . ASP A 1 408 ? -14.312 -7.911 -61.669 1.00 34.53 408 ASP A C 1
ATOM 3254 O O . ASP A 1 408 ? -14.238 -9.098 -61.331 1.00 34.53 408 ASP A O 1
ATOM 3258 N N . ASP A 1 409 ? -15.408 -7.424 -62.252 1.00 44.66 409 ASP A N 1
ATOM 3259 C CA . ASP A 1 409 ? -16.696 -8.111 -62.415 1.00 44.66 409 ASP A CA 1
ATOM 3260 C C . ASP A 1 409 ? -16.664 -9.118 -63.597 1.00 44.66 409 ASP A C 1
ATOM 3262 O O . ASP A 1 409 ? -16.964 -8.783 -64.750 1.00 44.66 409 ASP A O 1
ATOM 3266 N N . SER A 1 410 ? -16.229 -10.364 -63.339 1.00 41.06 410 SER A N 1
ATOM 3267 C CA . SER A 1 410 ? -15.752 -11.287 -64.394 1.00 41.06 410 SER A CA 1
ATOM 3268 C C . SER A 1 410 ? -16.223 -12.764 -64.320 1.00 41.06 410 SER A C 1
ATOM 3270 O O . SER A 1 410 ? -15.447 -13.690 -64.555 1.00 41.06 410 SER A O 1
ATOM 3272 N N . ASP A 1 411 ? -17.526 -13.031 -64.132 1.00 46.59 411 ASP A N 1
ATOM 3273 C CA . ASP A 1 411 ? -18.126 -14.398 -64.088 1.00 46.59 411 ASP A CA 1
ATOM 3274 C C . ASP A 1 411 ? -18.172 -15.165 -65.452 1.00 46.59 411 ASP A C 1
ATOM 3276 O O . ASP A 1 411 ? -19.122 -15.880 -65.784 1.00 46.59 411 ASP A O 1
ATOM 3280 N N . THR A 1 412 ? -17.141 -15.027 -66.299 1.00 48.66 412 THR A N 1
ATOM 3281 C CA . THR A 1 412 ? -16.930 -15.847 -67.512 1.00 48.66 412 THR A CA 1
ATOM 3282 C C . THR A 1 412 ? -15.446 -16.060 -67.804 1.00 48.66 412 THR A C 1
ATOM 3284 O O . THR A 1 412 ? -14.665 -15.115 -67.737 1.00 48.66 412 THR A O 1
ATOM 3287 N N . TYR A 1 413 ? -15.063 -17.259 -68.259 1.00 48.84 413 TYR A N 1
ATOM 3288 C CA . TYR A 1 413 ? -13.702 -17.522 -68.747 1.00 48.84 413 TYR A CA 1
ATOM 3289 C C . TYR A 1 413 ? -13.651 -17.730 -70.269 1.00 48.84 413 TYR A C 1
ATOM 3291 O O . TYR A 1 413 ? -14.638 -18.089 -70.922 1.00 48.84 413 TYR A O 1
ATOM 3299 N N . LEU A 1 414 ? -12.479 -17.457 -70.846 1.00 56.38 414 LEU A N 1
ATOM 3300 C CA . LEU A 1 414 ? -12.180 -17.564 -72.276 1.00 56.38 414 LEU A CA 1
ATOM 3301 C C . LEU A 1 414 ? -11.429 -18.867 -72.569 1.00 56.38 414 LEU A C 1
ATOM 3303 O O . LEU A 1 414 ? -10.425 -19.159 -71.925 1.00 56.38 414 LEU A O 1
ATOM 3307 N N . VAL A 1 415 ? -11.863 -19.614 -73.587 1.00 54.72 415 VAL A N 1
ATOM 3308 C CA . VAL A 1 415 ? -11.158 -20.812 -74.075 1.00 54.72 415 VAL A CA 1
ATOM 3309 C C . VAL A 1 415 ? -10.798 -20.644 -75.547 1.00 54.72 415 VAL A C 1
ATOM 3311 O O . VAL A 1 415 ? -11.676 -20.460 -76.392 1.00 54.72 415 VAL A O 1
ATOM 3314 N N . THR A 1 416 ? -9.505 -20.725 -75.863 1.00 55.59 416 THR A N 1
ATOM 3315 C CA . THR A 1 416 ? -8.963 -20.841 -77.225 1.00 55.59 416 THR A CA 1
ATOM 3316 C C . THR A 1 416 ? -8.958 -22.300 -77.673 1.00 55.59 416 THR A C 1
ATOM 3318 O O . THR A 1 416 ? -8.356 -23.157 -77.028 1.00 55.59 416 THR A O 1
ATOM 3321 N N . THR A 1 417 ? -9.581 -22.604 -78.812 1.00 57.56 417 THR A N 1
ATOM 3322 C CA . THR A 1 417 ? -9.429 -23.919 -79.454 1.00 57.56 417 THR A CA 1
ATOM 3323 C C . THR A 1 417 ? -8.106 -24.012 -80.217 1.00 57.56 417 THR A C 1
ATOM 3325 O O . THR A 1 417 ? -7.547 -23.004 -80.650 1.00 57.56 417 THR A O 1
ATOM 3328 N N . SER A 1 418 ? -7.632 -25.234 -80.483 1.00 53.28 4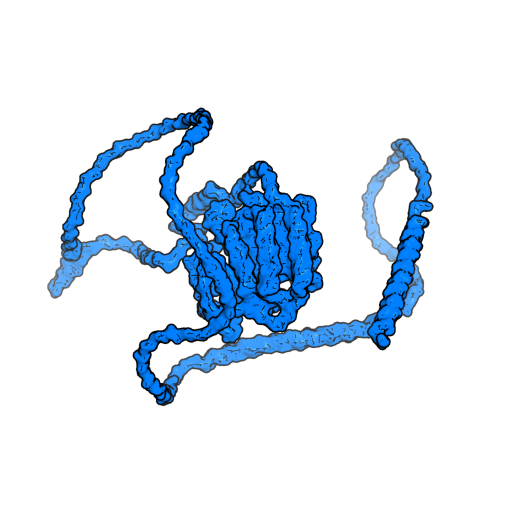18 SER A N 1
ATOM 3329 C CA . SER A 1 418 ? -6.415 -25.504 -81.274 1.00 53.28 418 SER A CA 1
ATOM 3330 C C . SER A 1 418 ? -6.482 -25.049 -82.744 1.00 53.28 418 SER A C 1
ATOM 3332 O O . SER A 1 418 ? -5.478 -25.093 -83.447 1.00 53.28 418 SER A O 1
ATOM 3334 N N . SER A 1 419 ? -7.643 -24.572 -83.204 1.00 60.09 419 SER A N 1
ATOM 3335 C CA . SER A 1 419 ? -7.844 -23.883 -84.486 1.00 60.09 419 SER A CA 1
ATOM 3336 C C . SER A 1 419 ? -7.768 -22.347 -84.387 1.00 60.09 419 SER A C 1
ATOM 3338 O O . SER A 1 419 ? -8.127 -21.657 -85.339 1.00 60.09 419 SER A O 1
ATOM 3340 N N . GLY A 1 420 ? -7.313 -21.801 -83.253 1.00 50.84 420 GLY A N 1
ATOM 3341 C CA . GLY A 1 420 ? -7.024 -20.374 -83.079 1.00 50.84 420 GLY A CA 1
ATOM 3342 C C . GLY A 1 420 ? -8.247 -19.481 -82.848 1.00 50.84 420 GLY A C 1
ATOM 3343 O O . GLY A 1 420 ? -8.175 -18.284 -83.118 1.00 50.84 420 GLY A O 1
ATOM 3344 N N . ARG A 1 421 ? -9.376 -20.030 -82.375 1.00 50.34 421 ARG A N 1
ATOM 3345 C CA . ARG A 1 421 ? -10.610 -19.263 -82.134 1.00 50.34 421 ARG A CA 1
ATOM 3346 C C . ARG A 1 421 ? -11.021 -19.317 -80.663 1.00 50.34 421 ARG A C 1
ATOM 3348 O O . ARG A 1 421 ? -11.146 -20.397 -80.093 1.00 50.34 421 ARG A O 1
ATOM 3355 N N . THR A 1 422 ? -11.240 -18.148 -80.067 1.00 58.81 422 THR A N 1
ATOM 3356 C CA . THR A 1 422 ? -11.604 -17.997 -78.649 1.00 58.81 422 THR A CA 1
ATOM 3357 C C . THR A 1 422 ? -13.114 -17.872 -78.461 1.00 58.81 422 THR A C 1
ATOM 3359 O O . THR A 1 422 ? -13.782 -17.211 -79.258 1.00 58.81 422 THR A O 1
ATOM 3362 N N . VAL A 1 423 ? -13.655 -18.470 -77.397 1.00 58.69 423 VAL A N 1
ATOM 3363 C CA . VAL A 1 423 ? -15.076 -18.386 -77.010 1.00 58.69 423 VAL A CA 1
ATOM 3364 C C . VAL A 1 423 ? -15.185 -18.136 -75.498 1.00 58.69 423 VAL A C 1
ATOM 3366 O O . VAL A 1 423 ? -14.402 -18.700 -74.736 1.00 58.69 423 VAL A O 1
ATOM 3369 N N . ARG A 1 424 ? -16.136 -17.292 -75.059 1.00 54.88 424 ARG A N 1
ATOM 3370 C CA . ARG A 1 424 ? -16.500 -17.124 -73.635 1.00 54.88 424 ARG A CA 1
ATOM 3371 C C . ARG A 1 424 ? -17.516 -18.185 -73.215 1.00 54.88 424 ARG A C 1
ATOM 3373 O O . ARG A 1 424 ? -18.467 -18.426 -73.958 1.00 54.88 424 ARG A O 1
ATOM 3380 N N . LEU A 1 425 ? -17.353 -18.759 -72.024 1.00 50.94 425 LEU A N 1
ATOM 3381 C CA . LEU A 1 425 ? -18.312 -19.687 -71.417 1.00 50.94 425 LEU A CA 1
ATOM 3382 C C . LEU A 1 425 ? -18.603 -19.297 -69.950 1.00 50.94 425 LEU A C 1
ATOM 3384 O O . LEU A 1 425 ? -17.682 -18.867 -69.252 1.00 50.94 425 LEU A O 1
ATOM 3388 N N . PRO A 1 426 ? -19.860 -19.434 -69.478 1.00 46.59 426 PRO A N 1
ATOM 3389 C CA . PRO A 1 426 ? -20.233 -19.193 -68.083 1.00 46.59 426 PRO A CA 1
ATOM 3390 C C . PRO A 1 426 ? -19.859 -20.373 -67.169 1.00 46.59 426 PRO A C 1
ATOM 3392 O O . PRO A 1 426 ? -19.708 -21.512 -67.623 1.00 46.59 426 PRO A O 1
ATOM 3395 N N . ASN A 1 427 ? -19.732 -20.102 -65.869 1.00 50.88 427 ASN A N 1
ATOM 3396 C CA . ASN A 1 427 ? -19.239 -21.052 -64.871 1.00 50.88 427 ASN A CA 1
ATOM 3397 C C . ASN A 1 427 ? -20.265 -22.171 -64.524 1.00 50.88 427 ASN A C 1
ATOM 3399 O O . ASN A 1 427 ? -21.368 -21.859 -64.072 1.00 50.88 427 ASN A O 1
ATOM 3403 N N . PRO A 1 428 ? -19.949 -23.479 -64.677 1.00 47.50 428 PRO A N 1
ATOM 3404 C CA . PRO A 1 428 ? -20.934 -24.556 -64.488 1.00 47.50 428 PRO A CA 1
ATOM 3405 C C . PRO A 1 428 ? -21.328 -24.923 -63.043 1.00 47.50 428 PRO A C 1
ATOM 3407 O O . PRO A 1 428 ? -22.175 -25.803 -62.879 1.00 47.50 428 PRO A O 1
ATOM 3410 N N . GLN A 1 429 ? -20.707 -24.358 -61.998 1.00 47.50 429 GLN A N 1
ATOM 3411 C CA . GLN A 1 429 ? -20.889 -24.852 -60.616 1.00 47.50 429 GLN A CA 1
ATOM 3412 C C . GLN A 1 429 ? -21.981 -24.151 -59.784 1.00 47.50 429 GLN A C 1
ATOM 3414 O O . GLN A 1 429 ? -22.310 -24.616 -58.690 1.00 47.50 429 GLN A O 1
ATOM 3419 N N . SER A 1 430 ? -22.631 -23.109 -60.305 1.00 49.00 430 SER A N 1
ATOM 3420 C CA . SER A 1 430 ? -23.713 -22.372 -59.631 1.00 49.00 430 SER A CA 1
ATOM 3421 C C . SER A 1 430 ? -25.072 -23.109 -59.638 1.00 49.00 430 SER A C 1
ATOM 3423 O O . SER A 1 430 ? -26.088 -22.586 -60.095 1.00 49.00 430 SER A O 1
ATOM 3425 N N . GLY A 1 431 ? -25.148 -24.334 -59.091 1.00 34.97 431 GLY A N 1
ATOM 3426 C CA . GLY A 1 431 ? -26.452 -25.003 -58.965 1.00 34.97 431 GLY A CA 1
ATOM 3427 C C . GLY A 1 431 ? -26.529 -26.403 -58.351 1.00 34.97 431 GLY A C 1
ATOM 3428 O O . GLY A 1 431 ? -26.606 -27.392 -59.080 1.00 34.97 431 GLY A O 1
ATOM 3429 N N . ARG A 1 432 ? -26.718 -26.498 -57.022 1.00 34.03 432 ARG A N 1
ATOM 3430 C CA . ARG A 1 432 ? -27.420 -27.645 -56.393 1.00 34.03 432 ARG A CA 1
ATOM 3431 C C . ARG A 1 432 ? -28.038 -27.338 -55.016 1.00 34.03 432 ARG A C 1
ATOM 3433 O O . ARG A 1 432 ? -27.541 -27.746 -53.974 1.00 34.03 432 ARG A O 1
ATOM 3440 N N . HIS A 1 433 ? -29.199 -26.680 -55.005 1.00 37.81 433 HIS A N 1
ATOM 3441 C CA . HIS A 1 433 ? -30.056 -26.645 -53.811 1.00 37.81 433 HIS A CA 1
ATOM 3442 C C . HIS A 1 433 ? -30.620 -28.036 -53.465 1.00 37.81 433 HIS A C 1
ATOM 3444 O O . HIS A 1 433 ? -31.088 -28.756 -54.349 1.00 37.81 433 HIS A O 1
ATOM 3450 N N . ARG A 1 434 ? -30.800 -28.315 -52.166 1.00 29.38 434 ARG A N 1
ATOM 3451 C CA . ARG A 1 434 ? -31.944 -29.107 -51.683 1.00 29.38 434 ARG A CA 1
ATOM 3452 C C . ARG A 1 434 ? -32.689 -28.335 -50.591 1.00 29.38 434 ARG A C 1
ATOM 3454 O O . ARG A 1 434 ? -32.085 -27.813 -49.666 1.00 29.38 434 ARG A O 1
ATOM 3461 N N . ARG A 1 435 ? -34.014 -28.240 -50.738 1.00 35.75 435 ARG A N 1
ATOM 3462 C CA . ARG A 1 435 ? -34.934 -27.525 -49.834 1.00 35.75 435 ARG A CA 1
ATOM 3463 C C . ARG A 1 435 ? -35.524 -28.461 -48.777 1.00 35.75 435 ARG A C 1
ATOM 3465 O O . ARG A 1 435 ? -35.825 -29.600 -49.124 1.00 35.75 435 ARG A O 1
ATOM 3472 N N . GLN A 1 436 ? -35.873 -27.907 -47.612 1.00 30.72 436 GLN A N 1
ATOM 3473 C CA . GLN A 1 436 ? -37.109 -28.142 -46.830 1.00 30.72 436 GLN A CA 1
ATOM 3474 C C . GLN A 1 436 ? -37.087 -27.211 -45.593 1.00 30.72 436 GLN A C 1
ATOM 3476 O O . GLN A 1 436 ? -36.012 -26.963 -45.069 1.00 30.72 436 GLN A O 1
ATOM 3481 N N . ALA A 1 437 ? -38.184 -26.651 -45.071 1.00 30.06 437 ALA A N 1
ATOM 3482 C CA . ALA A 1 437 ? -39.471 -26.275 -45.671 1.00 30.06 437 ALA A CA 1
ATOM 3483 C C . ALA A 1 437 ? -40.085 -25.107 -44.854 1.00 30.06 437 ALA A C 1
ATOM 3485 O O . ALA A 1 437 ? -39.762 -24.932 -43.684 1.00 30.06 437 ALA A O 1
ATOM 3486 N N . ARG A 1 438 ? -40.968 -24.295 -45.455 1.00 34.19 438 ARG A N 1
ATOM 3487 C CA . ARG A 1 438 ? -41.632 -23.160 -44.775 1.00 34.19 438 ARG A CA 1
ATOM 3488 C C . ARG A 1 438 ? -42.782 -23.612 -43.868 1.00 34.19 438 ARG A C 1
ATOM 3490 O O . ARG A 1 438 ? -43.511 -24.528 -44.237 1.00 34.19 438 ARG A O 1
ATOM 3497 N N . ASN A 1 439 ? -43.109 -22.785 -42.873 1.00 27.27 439 ASN A N 1
ATOM 3498 C CA . ASN A 1 439 ? -44.490 -22.299 -42.748 1.00 27.27 439 ASN A CA 1
ATOM 3499 C C . ASN A 1 439 ? -44.549 -20.831 -42.276 1.00 27.27 439 ASN A C 1
ATOM 3501 O O . ASN A 1 439 ? -43.542 -20.291 -41.827 1.00 27.27 439 ASN A O 1
ATOM 3505 N N . THR A 1 440 ? -45.677 -20.143 -42.495 1.00 31.80 440 THR A N 1
ATOM 3506 C CA . THR A 1 440 ? -45.745 -18.664 -42.561 1.00 31.80 440 THR A CA 1
ATOM 3507 C C . THR A 1 440 ? -46.835 -18.011 -41.703 1.00 31.80 440 THR A C 1
ATOM 3509 O O . THR A 1 440 ? -47.927 -18.561 -41.571 1.00 31.80 440 THR A O 1
ATOM 3512 N N . LYS A 1 441 ? -46.564 -16.770 -41.247 1.00 28.44 441 LYS A N 1
ATOM 3513 C CA . LYS A 1 441 ? -47.423 -15.547 -41.293 1.00 28.44 441 LYS A CA 1
ATOM 3514 C C . LYS A 1 441 ? -46.688 -14.397 -40.567 1.00 28.44 441 LYS A C 1
ATOM 3516 O O . LYS A 1 441 ? -46.369 -14.540 -39.401 1.00 28.44 441 LYS A O 1
ATOM 3521 N N . GLN A 1 442 ? -46.146 -13.378 -41.244 1.00 28.22 442 GLN A N 1
ATOM 3522 C CA . GLN A 1 442 ? -46.791 -12.179 -41.831 1.00 28.22 442 GLN A CA 1
ATOM 3523 C C . GLN A 1 442 ? -47.489 -11.223 -40.838 1.00 28.22 442 GLN A C 1
ATOM 3525 O O . GLN A 1 442 ? -48.526 -11.592 -40.312 1.00 28.22 442 GLN A O 1
ATOM 3530 N N . LYS A 1 443 ? -46.938 -9.988 -40.749 1.00 29.56 443 LYS A N 1
ATOM 3531 C CA . LYS A 1 443 ? -47.550 -8.623 -40.694 1.00 29.56 443 LYS A CA 1
ATOM 3532 C C . LYS A 1 443 ? -48.817 -8.406 -39.816 1.00 29.56 443 LYS A C 1
ATOM 3534 O O . LYS A 1 443 ? -49.732 -9.206 -39.827 1.00 29.56 443 LYS A O 1
ATOM 3539 N N . THR A 1 444 ? -48.993 -7.274 -39.120 1.00 26.88 444 THR A N 1
ATOM 3540 C CA . THR A 1 444 ? -48.861 -5.886 -39.626 1.00 26.88 444 THR A CA 1
ATOM 3541 C C . THR A 1 444 ? -48.460 -4.828 -38.586 1.00 26.88 444 THR A C 1
ATOM 3543 O O . THR A 1 444 ? -48.754 -4.938 -37.404 1.00 26.88 444 THR A O 1
ATOM 3546 N N . SER A 1 445 ? -47.918 -3.724 -39.104 1.00 29.84 445 SER A N 1
ATOM 3547 C CA . SER A 1 445 ? -47.727 -2.410 -38.474 1.00 29.84 445 SER A CA 1
ATOM 3548 C C . SER A 1 445 ? -48.924 -1.826 -37.702 1.00 29.84 445 SER A C 1
ATOM 3550 O O . SER A 1 445 ? -50.036 -1.809 -38.236 1.00 29.84 445 SER A O 1
ATOM 3552 N N . ARG A 1 446 ? -48.637 -1.117 -36.602 1.00 27.59 446 ARG A N 1
ATOM 3553 C CA . ARG A 1 446 ? -48.857 0.343 -36.444 1.00 27.59 446 ARG A CA 1
ATOM 3554 C C . ARG A 1 446 ? -48.276 0.814 -35.105 1.00 27.59 446 ARG A C 1
ATOM 3556 O O . ARG A 1 446 ? -48.295 0.060 -34.144 1.00 27.59 446 ARG A O 1
ATOM 3563 N N . GLY A 1 447 ? -47.799 2.055 -35.042 1.00 27.72 447 GLY A N 1
ATOM 3564 C CA . GLY A 1 447 ? -47.401 2.701 -33.789 1.00 27.72 447 GLY A CA 1
ATOM 3565 C C . GLY A 1 447 ? -48.168 4.000 -33.558 1.00 27.72 447 GLY A C 1
ATOM 3566 O O . GLY A 1 447 ? -48.735 4.557 -34.498 1.00 27.72 447 GLY A O 1
ATOM 3567 N N . SER A 1 448 ? -48.147 4.491 -32.319 1.00 28.28 448 SER A N 1
ATOM 3568 C CA . SER A 1 448 ? -48.175 5.924 -32.004 1.00 28.28 448 SER A CA 1
ATOM 3569 C C . SER A 1 448 ? -47.685 6.163 -30.570 1.00 28.28 448 SER A C 1
ATOM 3571 O O . SER A 1 448 ? -47.702 5.255 -29.743 1.00 28.28 448 SER A O 1
ATOM 3573 N N . LYS A 1 449 ? -47.264 7.398 -30.287 1.00 31.09 449 LYS A N 1
ATOM 3574 C CA . LYS A 1 449 ? -46.946 7.912 -28.944 1.00 31.09 449 LYS A CA 1
ATOM 3575 C C . LYS A 1 449 ? -48.234 8.104 -28.126 1.00 31.09 449 LYS A C 1
ATOM 3577 O O . LYS A 1 449 ? -49.267 8.376 -28.737 1.00 31.09 449 LYS A O 1
ATOM 3582 N N . ILE A 1 450 ? -48.142 8.114 -26.786 1.00 29.03 450 ILE A N 1
ATOM 3583 C CA . ILE A 1 450 ? -48.503 9.249 -25.889 1.00 29.03 450 ILE A CA 1
ATOM 3584 C C . ILE A 1 450 ? -48.415 8.853 -24.391 1.00 29.03 450 ILE A C 1
ATOM 3586 O O . ILE A 1 450 ? -48.353 7.680 -24.042 1.00 29.03 450 ILE A O 1
ATOM 3590 N N . THR A 1 451 ? -48.310 9.881 -23.544 1.00 27.94 451 THR A N 1
ATOM 3591 C CA . THR A 1 451 ? -48.192 9.956 -22.069 1.00 27.94 451 THR A CA 1
ATOM 3592 C C . THR A 1 451 ? -49.424 9.371 -21.313 1.00 27.94 451 THR A C 1
ATOM 3594 O O . THR A 1 451 ? -50.379 8.959 -21.959 1.00 27.94 451 THR A O 1
ATOM 3597 N N . THR A 1 452 ? -49.516 9.239 -19.972 1.00 28.02 452 THR A N 1
ATOM 3598 C CA . THR A 1 452 ? -49.076 10.106 -18.845 1.00 28.02 452 THR A CA 1
ATOM 3599 C C . THR A 1 452 ? -48.853 9.389 -17.494 1.00 28.02 452 THR A C 1
ATOM 3601 O O . THR A 1 452 ? -49.340 8.291 -17.258 1.00 28.02 452 THR A O 1
ATOM 3604 N N . LYS A 1 453 ? -48.214 10.123 -16.562 1.00 28.36 453 LYS A N 1
ATOM 3605 C CA . LYS A 1 453 ? -48.304 10.040 -15.081 1.00 28.36 453 LYS A CA 1
ATOM 3606 C C . LYS A 1 453 ? -49.652 9.503 -14.536 1.00 28.36 453 LYS A C 1
ATOM 3608 O O . LYS A 1 453 ? -50.690 9.909 -15.051 1.00 28.36 453 LYS A O 1
ATOM 3613 N N . SER A 1 454 ? -49.659 8.843 -13.362 1.00 29.56 454 SER A N 1
ATOM 3614 C CA . SER A 1 454 ? -49.821 9.535 -12.051 1.00 29.56 454 SER A CA 1
ATOM 3615 C C . SER A 1 454 ? -50.111 8.609 -10.840 1.00 29.56 454 SER A C 1
ATOM 3617 O O . SER A 1 454 ? -50.817 7.624 -10.981 1.00 29.56 454 SER A O 1
ATOM 3619 N N . THR A 1 455 ? -49.629 9.015 -9.647 1.00 28.28 455 THR A N 1
ATOM 3620 C CA . THR A 1 455 ? -50.159 8.811 -8.258 1.00 28.28 455 THR A CA 1
ATOM 3621 C C . THR A 1 455 ? -50.788 7.462 -7.829 1.00 28.28 455 THR A C 1
ATOM 3623 O O . THR A 1 455 ? -51.777 7.037 -8.404 1.00 28.28 455 THR A O 1
ATOM 3626 N N . ARG A 1 456 ? -50.333 6.758 -6.772 1.00 29.72 456 ARG A N 1
ATOM 3627 C CA . ARG A 1 456 ? -50.116 7.128 -5.336 1.00 29.72 456 ARG A CA 1
ATOM 3628 C C . ARG A 1 456 ? -51.395 7.189 -4.466 1.00 29.72 456 ARG A C 1
ATOM 3630 O O . ARG A 1 456 ? -51.933 8.276 -4.300 1.00 29.72 456 ARG A O 1
ATOM 3637 N N . THR A 1 457 ? -51.723 6.078 -3.789 1.00 28.78 457 THR A N 1
ATOM 3638 C CA . THR A 1 457 ? -52.256 5.936 -2.395 1.00 28.78 457 THR A CA 1
ATOM 3639 C C . THR A 1 457 ? -52.304 4.421 -2.058 1.00 28.78 457 THR A C 1
ATOM 3641 O O . THR A 1 457 ? -52.588 3.653 -2.966 1.00 28.78 457 THR A O 1
ATOM 3644 N N . ASN A 1 458 ? -51.975 3.829 -0.893 1.00 29.33 458 ASN A N 1
ATOM 3645 C CA . ASN A 1 458 ? -51.767 4.195 0.530 1.00 29.33 458 ASN A CA 1
ATOM 3646 C C . ASN A 1 458 ? -52.915 3.697 1.456 1.00 29.33 458 ASN A C 1
ATOM 3648 O O . ASN A 1 458 ? -54.074 3.970 1.156 1.00 29.33 458 ASN A O 1
ATOM 3652 N N . ARG A 1 459 ? -52.558 3.087 2.611 1.00 31.09 459 ARG A N 1
ATOM 3653 C CA . ARG A 1 459 ? -53.406 2.525 3.708 1.00 31.09 459 ARG A CA 1
ATOM 3654 C C . ARG A 1 459 ? -54.097 1.163 3.437 1.00 31.09 459 ARG A C 1
ATOM 3656 O O . ARG A 1 459 ? -54.445 0.889 2.299 1.00 31.09 459 ARG A O 1
ATOM 3663 N N . ASN A 1 460 ? -54.375 0.289 4.426 1.00 30.88 460 ASN A N 1
ATOM 3664 C CA . ASN A 1 460 ? -53.912 0.216 5.831 1.00 30.88 460 ASN A CA 1
ATOM 3665 C C . ASN A 1 460 ? -54.026 -1.206 6.445 1.00 30.88 460 ASN A C 1
ATOM 3667 O O . ASN A 1 460 ? -54.834 -2.023 6.022 1.00 30.88 460 ASN A O 1
ATOM 3671 N N . THR A 1 461 ? -53.258 -1.398 7.520 1.00 30.92 461 THR A N 1
ATOM 3672 C CA . THR A 1 461 ? -53.363 -2.358 8.646 1.00 30.92 461 THR A CA 1
ATOM 3673 C C . THR A 1 461 ? -54.701 -3.071 8.938 1.00 30.92 461 THR A C 1
ATOM 3675 O O . THR A 1 461 ? -55.730 -2.407 9.074 1.00 30.92 461 THR A O 1
ATOM 3678 N N . ALA A 1 462 ? -54.625 -4.358 9.315 1.00 27.69 462 ALA A N 1
ATOM 3679 C CA . ALA A 1 462 ? -55.465 -4.973 10.359 1.00 27.69 462 ALA A CA 1
ATOM 3680 C C . ALA A 1 462 ? -54.771 -6.202 10.998 1.00 27.69 462 ALA A C 1
ATOM 3682 O O . ALA A 1 462 ? -54.069 -6.945 10.316 1.00 27.69 462 ALA A O 1
ATOM 3683 N N . THR A 1 463 ? -54.974 -6.421 12.300 1.00 30.42 463 THR A N 1
ATOM 3684 C CA . THR A 1 463 ? -54.508 -7.583 13.091 1.00 30.42 463 THR A CA 1
ATOM 3685 C C . THR A 1 463 ? -55.678 -8.511 13.461 1.00 30.42 463 THR A C 1
ATOM 3687 O O . THR A 1 463 ? -56.818 -8.054 13.474 1.00 30.42 463 THR A O 1
ATOM 3690 N N . SER A 1 464 ? -55.417 -9.788 13.808 1.00 29.14 464 SER A N 1
ATOM 3691 C CA . SER A 1 464 ? -55.687 -10.358 15.159 1.00 29.14 464 SER A CA 1
ATOM 3692 C C . SER A 1 464 ? -55.798 -11.907 15.217 1.00 29.14 464 SER A C 1
ATOM 3694 O O . SER A 1 464 ? -56.692 -12.497 14.628 1.00 29.14 464 SER A O 1
ATOM 3696 N N . THR A 1 465 ? -54.931 -12.526 16.034 1.00 28.72 465 THR A N 1
ATOM 3697 C CA . THR A 1 465 ? -55.163 -13.646 16.996 1.00 28.72 465 THR A CA 1
ATOM 3698 C C . THR A 1 465 ? -55.928 -14.957 16.669 1.00 28.72 465 THR A C 1
ATOM 3700 O O . THR A 1 465 ? -57.122 -14.944 16.397 1.00 28.72 465 THR A O 1
ATOM 3703 N N . ASN A 1 466 ? -55.282 -16.060 17.093 1.00 30.44 466 ASN A N 1
ATOM 3704 C CA . ASN A 1 466 ? -55.812 -17.256 17.796 1.00 30.44 466 ASN A CA 1
ATOM 3705 C C . ASN A 1 466 ? -56.614 -18.353 17.054 1.00 30.44 466 ASN A C 1
ATOM 3707 O O . ASN A 1 466 ? -57.665 -18.116 16.472 1.00 30.44 466 ASN A O 1
ATOM 3711 N N . GLY A 1 467 ? -56.187 -19.609 17.266 1.00 26.83 467 GLY A N 1
ATOM 3712 C CA . GLY A 1 467 ? -56.948 -20.836 16.975 1.00 26.83 467 GLY A CA 1
ATOM 3713 C C . GLY A 1 467 ? -56.106 -22.107 17.175 1.00 26.83 467 GLY A C 1
ATOM 3714 O O . GLY A 1 467 ? -55.299 -22.437 16.317 1.00 26.83 467 GLY A O 1
ATOM 3715 N N . ASN A 1 468 ? -56.269 -22.811 18.303 1.00 30.66 468 ASN A N 1
ATOM 3716 C CA . ASN A 1 468 ? -55.442 -23.965 18.700 1.00 30.66 468 ASN A CA 1
ATOM 3717 C C . ASN A 1 468 ? -56.323 -25.210 18.947 1.00 30.66 468 ASN A C 1
ATOM 3719 O O . ASN A 1 468 ? -57.252 -25.117 19.748 1.00 30.66 468 ASN A O 1
ATOM 3723 N N . ILE A 1 469 ? -56.052 -26.355 18.298 1.00 30.97 469 ILE A N 1
ATOM 3724 C CA . ILE A 1 469 ? -56.730 -27.657 18.528 1.00 30.97 469 ILE A CA 1
ATOM 3725 C C . ILE A 1 469 ? -55.709 -28.811 18.426 1.00 30.97 469 ILE A C 1
ATOM 3727 O O . ILE A 1 469 ? -54.760 -28.739 17.652 1.00 30.97 469 ILE A O 1
ATOM 3731 N N . GLN A 1 470 ? -55.907 -29.865 19.228 1.00 31.31 470 GLN A N 1
ATOM 3732 C CA . GLN A 1 470 ? -54.967 -30.970 19.474 1.00 31.31 470 GLN A CA 1
ATOM 3733 C C . GLN A 1 470 ? -55.430 -32.321 18.894 1.00 31.31 470 GLN A C 1
ATOM 3735 O O . GLN A 1 470 ? -56.623 -32.614 18.918 1.00 31.31 470 GLN A O 1
ATOM 3740 N N . THR A 1 471 ? -54.465 -33.204 18.608 1.00 31.34 471 THR A N 1
ATOM 3741 C CA . THR A 1 471 ? -54.497 -34.671 18.853 1.00 31.34 471 THR A CA 1
ATOM 3742 C C . THR A 1 471 ? -53.036 -35.105 19.109 1.00 31.34 471 THR A C 1
ATOM 3744 O O . THR A 1 471 ? -52.183 -34.740 18.309 1.00 31.34 471 THR A O 1
ATOM 3747 N N . ASN A 1 472 ? -52.606 -35.688 20.242 1.00 30.72 472 ASN A N 1
ATOM 3748 C CA . ASN A 1 472 ? -52.916 -37.020 20.811 1.00 30.72 472 ASN A CA 1
ATOM 3749 C C . ASN A 1 472 ? -52.769 -38.164 19.783 1.00 30.72 472 ASN A C 1
ATOM 3751 O O . ASN A 1 472 ? -53.398 -38.090 18.737 1.00 30.72 472 ASN A O 1
ATOM 3755 N N . LYS A 1 473 ? -52.053 -39.275 20.016 1.00 31.80 473 LYS A N 1
ATOM 3756 C CA . LYS A 1 473 ? -51.049 -39.679 21.040 1.00 31.80 473 LYS A CA 1
ATOM 3757 C C . LYS A 1 473 ? -50.180 -40.806 20.375 1.00 31.80 473 LYS A C 1
ATOM 3759 O O . LYS A 1 473 ? -50.220 -40.887 19.153 1.00 31.80 473 LYS A O 1
ATOM 3764 N N . ASP A 1 474 ? -49.361 -41.676 20.980 1.00 29.83 474 ASP A N 1
ATOM 3765 C CA . ASP A 1 474 ? -49.182 -42.164 22.360 1.00 29.83 474 ASP A CA 1
ATOM 3766 C C . ASP A 1 474 ? -47.683 -42.448 22.683 1.00 29.83 474 ASP A C 1
ATOM 3768 O O . ASP A 1 474 ? -46.815 -42.113 21.882 1.00 29.83 474 ASP A O 1
ATOM 3772 N N . ASP A 1 475 ? -47.371 -43.011 23.857 1.00 31.28 475 ASP A N 1
ATOM 3773 C CA . ASP A 1 475 ? -46.007 -43.285 24.356 1.00 31.28 475 ASP A CA 1
ATOM 3774 C C . ASP A 1 475 ? -45.502 -44.713 24.028 1.00 31.28 475 ASP A C 1
ATOM 3776 O O . ASP A 1 475 ? -46.299 -45.616 23.782 1.00 31.28 475 ASP A O 1
ATOM 3780 N N . VAL A 1 476 ? -44.185 -44.960 24.143 1.00 30.98 476 VAL A N 1
ATOM 3781 C CA . VAL A 1 476 ? -43.628 -45.848 25.197 1.00 30.98 476 VAL A CA 1
ATOM 3782 C C . VAL A 1 476 ? -42.094 -45.744 25.295 1.00 30.98 476 VAL A C 1
ATOM 3784 O O . VAL A 1 476 ? -41.351 -45.804 24.320 1.00 30.98 476 VAL A O 1
ATOM 3787 N N . ASN A 1 477 ? -41.658 -45.574 26.540 1.00 30.25 477 ASN A N 1
ATOM 3788 C CA . ASN A 1 477 ? -40.303 -45.391 27.064 1.00 30.25 477 ASN A CA 1
ATOM 3789 C C . ASN A 1 477 ? -39.546 -46.729 27.233 1.00 30.25 477 ASN A C 1
ATOM 3791 O O . ASN A 1 477 ? -40.183 -47.706 27.607 1.00 30.25 477 ASN A O 1
ATOM 3795 N N . GLU A 1 478 ? -38.208 -46.749 27.089 1.00 28.77 478 GLU A N 1
ATOM 3796 C CA . GLU A 1 478 ? -37.295 -47.134 28.193 1.00 28.77 478 GLU A CA 1
ATOM 3797 C C . GLU A 1 478 ? -35.799 -46.820 27.952 1.00 28.77 478 GLU A C 1
ATOM 3799 O O . GLU A 1 478 ? -35.406 -46.318 26.901 1.00 28.77 478 GLU A O 1
ATOM 3804 N N . LYS A 1 479 ? -34.981 -47.007 29.001 1.00 29.70 479 LYS A N 1
ATOM 3805 C CA . LYS A 1 479 ? -33.596 -46.514 29.165 1.00 29.70 479 LYS A CA 1
ATOM 3806 C C . LYS A 1 479 ? -32.608 -47.674 29.346 1.00 29.70 479 LYS A C 1
ATOM 3808 O O . LYS A 1 479 ? -33.011 -48.708 29.868 1.00 29.70 479 LYS A O 1
ATOM 3813 N N . SER A 1 480 ? -31.302 -47.438 29.150 1.00 27.25 480 SER A N 1
ATOM 3814 C CA . SER A 1 480 ? -30.289 -47.586 30.231 1.00 27.25 480 SER A CA 1
ATOM 3815 C C . SER A 1 480 ? -28.823 -47.324 29.789 1.00 27.25 480 SER A C 1
ATOM 3817 O O . SER A 1 480 ? -28.458 -47.582 28.653 1.00 27.25 480 SER A O 1
ATOM 3819 N N . THR A 1 481 ? -28.042 -46.730 30.713 1.00 28.72 481 THR A N 1
ATOM 3820 C CA . THR A 1 481 ? -26.611 -46.948 31.106 1.00 28.72 481 THR A CA 1
ATOM 3821 C C . THR A 1 481 ? -25.604 -47.665 30.177 1.00 28.72 481 THR A C 1
ATOM 3823 O O . THR A 1 481 ? -25.982 -48.623 29.521 1.00 28.72 481 THR A O 1
ATOM 3826 N N . LYS A 1 482 ? -24.272 -47.451 30.227 1.00 28.95 482 LYS A N 1
ATOM 3827 C CA . LYS A 1 482 ? -23.317 -46.495 30.872 1.00 28.95 482 LYS A CA 1
ATOM 3828 C C . LYS A 1 482 ? -21.890 -46.900 30.406 1.00 28.95 482 LYS A C 1
ATOM 3830 O O . LYS A 1 482 ? -21.716 -48.084 30.157 1.00 28.95 482 LYS A O 1
ATOM 3835 N N . GLU A 1 483 ? -20.897 -45.993 30.511 1.00 29.14 483 GLU A N 1
ATOM 3836 C CA . GLU A 1 483 ? -19.441 -46.311 30.663 1.00 29.14 483 GLU A CA 1
ATOM 3837 C C . GLU A 1 483 ? -18.773 -47.056 29.457 1.00 29.14 483 GLU A C 1
ATOM 3839 O O . GLU A 1 483 ? -19.472 -47.628 28.633 1.00 29.14 483 GLU A O 1
ATOM 3844 N N . THR A 1 484 ? -17.454 -47.074 29.188 1.00 27.39 484 THR A N 1
ATOM 3845 C CA . THR A 1 484 ? -16.265 -46.263 29.569 1.00 27.39 484 THR A CA 1
ATOM 3846 C C . THR A 1 484 ? -15.128 -46.478 28.537 1.00 27.39 484 THR A C 1
ATOM 3848 O O . THR A 1 484 ? -15.143 -47.461 27.804 1.00 27.39 484 THR A O 1
ATOM 3851 N N . ASN A 1 485 ? -14.089 -45.628 28.600 1.00 26.91 485 ASN A N 1
ATOM 3852 C CA . ASN A 1 485 ? -12.713 -45.826 28.094 1.00 26.91 485 ASN A CA 1
ATOM 3853 C C . ASN A 1 485 ? -12.394 -45.663 26.588 1.00 26.91 485 ASN A C 1
ATOM 3855 O O . ASN A 1 485 ? -13.186 -45.918 25.688 1.00 26.91 485 ASN A O 1
ATOM 3859 N N . THR A 1 486 ? -11.148 -45.231 26.378 1.00 28.39 486 THR A N 1
ATOM 3860 C CA . THR A 1 486 ? -10.350 -45.092 25.145 1.00 28.39 486 THR A CA 1
ATOM 3861 C C . THR A 1 486 ? -9.148 -46.067 25.221 1.00 28.39 486 THR A C 1
ATOM 3863 O O . THR A 1 486 ? -9.045 -46.791 26.215 1.00 28.39 486 THR A O 1
ATOM 3866 N N . PRO A 1 487 ? -8.146 -45.998 24.322 1.00 54.97 487 PRO A N 1
ATOM 3867 C CA . PRO A 1 487 ? -8.160 -46.103 22.852 1.00 54.97 487 PRO A CA 1
ATOM 3868 C C . PRO A 1 487 ? -7.306 -47.309 22.368 1.00 54.97 487 PRO A C 1
ATOM 3870 O O . PRO A 1 487 ? -6.645 -47.936 23.188 1.00 54.97 487 PRO A O 1
ATOM 3873 N N . ASP A 1 488 ? -7.237 -47.589 21.056 1.00 29.75 488 ASP A N 1
ATOM 3874 C CA . ASP A 1 488 ? -6.053 -48.242 20.446 1.00 29.75 488 ASP A CA 1
ATOM 3875 C C . ASP A 1 488 ? -6.006 -48.112 18.900 1.00 29.75 488 ASP A C 1
ATOM 3877 O O . ASP A 1 488 ? -6.978 -47.670 18.282 1.00 29.75 488 ASP A O 1
ATOM 3881 N N . GLU A 1 489 ? -4.865 -48.457 18.288 1.00 31.11 489 GLU A N 1
ATOM 3882 C CA . GLU A 1 489 ? -4.518 -48.224 16.866 1.00 31.11 489 GLU A CA 1
ATOM 3883 C C . GLU A 1 489 ? -4.617 -49.465 15.919 1.00 31.11 489 GLU A C 1
ATOM 3885 O O . GLU A 1 489 ? -4.898 -50.584 16.338 1.00 31.11 489 GLU A O 1
ATOM 3890 N N . PHE A 1 490 ? -4.259 -49.241 14.636 1.00 28.39 490 PHE A N 1
ATOM 3891 C CA . PHE A 1 490 ? -3.722 -50.179 13.616 1.00 28.39 490 PHE A CA 1
ATOM 3892 C C . PHE A 1 490 ? -4.634 -51.092 12.741 1.00 28.39 490 PHE A C 1
ATOM 3894 O O . PHE A 1 490 ? -5.247 -52.038 13.214 1.00 28.39 490 PHE A O 1
ATOM 3901 N N . ILE A 1 491 ? -4.472 -50.910 11.408 1.00 28.42 491 ILE A N 1
ATOM 3902 C CA . ILE A 1 491 ? -4.635 -51.866 10.267 1.00 28.42 491 ILE A CA 1
ATOM 3903 C C . ILE A 1 491 ? -6.072 -52.393 9.981 1.00 28.42 491 ILE A C 1
ATOM 3905 O O . ILE A 1 491 ? -6.804 -52.761 10.884 1.00 28.42 491 ILE A O 1
ATOM 3909 N N . GLY A 1 492 ? -6.558 -52.531 8.734 1.00 26.45 492 GLY A N 1
ATOM 3910 C CA . GLY A 1 492 ? -6.022 -52.139 7.417 1.00 26.45 492 GLY A CA 1
ATOM 3911 C C . GLY A 1 492 ? -6.145 -53.228 6.327 1.00 26.45 492 GLY A C 1
ATOM 3912 O O . GLY A 1 492 ? -5.437 -54.226 6.385 1.00 26.45 492 GLY A O 1
ATOM 3913 N N . ASP A 1 493 ? -6.949 -52.979 5.285 1.00 27.33 493 ASP A N 1
ATOM 3914 C CA . ASP A 1 493 ? -7.032 -53.745 4.020 1.00 27.33 493 ASP A CA 1
ATOM 3915 C C . ASP A 1 493 ? -6.999 -52.731 2.853 1.00 27.33 493 ASP A C 1
ATOM 3917 O O . ASP A 1 493 ? -7.632 -51.683 2.945 1.00 27.33 493 ASP A O 1
ATOM 3921 N N . ILE A 1 494 ? -6.216 -52.836 1.770 1.00 30.23 494 ILE A N 1
ATOM 3922 C CA . ILE A 1 494 ? -5.820 -53.955 0.889 1.00 30.23 494 ILE A CA 1
ATOM 3923 C C . ILE A 1 494 ? -6.937 -54.417 -0.061 1.00 30.23 494 ILE A C 1
ATOM 3925 O O . ILE A 1 494 ? -7.748 -55.270 0.269 1.00 30.23 494 ILE A O 1
ATOM 3929 N N . TYR A 1 495 ? -6.824 -53.996 -1.326 1.00 31.77 495 TYR A N 1
ATOM 3930 C CA . TYR A 1 495 ? -6.991 -54.900 -2.469 1.00 31.77 495 TYR A CA 1
ATOM 3931 C C . TYR A 1 495 ? -5.839 -54.696 -3.464 1.00 31.77 495 TYR A C 1
ATOM 3933 O O . TYR A 1 495 ? -5.367 -53.580 -3.671 1.00 31.77 495 TYR A O 1
ATOM 3941 N N . LYS A 1 496 ? -5.345 -55.794 -4.046 1.00 29.92 496 LYS A N 1
ATOM 3942 C CA . LYS A 1 496 ? -4.210 -55.837 -4.988 1.00 29.92 496 LYS A CA 1
ATOM 3943 C C . LYS A 1 496 ? -4.668 -56.386 -6.337 1.00 29.92 496 LYS A C 1
ATOM 3945 O O . LYS A 1 496 ? -5.556 -57.226 -6.354 1.00 29.92 496 LYS A O 1
ATOM 3950 N N . HIS A 1 497 ? -3.963 -56.023 -7.410 1.00 30.22 497 HIS A N 1
ATOM 3951 C CA . HIS A 1 497 ? -3.282 -56.955 -8.333 1.00 30.22 497 HIS A CA 1
ATOM 3952 C C . HIS A 1 497 ? -2.377 -56.124 -9.274 1.00 30.22 497 HIS A C 1
ATOM 3954 O O . HIS A 1 497 ? -2.805 -55.109 -9.806 1.00 30.22 497 HIS A O 1
ATOM 3960 N N . ASN A 1 498 ? -1.057 -56.345 -9.290 1.00 28.08 498 ASN A N 1
ATOM 3961 C CA . ASN A 1 498 ? -0.323 -57.327 -10.116 1.00 28.08 498 ASN A CA 1
ATOM 3962 C C . ASN A 1 498 ? -0.488 -57.070 -11.635 1.00 28.08 498 ASN A C 1
ATOM 3964 O O . ASN A 1 498 ? -1.589 -57.231 -12.143 1.00 28.08 498 ASN A O 1
ATOM 3968 N N . GLY A 1 499 ? 0.534 -56.755 -12.443 1.00 26.23 499 GLY A N 1
ATOM 3969 C CA . GLY A 1 499 ? 1.948 -56.457 -12.161 1.00 26.23 499 GLY A CA 1
ATOM 3970 C C . GLY A 1 499 ? 2.944 -57.469 -12.758 1.00 26.23 499 GLY A C 1
ATOM 3971 O O . GLY A 1 499 ? 2.927 -58.640 -12.391 1.00 26.23 499 GLY A O 1
ATOM 3972 N N . THR A 1 500 ? 3.862 -56.991 -13.608 1.00 29.77 500 THR A N 1
ATOM 3973 C CA . THR A 1 500 ? 5.071 -57.695 -14.096 1.00 29.77 500 THR A CA 1
ATOM 3974 C C . THR A 1 500 ? 6.162 -56.677 -14.436 1.00 29.77 500 THR A C 1
ATOM 3976 O O . THR A 1 500 ? 5.852 -55.637 -15.012 1.00 29.77 500 THR A O 1
ATOM 3979 N N . ALA A 1 501 ? 7.428 -56.975 -14.130 1.00 28.28 501 ALA A N 1
ATOM 3980 C CA . ALA A 1 501 ? 8.567 -56.077 -14.357 1.00 28.28 501 ALA A CA 1
ATOM 3981 C C . ALA A 1 501 ? 9.649 -56.710 -15.252 1.00 28.28 501 ALA A C 1
ATOM 3983 O O . ALA A 1 501 ? 9.755 -57.933 -15.350 1.00 28.28 501 ALA A O 1
ATOM 3984 N N . SER A 1 502 ? 10.494 -55.881 -15.872 1.00 29.20 502 SER A N 1
ATOM 3985 C CA . SER A 1 502 ? 11.752 -56.295 -16.515 1.00 29.20 502 SER A CA 1
ATOM 3986 C C . SER A 1 502 ? 12.771 -55.147 -16.550 1.00 29.20 502 SER A C 1
ATOM 3988 O O . SER A 1 502 ? 12.433 -53.998 -16.280 1.00 29.20 502 SER A O 1
ATOM 3990 N N . ARG A 1 503 ? 14.047 -55.493 -16.757 1.00 30.69 503 ARG A N 1
ATOM 3991 C CA . ARG A 1 503 ? 15.225 -54.664 -16.428 1.00 30.69 503 ARG A CA 1
ATOM 3992 C C . ARG A 1 503 ? 15.666 -53.694 -17.548 1.00 30.69 503 ARG A C 1
ATOM 3994 O O . ARG A 1 503 ? 15.330 -53.924 -18.706 1.00 30.69 503 ARG A O 1
ATOM 4001 N N . PRO A 1 504 ? 16.443 -52.640 -17.213 1.00 32.91 504 PRO A N 1
ATOM 4002 C CA . PRO A 1 504 ? 16.864 -51.604 -18.160 1.00 32.91 504 PRO A CA 1
ATOM 4003 C C . PRO A 1 504 ? 18.031 -52.031 -19.064 1.00 32.91 504 PRO A C 1
ATOM 4005 O O . PRO A 1 504 ? 18.806 -52.929 -18.729 1.00 32.91 504 PRO A O 1
ATOM 4008 N N . VAL A 1 505 ? 18.199 -51.308 -20.176 1.00 26.19 505 VAL A N 1
ATOM 4009 C CA . VAL A 1 505 ? 19.301 -51.452 -21.143 1.00 26.19 505 VAL A CA 1
ATOM 4010 C C . VAL A 1 505 ? 20.079 -50.133 -21.237 1.00 26.19 505 VAL A C 1
ATOM 4012 O O . VAL A 1 505 ? 19.480 -49.062 -21.271 1.00 26.19 505 VAL A O 1
ATOM 4015 N N . ARG A 1 506 ? 21.416 -50.209 -21.289 1.00 27.41 506 ARG A N 1
ATOM 4016 C CA . ARG A 1 506 ? 22.311 -49.096 -21.663 1.00 27.41 506 ARG A CA 1
ATOM 4017 C C . ARG A 1 506 ? 22.687 -49.208 -23.142 1.00 27.41 506 ARG A C 1
ATOM 4019 O O . ARG A 1 506 ? 22.975 -50.313 -23.597 1.00 27.41 506 ARG A O 1
ATOM 4026 N N . SER A 1 507 ? 22.840 -48.081 -23.833 1.00 27.39 507 SER A N 1
ATOM 4027 C CA . SER A 1 507 ? 23.517 -48.011 -25.137 1.00 27.39 507 SER A CA 1
ATOM 4028 C C . SER A 1 507 ? 24.178 -46.645 -25.348 1.00 27.39 507 SER A C 1
ATOM 4030 O O . SER A 1 507 ? 23.517 -45.620 -25.200 1.00 27.39 507 SER A O 1
ATOM 4032 N N . ASN A 1 508 ? 25.461 -46.639 -25.725 1.00 24.84 508 ASN A N 1
ATOM 4033 C CA . ASN A 1 508 ? 26.210 -45.439 -26.114 1.00 24.84 508 ASN A CA 1
ATOM 4034 C C . ASN A 1 508 ? 26.275 -45.327 -27.646 1.00 24.84 508 ASN A C 1
ATOM 4036 O O . ASN A 1 508 ? 26.675 -46.299 -28.283 1.00 24.84 508 ASN A O 1
ATOM 4040 N N . SER A 1 509 ? 26.018 -44.138 -28.200 1.00 28.17 509 SER A N 1
ATOM 4041 C CA . SER A 1 509 ? 26.526 -43.658 -29.506 1.00 28.17 509 SER A CA 1
ATOM 4042 C C . SER A 1 509 ? 26.043 -42.207 -29.708 1.00 28.17 509 SER A C 1
ATOM 4044 O O . SER A 1 509 ? 24.837 -42.002 -29.772 1.00 28.17 509 SER A O 1
ATOM 4046 N N . SER A 1 510 ? 26.838 -41.135 -29.603 1.00 26.44 510 SER A N 1
ATOM 4047 C CA . SER A 1 510 ? 28.087 -40.741 -30.293 1.00 26.44 510 SER A CA 1
ATOM 4048 C C . SER A 1 510 ? 27.862 -39.882 -31.551 1.00 26.44 510 SER A C 1
ATOM 4050 O O . SER A 1 510 ? 27.566 -40.416 -32.612 1.00 26.44 510 SER A O 1
ATOM 4052 N N . ILE A 1 511 ? 28.121 -38.577 -31.398 1.00 28.34 511 ILE A N 1
ATOM 4053 C CA . ILE A 1 511 ? 28.733 -37.645 -32.370 1.00 28.34 511 ILE A CA 1
ATOM 4054 C C . ILE A 1 511 ? 28.145 -37.593 -33.798 1.00 28.34 511 ILE A C 1
ATOM 4056 O O . ILE A 1 511 ? 28.439 -38.435 -34.641 1.00 28.34 511 ILE A O 1
ATOM 4060 N N . LEU A 1 512 ? 27.520 -36.455 -34.109 1.00 27.14 512 LEU A N 1
ATOM 4061 C CA . LEU A 1 512 ? 27.786 -35.686 -35.334 1.00 27.14 512 LEU A CA 1
ATOM 4062 C C . LEU A 1 512 ? 28.009 -34.214 -34.937 1.00 27.14 512 LEU A C 1
ATOM 4064 O O . LEU A 1 512 ? 27.589 -33.804 -33.853 1.00 27.14 512 LEU A O 1
ATOM 4068 N N . SER A 1 513 ? 28.727 -33.453 -35.761 1.00 27.72 513 SER A N 1
ATOM 4069 C CA . SER A 1 513 ? 29.289 -32.133 -35.422 1.00 27.72 513 SER A CA 1
ATOM 4070 C C . SER A 1 513 ? 29.056 -31.090 -36.528 1.00 27.72 513 SER A C 1
ATOM 4072 O O . SER A 1 513 ? 28.445 -31.414 -37.545 1.00 27.72 513 SER A O 1
ATOM 4074 N N . ASN A 1 514 ? 29.617 -29.885 -36.328 1.00 28.31 514 ASN A N 1
ATOM 4075 C CA . ASN A 1 514 ? 29.726 -28.752 -37.267 1.00 28.31 514 ASN A CA 1
ATOM 4076 C C . ASN A 1 514 ? 28.456 -27.872 -37.396 1.00 28.31 514 ASN A C 1
ATOM 4078 O O . ASN A 1 514 ? 27.343 -28.379 -37.344 1.00 28.31 514 ASN A O 1
ATOM 4082 N N . GLU A 1 515 ? 28.525 -26.542 -37.574 1.00 29.11 515 GLU A N 1
ATOM 4083 C CA . GLU A 1 515 ? 29.643 -25.568 -37.497 1.00 29.11 515 GLU A CA 1
ATOM 4084 C C . GLU A 1 515 ? 29.055 -24.140 -37.348 1.00 29.11 515 GLU A C 1
ATOM 4086 O O . GLU A 1 515 ? 28.462 -23.631 -38.298 1.00 29.11 515 GLU A O 1
ATOM 4091 N N . SER A 1 516 ? 29.181 -23.475 -36.186 1.00 31.00 516 SER A N 1
ATOM 4092 C CA . SER A 1 516 ? 28.744 -22.061 -36.032 1.00 31.00 516 SER A CA 1
ATOM 4093 C C . SER A 1 516 ? 29.288 -21.291 -34.807 1.00 31.00 516 SER A C 1
ATOM 4095 O O . SER A 1 516 ? 28.857 -20.167 -34.550 1.00 31.00 516 SER A O 1
ATOM 4097 N N . THR A 1 517 ? 30.228 -21.850 -34.037 1.00 37.41 517 THR A N 1
ATOM 4098 C CA . THR A 1 517 ? 30.490 -21.398 -32.651 1.00 37.41 517 THR A CA 1
ATOM 4099 C C . THR A 1 517 ? 31.597 -20.344 -32.484 1.00 37.41 517 THR A C 1
ATOM 4101 O O . THR A 1 517 ? 31.592 -19.606 -31.502 1.00 37.41 517 THR A O 1
ATOM 4104 N N . GLU A 1 518 ? 32.524 -20.211 -33.437 1.00 35.38 518 GLU A N 1
ATOM 4105 C CA . GLU A 1 518 ? 33.752 -19.404 -33.261 1.00 35.38 518 GLU A CA 1
ATOM 4106 C C . GLU A 1 518 ? 33.565 -17.881 -33.426 1.00 35.38 518 GLU A C 1
ATOM 4108 O O . GLU A 1 518 ? 34.500 -17.123 -33.197 1.00 35.38 518 GLU A O 1
ATOM 4113 N N . LYS A 1 519 ? 32.361 -17.399 -33.777 1.00 35.75 519 LYS A N 1
ATOM 4114 C CA . LYS A 1 519 ? 32.050 -15.953 -33.875 1.00 35.75 519 LYS A CA 1
ATOM 4115 C C . LYS A 1 519 ? 31.155 -15.386 -32.769 1.00 35.75 519 LYS A C 1
ATOM 4117 O O . LYS A 1 519 ? 30.891 -14.188 -32.780 1.00 35.75 519 LYS A O 1
ATOM 4122 N N . LYS A 1 520 ? 30.705 -16.207 -31.813 1.00 39.25 520 LYS A N 1
ATOM 4123 C CA . LYS A 1 520 ? 30.022 -15.713 -30.601 1.00 39.25 520 LYS A CA 1
ATOM 4124 C C . LYS A 1 520 ? 30.987 -15.502 -29.435 1.00 39.25 520 LYS A C 1
ATOM 4126 O O . LYS A 1 520 ? 30.952 -14.450 -28.803 1.00 39.25 520 LYS A O 1
ATOM 4131 N N . GLN A 1 521 ? 31.931 -16.424 -29.248 1.00 34.81 521 GLN A N 1
ATOM 4132 C CA . GLN A 1 521 ? 32.856 -16.404 -28.109 1.00 34.81 521 GLN A CA 1
ATOM 4133 C C . GLN A 1 521 ? 33.816 -15.195 -28.094 1.00 34.81 521 GLN A C 1
ATOM 4135 O O . GLN A 1 521 ? 34.233 -14.771 -27.020 1.00 34.81 521 GLN A O 1
ATOM 4140 N N . GLU A 1 522 ? 34.139 -14.582 -29.242 1.00 36.59 522 GLU A N 1
ATOM 4141 C CA . GLU A 1 522 ? 34.911 -13.321 -29.287 1.00 36.59 522 GLU A CA 1
ATOM 4142 C C . GLU A 1 522 ? 34.102 -12.068 -28.896 1.00 36.59 522 GLU A C 1
ATOM 4144 O O . GLU A 1 522 ? 34.693 -11.021 -28.630 1.00 36.59 522 GLU A O 1
ATOM 4149 N N . ILE A 1 523 ? 32.769 -12.154 -28.870 1.00 43.91 523 ILE A N 1
ATOM 4150 C CA . ILE A 1 523 ? 31.873 -11.062 -28.456 1.00 43.91 523 ILE A CA 1
ATOM 4151 C C . ILE A 1 523 ? 31.501 -11.250 -26.980 1.00 43.91 523 ILE A C 1
ATOM 4153 O O . ILE A 1 523 ? 31.638 -10.324 -26.187 1.00 43.91 523 ILE A O 1
ATOM 4157 N N . GLU A 1 524 ? 31.141 -12.475 -26.589 1.00 42.88 524 GLU A N 1
ATOM 4158 C CA . GLU A 1 524 ? 30.821 -12.849 -25.203 1.00 42.88 524 GLU A CA 1
ATOM 4159 C C . GLU A 1 524 ? 31.989 -12.547 -24.242 1.00 42.88 524 GLU A C 1
ATOM 4161 O O . GLU A 1 524 ? 31.787 -11.921 -23.201 1.00 42.88 524 GLU A O 1
ATOM 4166 N N . ASN A 1 525 ? 33.231 -12.893 -24.616 1.00 41.28 525 ASN A N 1
ATOM 4167 C CA . ASN A 1 525 ? 34.407 -12.612 -23.781 1.00 41.28 525 ASN A CA 1
ATOM 4168 C C . ASN A 1 525 ? 34.765 -11.119 -23.681 1.00 41.28 525 ASN A C 1
ATOM 4170 O O . ASN A 1 525 ? 35.375 -10.723 -22.689 1.00 41.28 525 ASN A O 1
ATOM 4174 N N . LYS A 1 526 ? 34.406 -10.283 -24.667 1.00 39.31 526 LYS A N 1
ATOM 4175 C CA . LYS A 1 526 ? 34.685 -8.838 -24.603 1.00 39.31 526 LYS A CA 1
ATOM 4176 C C . LYS A 1 526 ? 33.807 -8.170 -23.561 1.00 39.31 526 LYS A C 1
ATOM 4178 O O . LYS A 1 526 ? 34.346 -7.646 -22.591 1.00 39.31 526 LYS A O 1
ATOM 4183 N N . ASN A 1 527 ? 32.489 -8.311 -23.689 1.00 43.69 527 ASN A N 1
ATOM 4184 C CA . ASN A 1 527 ? 31.533 -7.732 -22.746 1.00 43.69 527 ASN A CA 1
ATOM 4185 C C . ASN A 1 527 ? 31.811 -8.208 -21.305 1.00 43.69 527 ASN A C 1
ATOM 4187 O O . ASN A 1 527 ? 31.781 -7.409 -20.374 1.00 43.69 527 ASN A O 1
ATOM 4191 N N . TYR A 1 528 ? 32.151 -9.491 -21.115 1.00 38.25 528 TYR A N 1
ATOM 4192 C CA . TYR A 1 528 ? 32.480 -10.034 -19.790 1.00 38.25 528 TYR A CA 1
ATOM 4193 C C . TYR A 1 528 ? 33.792 -9.471 -19.205 1.00 38.25 528 TYR A C 1
ATOM 4195 O O . TYR A 1 528 ? 33.905 -9.305 -17.992 1.00 38.25 528 TYR A O 1
ATOM 4203 N N . SER A 1 529 ? 34.779 -9.142 -20.049 1.00 40.12 529 SER A N 1
ATOM 4204 C CA . SER A 1 529 ? 36.008 -8.460 -19.610 1.00 40.12 529 SER A CA 1
ATOM 4205 C C . SER A 1 529 ? 35.800 -6.972 -19.308 1.00 40.12 529 SER A C 1
ATOM 4207 O O . SER A 1 529 ? 36.453 -6.433 -18.418 1.00 40.12 529 SER A O 1
ATOM 4209 N N . GLU A 1 530 ? 34.873 -6.326 -20.017 1.00 43.41 530 GLU A N 1
ATOM 4210 C CA . GLU A 1 530 ? 34.595 -4.893 -19.915 1.00 43.41 530 GLU A CA 1
ATOM 4211 C C . GLU A 1 530 ? 33.919 -4.579 -18.573 1.00 43.41 530 GLU A C 1
ATOM 4213 O O . GLU A 1 530 ? 34.510 -3.856 -17.768 1.00 43.41 530 GLU A O 1
ATOM 4218 N N . TYR A 1 531 ? 32.810 -5.263 -18.251 1.00 47.59 531 TYR A N 1
ATOM 4219 C CA . TYR A 1 531 ? 32.121 -5.150 -16.955 1.00 47.59 531 TYR A CA 1
ATOM 4220 C C . TYR A 1 531 ? 33.031 -5.435 -15.753 1.00 47.59 531 TYR A C 1
ATOM 4222 O O . TYR A 1 531 ? 33.018 -4.696 -14.770 1.00 47.59 531 TYR A O 1
ATOM 4230 N N . LYS A 1 532 ? 33.875 -6.474 -15.823 1.00 41.91 532 LYS A N 1
ATOM 4231 C CA . LYS A 1 532 ? 34.790 -6.798 -14.716 1.00 41.91 532 LYS A CA 1
ATOM 4232 C C . LYS A 1 532 ? 35.873 -5.727 -14.516 1.00 41.91 532 LYS A C 1
ATOM 4234 O O . LYS A 1 532 ? 36.357 -5.552 -13.403 1.00 41.91 532 LYS A O 1
ATOM 4239 N N . SER A 1 533 ? 36.218 -4.979 -15.569 1.00 45.06 533 SER A N 1
ATOM 4240 C CA . SER A 1 533 ? 37.157 -3.851 -15.497 1.00 45.06 533 SER A CA 1
ATOM 4241 C C . SER A 1 533 ? 36.536 -2.555 -14.964 1.00 45.06 533 SER A C 1
ATOM 4243 O O . SER A 1 533 ? 37.269 -1.608 -14.685 1.00 45.06 533 SER A O 1
ATOM 4245 N N . GLU A 1 534 ? 35.210 -2.470 -14.867 1.00 46.94 534 GLU A N 1
ATOM 4246 C CA . GLU A 1 534 ? 34.502 -1.387 -14.174 1.00 46.94 534 GLU A CA 1
ATOM 4247 C C . GLU A 1 534 ? 34.362 -1.748 -12.691 1.00 46.94 534 GLU A C 1
ATOM 4249 O O . GLU A 1 534 ? 34.746 -0.965 -11.824 1.00 46.94 534 GLU A O 1
ATOM 4254 N N . GLU A 1 535 ? 33.977 -2.997 -12.410 1.00 43.72 535 GLU A N 1
ATOM 4255 C CA . GLU A 1 535 ? 33.817 -3.536 -11.054 1.00 43.72 535 GLU A CA 1
ATOM 4256 C C . GLU A 1 535 ? 35.118 -3.560 -10.222 1.00 43.72 535 GLU A C 1
ATOM 4258 O O . GLU A 1 535 ? 35.062 -3.669 -8.997 1.00 43.72 535 GLU A O 1
ATOM 4263 N N . GLU A 1 536 ? 36.291 -3.495 -10.859 1.00 48.16 536 GLU A N 1
ATOM 4264 C CA . GLU A 1 536 ? 37.597 -3.357 -10.191 1.00 48.16 536 GLU A CA 1
ATOM 4265 C C . GLU A 1 536 ? 38.004 -1.878 -10.007 1.00 48.16 536 GLU A C 1
ATOM 4267 O O . GLU A 1 536 ? 38.529 -1.524 -8.952 1.00 48.16 536 GLU A O 1
ATOM 4272 N N . LYS A 1 537 ? 37.655 -0.980 -10.943 1.00 44.53 537 LYS A N 1
ATOM 4273 C CA . LYS A 1 537 ? 37.924 0.471 -10.828 1.00 44.53 537 LYS A CA 1
ATOM 4274 C C . LYS A 1 537 ? 37.069 1.160 -9.765 1.00 44.53 537 LYS A C 1
ATOM 4276 O O . LYS A 1 537 ? 37.557 2.062 -9.087 1.00 44.53 537 LYS A O 1
ATOM 4281 N N . GLU A 1 538 ? 35.816 0.739 -9.584 1.00 47.56 538 GLU A N 1
ATOM 4282 C CA . GLU A 1 538 ? 34.979 1.222 -8.472 1.00 47.56 538 GLU A CA 1
ATOM 4283 C C . GLU A 1 538 ? 35.528 0.799 -7.099 1.00 47.56 538 GLU A C 1
ATOM 4285 O O . GLU A 1 538 ? 35.211 1.434 -6.099 1.00 47.56 538 GLU A O 1
ATOM 4290 N N . LYS A 1 539 ? 36.382 -0.234 -7.029 1.00 44.31 539 LYS A N 1
ATOM 4291 C CA . LYS A 1 539 ? 37.027 -0.651 -5.774 1.00 44.31 539 LYS A CA 1
ATOM 4292 C C . LYS A 1 539 ? 38.291 0.172 -5.498 1.00 44.31 539 LYS A C 1
ATOM 4294 O O . LYS A 1 539 ? 38.392 0.751 -4.421 1.00 44.31 539 LYS A O 1
ATOM 4299 N N . GLU A 1 540 ? 39.185 0.330 -6.480 1.00 41.72 540 GLU A N 1
ATOM 4300 C CA . GLU A 1 540 ? 40.386 1.179 -6.329 1.00 41.72 540 GLU A CA 1
ATOM 4301 C C . GLU A 1 540 ? 40.025 2.649 -6.024 1.00 41.72 540 GLU A C 1
ATOM 4303 O O . GLU A 1 540 ? 40.575 3.244 -5.099 1.00 41.72 540 GLU A O 1
ATOM 4308 N N . SER A 1 541 ? 39.031 3.218 -6.719 1.00 46.03 541 SER A N 1
ATOM 4309 C CA . SER A 1 541 ? 38.612 4.622 -6.524 1.00 46.03 541 SER A CA 1
ATOM 4310 C C . SER A 1 541 ? 37.816 4.900 -5.236 1.00 46.03 541 SER A C 1
ATOM 4312 O O . SER A 1 541 ? 37.600 6.066 -4.892 1.00 46.03 541 SER A O 1
ATOM 4314 N N . VAL A 1 542 ? 37.401 3.859 -4.505 1.00 48.16 542 VAL A N 1
ATOM 4315 C CA . VAL A 1 542 ? 36.843 3.974 -3.144 1.00 48.16 542 VAL A CA 1
ATOM 4316 C C . VAL A 1 542 ? 37.944 3.839 -2.086 1.00 48.16 542 VAL A C 1
ATOM 4318 O O . VAL A 1 542 ? 37.888 4.539 -1.074 1.00 48.16 542 VAL A O 1
ATOM 4321 N N . GLU A 1 543 ? 38.974 3.019 -2.320 1.00 43.53 543 GLU A N 1
ATOM 4322 C CA . GLU A 1 543 ? 40.131 2.939 -1.417 1.00 43.53 543 GLU A CA 1
ATOM 4323 C C . GLU A 1 543 ? 41.015 4.202 -1.473 1.00 43.53 543 GLU A C 1
ATOM 4325 O O . GLU A 1 543 ? 41.369 4.702 -0.406 1.00 43.53 543 GLU A O 1
ATOM 4330 N N . GLU A 1 544 ? 41.287 4.791 -2.652 1.00 42.12 544 GLU A N 1
ATOM 4331 C CA . GLU A 1 544 ? 42.066 6.049 -2.761 1.00 42.12 544 GLU A CA 1
ATOM 4332 C C . GLU A 1 544 ? 41.409 7.216 -1.994 1.00 42.12 544 GLU A C 1
ATOM 4334 O O . GLU A 1 544 ? 42.061 7.893 -1.193 1.00 42.12 544 GLU A O 1
ATOM 4339 N N . LYS A 1 545 ? 40.091 7.410 -2.142 1.00 45.25 545 LYS A N 1
ATOM 4340 C CA . LYS A 1 545 ? 39.359 8.463 -1.409 1.00 45.25 545 LYS A CA 1
ATOM 4341 C C . LYS A 1 545 ? 39.386 8.255 0.108 1.00 45.25 545 LYS A C 1
ATOM 4343 O O . LYS A 1 545 ? 39.526 9.214 0.861 1.00 45.25 545 LYS A O 1
ATOM 4348 N N . ALA A 1 546 ? 39.315 7.002 0.560 1.00 41.88 546 ALA A N 1
ATOM 4349 C CA . ALA A 1 546 ? 39.386 6.649 1.978 1.00 41.88 546 ALA A CA 1
ATOM 4350 C C . ALA A 1 546 ? 40.798 6.789 2.593 1.00 41.88 546 ALA A C 1
ATOM 4352 O O . ALA A 1 546 ? 40.941 6.647 3.823 1.00 41.88 546 ALA A O 1
ATOM 4353 N N . THR A 1 547 ? 41.822 7.047 1.765 1.00 41.66 547 THR A N 1
ATOM 4354 C CA . THR A 1 547 ? 43.167 7.469 2.185 1.00 41.66 547 THR A CA 1
ATOM 4355 C C . THR A 1 547 ? 43.360 8.986 2.161 1.00 41.66 547 THR A C 1
ATOM 4357 O O . THR A 1 547 ? 43.852 9.512 3.159 1.00 41.66 547 THR A O 1
ATOM 4360 N N . ASP A 1 548 ? 42.917 9.700 1.121 1.00 40.59 548 ASP A N 1
ATOM 4361 C CA . ASP A 1 548 ? 43.114 11.159 1.015 1.00 40.59 548 ASP A CA 1
ATOM 4362 C C . ASP A 1 548 ? 42.429 11.929 2.164 1.00 40.59 548 ASP A C 1
ATOM 4364 O O . ASP A 1 548 ? 43.062 12.750 2.834 1.00 40.59 548 ASP A O 1
ATOM 4368 N N . GLU A 1 549 ? 41.180 11.579 2.506 1.00 42.94 549 GLU A N 1
ATOM 4369 C CA . GLU A 1 549 ? 40.434 12.205 3.617 1.00 42.94 549 GLU A CA 1
ATOM 4370 C C . GLU A 1 549 ? 41.086 11.998 5.004 1.00 42.94 549 GLU A C 1
ATOM 4372 O O . GLU A 1 549 ? 40.715 12.662 5.978 1.00 42.94 549 GLU A O 1
ATOM 4377 N N . LYS A 1 550 ? 42.077 11.099 5.120 1.00 39.88 550 LYS A N 1
ATOM 4378 C CA . LYS A 1 550 ? 42.848 10.863 6.353 1.00 39.88 550 LYS A CA 1
ATOM 4379 C C . LYS A 1 550 ? 44.178 11.606 6.417 1.00 39.88 550 LYS A C 1
ATOM 4381 O O . LYS A 1 550 ? 44.698 11.743 7.523 1.00 39.88 550 LYS A O 1
ATOM 4386 N N . GLU A 1 551 ? 44.725 12.090 5.302 1.00 40.75 551 GLU A N 1
ATOM 4387 C CA . GLU A 1 551 ? 45.933 12.925 5.343 1.00 40.75 551 GLU A CA 1
ATOM 4388 C C . GLU A 1 551 ? 45.591 14.412 5.547 1.00 40.75 551 GLU A C 1
ATOM 4390 O O . GLU A 1 551 ? 46.282 15.083 6.317 1.00 40.75 551 GLU A O 1
ATOM 4395 N N . GLU A 1 552 ? 44.481 14.920 4.991 1.00 39.62 552 GLU A N 1
ATOM 4396 C CA . GLU A 1 552 ? 44.064 16.318 5.219 1.00 39.62 552 GLU A CA 1
ATOM 4397 C C . GLU A 1 552 ? 43.607 16.579 6.670 1.00 39.62 552 GLU A C 1
ATOM 4399 O O . GLU A 1 552 ? 44.040 17.553 7.291 1.00 39.62 552 GLU A O 1
ATOM 4404 N N . ASN A 1 553 ? 42.835 15.666 7.278 1.00 39.00 553 ASN A N 1
ATOM 4405 C CA . ASN A 1 553 ? 42.328 15.811 8.657 1.00 39.00 553 ASN A CA 1
ATOM 4406 C C . ASN A 1 553 ? 43.411 15.777 9.762 1.00 39.00 553 ASN A C 1
ATOM 4408 O O . ASN A 1 553 ? 43.108 16.002 10.931 1.00 39.00 553 ASN A O 1
ATOM 4412 N N . ILE A 1 554 ? 44.679 15.524 9.423 1.00 37.38 554 ILE A N 1
ATOM 4413 C CA . ILE A 1 554 ? 45.816 15.582 10.363 1.00 37.38 554 ILE A CA 1
ATOM 4414 C C . ILE A 1 554 ? 46.543 16.949 10.287 1.00 37.38 554 ILE A C 1
ATOM 4416 O O . ILE A 1 554 ? 47.408 17.251 11.117 1.00 37.38 554 ILE A O 1
ATOM 4420 N N . GLY A 1 555 ? 46.173 17.812 9.331 1.00 39.78 555 GLY A N 1
ATOM 4421 C CA . GLY A 1 555 ? 46.798 19.117 9.099 1.00 39.78 555 GLY A CA 1
ATOM 4422 C C . GLY A 1 555 ? 46.331 20.258 10.014 1.00 39.78 555 GLY A C 1
ATOM 4423 O O . GLY A 1 555 ? 47.158 21.083 10.415 1.00 39.78 555 GLY A O 1
ATOM 4424 N N . GLU A 1 556 ? 45.037 20.334 10.349 1.00 36.16 556 GLU A N 1
ATOM 4425 C CA . GLU A 1 556 ? 44.435 21.594 10.835 1.00 36.16 556 GLU A CA 1
ATOM 4426 C C . GLU A 1 556 ? 44.283 21.744 12.364 1.00 36.16 556 GLU A C 1
ATOM 4428 O O . GLU A 1 556 ? 44.263 22.874 12.855 1.00 36.16 556 GLU A O 1
ATOM 4433 N N . GLU A 1 557 ? 44.320 20.668 13.164 1.00 33.78 557 GLU A N 1
ATOM 4434 C CA . GLU A 1 557 ? 44.225 20.736 14.646 1.00 33.78 557 GLU A CA 1
ATOM 4435 C C . GLU A 1 557 ? 45.437 21.402 15.356 1.00 33.78 557 GLU A C 1
ATOM 4437 O O . GLU A 1 557 ? 45.624 21.277 16.568 1.00 33.78 557 GLU A O 1
ATOM 4442 N N . LYS A 1 558 ? 46.307 22.124 14.635 1.00 34.75 558 LYS A N 1
ATOM 4443 C CA . LYS A 1 558 ? 47.514 22.764 15.192 1.00 34.75 558 LYS A CA 1
ATOM 4444 C C . LYS A 1 558 ? 47.747 24.207 14.744 1.00 34.75 558 LYS A C 1
ATOM 4446 O O . LYS A 1 558 ? 48.899 24.574 14.489 1.00 34.75 558 LYS A O 1
ATOM 4451 N N . LYS A 1 559 ? 46.703 25.056 14.691 1.00 33.44 559 LYS A N 1
ATOM 4452 C CA . LYS A 1 559 ? 46.920 26.519 14.577 1.00 33.44 559 LYS A CA 1
ATOM 4453 C C . LYS A 1 559 ? 45.819 27.506 15.008 1.00 33.44 559 LYS A C 1
ATOM 4455 O O . LYS A 1 559 ? 45.795 28.619 14.490 1.00 33.44 559 LYS A O 1
ATOM 4460 N N . VAL A 1 560 ? 44.983 27.184 16.000 1.00 31.17 560 VAL A N 1
ATOM 4461 C CA . VAL A 1 560 ? 44.037 28.165 16.590 1.00 31.17 560 VAL A CA 1
ATOM 4462 C C . VAL A 1 560 ? 44.240 28.315 18.101 1.00 31.17 560 VAL A C 1
ATOM 4464 O O . VAL A 1 560 ? 43.339 28.063 18.891 1.00 31.17 560 VAL A O 1
ATOM 4467 N N . ASP A 1 561 ? 45.446 28.727 18.504 1.00 32.00 561 ASP A N 1
ATOM 4468 C CA . ASP A 1 561 ? 45.725 29.104 19.898 1.00 32.00 561 ASP A CA 1
ATOM 4469 C C . ASP A 1 561 ? 46.846 30.163 19.999 1.00 32.00 561 ASP A C 1
ATOM 4471 O O . ASP A 1 561 ? 47.858 29.972 20.668 1.00 32.00 561 ASP A O 1
ATOM 4475 N N . GLU A 1 562 ? 46.705 31.289 19.280 1.00 26.94 562 GLU A N 1
ATOM 4476 C CA . GLU A 1 562 ? 47.524 32.488 19.525 1.00 26.94 562 GLU A CA 1
ATOM 4477 C C . GLU A 1 562 ? 46.821 33.810 19.133 1.00 26.94 562 GLU A C 1
ATOM 4479 O O . GLU A 1 562 ? 46.150 33.919 18.111 1.00 26.94 562 GLU A O 1
ATOM 4484 N N . TYR A 1 563 ? 47.019 34.827 19.977 1.00 28.30 563 TYR A N 1
ATOM 4485 C CA . TYR A 1 563 ? 46.784 36.268 19.778 1.00 28.30 563 TYR A CA 1
ATOM 4486 C C . TYR A 1 563 ? 45.420 36.808 19.295 1.00 28.30 563 TYR A C 1
ATOM 4488 O O . TYR A 1 563 ? 45.233 37.242 18.160 1.00 28.30 563 TYR A O 1
ATOM 4496 N N . LYS A 1 564 ? 44.575 37.124 20.288 1.00 29.97 564 LYS A N 1
ATOM 4497 C CA . LYS A 1 564 ? 43.909 38.443 20.320 1.00 29.97 564 LYS A CA 1
ATOM 4498 C C . LYS A 1 564 ? 44.966 39.557 20.426 1.00 29.97 564 LYS A C 1
ATOM 4500 O O . LYS A 1 564 ? 45.744 39.523 21.378 1.00 29.97 564 LYS A O 1
ATOM 4505 N N . SER A 1 565 ? 44.936 40.572 19.554 1.00 27.95 565 SER A N 1
ATOM 4506 C CA . SER A 1 565 ? 45.044 42.026 19.867 1.00 27.95 565 SER A CA 1
ATOM 4507 C C . SER A 1 565 ? 45.553 42.873 18.685 1.00 27.95 565 SER A C 1
ATOM 4509 O O . SER A 1 565 ? 46.385 42.405 17.919 1.00 27.95 565 SER A O 1
ATOM 4511 N N . ALA A 1 566 ? 45.105 44.142 18.633 1.00 27.06 566 ALA A N 1
ATOM 4512 C CA . ALA A 1 566 ? 45.558 45.232 17.745 1.00 27.06 566 ALA A CA 1
ATOM 4513 C C . ALA A 1 566 ? 45.329 45.049 16.218 1.00 27.06 566 ALA A C 1
ATOM 4515 O O . ALA A 1 566 ? 45.332 43.938 15.708 1.00 27.06 566 ALA A O 1
ATOM 4516 N N . SER A 1 567 ? 45.142 46.105 15.414 1.00 26.67 567 SER A N 1
ATOM 4517 C CA . SER A 1 567 ? 44.672 47.480 15.702 1.00 26.67 567 SER A CA 1
ATOM 4518 C C . SER A 1 567 ? 44.310 48.216 14.399 1.00 26.67 567 SER A C 1
ATOM 4520 O O . SER A 1 567 ? 44.996 48.033 13.401 1.00 26.67 567 SER A O 1
ATOM 4522 N N . ASP A 1 568 ? 43.285 49.065 14.481 1.00 25.45 568 ASP A N 1
ATOM 4523 C CA . ASP A 1 568 ? 42.950 50.289 13.723 1.00 25.45 568 ASP A CA 1
ATOM 4524 C C . ASP A 1 568 ? 43.718 50.733 12.450 1.00 25.45 568 ASP A C 1
ATOM 4526 O O . ASP A 1 568 ? 44.946 50.749 12.401 1.00 25.45 568 ASP A O 1
ATOM 4530 N N . ALA A 1 569 ? 42.934 51.367 11.555 1.00 27.44 569 ALA A N 1
ATOM 4531 C CA . ALA A 1 569 ? 43.324 52.371 10.541 1.00 27.44 569 ALA A CA 1
ATOM 4532 C C . ALA A 1 569 ? 44.026 51.837 9.259 1.00 27.44 569 ALA A C 1
ATOM 4534 O O . ALA A 1 569 ? 44.626 50.770 9.272 1.00 27.44 569 ALA A O 1
ATOM 4535 N N . GLU A 1 570 ? 43.957 52.457 8.070 1.00 27.08 570 GLU A N 1
ATOM 4536 C CA . GLU A 1 570 ? 43.391 53.732 7.559 1.00 27.08 570 GLU A CA 1
ATOM 4537 C C . GLU A 1 570 ? 42.729 53.479 6.166 1.00 27.08 570 GLU A C 1
ATOM 4539 O O . GLU A 1 570 ? 42.970 52.426 5.585 1.00 27.08 570 GLU A O 1
ATOM 4544 N N . THR A 1 571 ? 42.001 54.334 5.426 1.00 27.72 571 THR A N 1
ATOM 4545 C CA . THR A 1 571 ? 41.187 55.566 5.574 1.00 27.72 571 THR A CA 1
ATOM 4546 C C . THR A 1 571 ? 40.984 56.112 4.132 1.00 27.72 571 THR A C 1
ATOM 4548 O O . THR A 1 571 ? 41.911 56.696 3.580 1.00 27.72 571 THR A O 1
ATOM 4551 N N . THR A 1 572 ? 39.773 56.020 3.547 1.00 28.41 572 THR A N 1
ATOM 4552 C CA . THR A 1 572 ? 39.266 56.849 2.396 1.00 28.41 572 THR A CA 1
ATOM 4553 C C . THR A 1 572 ? 39.941 56.688 0.993 1.00 28.41 572 THR A C 1
ATOM 4555 O O . THR A 1 572 ? 40.928 55.973 0.884 1.00 28.41 572 THR A O 1
ATOM 4558 N N . GLN A 1 573 ? 39.457 57.235 -0.150 1.00 28.88 573 GLN A N 1
ATOM 4559 C CA . GLN A 1 573 ? 38.344 58.175 -0.457 1.00 28.88 573 GLN A CA 1
ATOM 4560 C C . GLN A 1 573 ? 37.787 58.034 -1.913 1.00 28.88 573 GLN A C 1
ATOM 4562 O O . GLN A 1 573 ? 38.277 57.203 -2.671 1.00 28.88 573 GLN A O 1
ATOM 4567 N N . ASP A 1 574 ? 36.835 58.918 -2.281 1.00 27.81 574 ASP A N 1
ATOM 4568 C CA . ASP A 1 574 ? 36.352 59.319 -3.634 1.00 27.81 574 ASP A CA 1
ATOM 4569 C C . ASP A 1 574 ? 35.421 58.361 -4.421 1.00 27.81 574 ASP A C 1
ATOM 4571 O O . ASP A 1 574 ? 35.634 57.154 -4.431 1.00 27.81 574 ASP A O 1
ATOM 4575 N N . GLN A 1 575 ? 34.365 58.792 -5.145 1.00 28.08 575 GLN A N 1
ATOM 4576 C CA . GLN A 1 575 ? 33.634 60.080 -5.338 1.00 28.08 575 GLN A CA 1
ATOM 4577 C C . GLN A 1 575 ? 32.143 59.717 -5.641 1.00 28.08 575 GLN A C 1
ATOM 4579 O O . GLN A 1 575 ? 31.893 58.680 -6.247 1.00 28.08 575 GLN A O 1
ATOM 4584 N N . GLU A 1 576 ? 31.098 60.351 -5.085 1.00 30.12 576 GLU A N 1
ATOM 4585 C CA . GLU A 1 576 ? 30.456 61.645 -5.447 1.00 30.12 576 GLU A CA 1
ATOM 4586 C C . GLU A 1 576 ? 29.815 61.727 -6.867 1.00 30.12 576 GLU A C 1
ATOM 4588 O O . GLU A 1 576 ? 30.391 61.234 -7.828 1.00 30.12 576 GLU A O 1
ATOM 4593 N N . ALA A 1 577 ? 28.627 62.329 -7.104 1.00 33.09 577 ALA A N 1
ATOM 4594 C CA . ALA A 1 577 ? 27.738 63.146 -6.244 1.00 33.09 577 ALA A CA 1
ATOM 4595 C C . ALA A 1 577 ? 26.256 63.243 -6.742 1.00 33.09 577 ALA A C 1
ATOM 4597 O O . ALA A 1 577 ? 25.912 62.711 -7.797 1.00 33.09 577 ALA A O 1
ATOM 4598 N N . THR A 1 578 ? 25.450 64.077 -6.040 1.00 31.38 578 THR A N 1
ATOM 4599 C CA . THR A 1 578 ? 24.092 64.638 -6.356 1.00 31.38 578 THR A CA 1
ATOM 4600 C C . THR A 1 578 ? 22.856 63.782 -5.978 1.00 31.38 578 THR A C 1
ATOM 4602 O O . THR A 1 578 ? 22.967 62.566 -5.956 1.00 31.38 578 THR A O 1
ATOM 4605 N N . SER A 1 579 ? 21.630 64.293 -5.706 1.00 32.75 579 SER A N 1
ATOM 4606 C CA . SER A 1 579 ? 21.066 65.601 -5.223 1.00 32.75 579 SER A CA 1
ATOM 4607 C C . SER A 1 579 ? 19.509 65.454 -5.038 1.00 32.75 579 SER A C 1
ATOM 4609 O O . SER A 1 579 ? 18.991 64.433 -5.476 1.00 32.75 579 SER A O 1
ATOM 4611 N N . ALA A 1 580 ? 18.650 66.338 -4.473 1.00 31.78 580 ALA A N 1
ATOM 4612 C CA . ALA A 1 580 ? 18.765 67.621 -3.743 1.00 31.78 580 ALA A CA 1
ATOM 4613 C C . ALA A 1 580 ? 17.418 68.092 -3.087 1.00 31.78 580 ALA A C 1
ATOM 4615 O O . ALA A 1 580 ? 16.379 68.011 -3.731 1.00 31.78 580 ALA A O 1
ATOM 4616 N N . VAL A 1 581 ? 17.507 68.790 -1.933 1.00 29.86 581 VAL A N 1
ATOM 4617 C CA . VAL A 1 581 ? 16.738 70.020 -1.538 1.00 29.86 581 VAL A CA 1
ATOM 4618 C C . VAL A 1 581 ? 15.259 69.934 -1.028 1.00 29.86 581 VAL A C 1
ATOM 4620 O O . VAL A 1 581 ? 14.444 69.176 -1.534 1.00 29.86 581 VAL A O 1
ATOM 4623 N N . VAL A 1 582 ? 14.929 70.836 -0.067 1.00 28.08 582 VAL A N 1
ATOM 4624 C CA . VAL A 1 582 ? 13.652 71.089 0.691 1.00 28.08 582 VAL A CA 1
ATOM 4625 C C . VAL A 1 582 ? 13.290 70.038 1.770 1.00 28.08 582 VAL A C 1
ATOM 4627 O O . VAL A 1 582 ? 13.419 68.851 1.513 1.00 28.08 582 VAL A O 1
ATOM 4630 N N . GLY A 1 583 ? 12.806 70.366 2.985 1.00 26.11 583 GLY A N 1
ATOM 4631 C CA . GLY A 1 583 ? 12.634 71.652 3.704 1.00 26.11 583 GLY A CA 1
ATOM 4632 C C . GLY A 1 583 ? 11.763 71.505 4.983 1.00 26.11 583 GLY A C 1
ATOM 4633 O O . GLY A 1 583 ? 11.077 70.499 5.135 1.00 26.11 583 GLY A O 1
ATOM 4634 N N . ASP A 1 584 ? 11.799 72.475 5.910 1.00 26.80 584 ASP A N 1
ATOM 4635 C CA . ASP A 1 584 ? 11.121 72.422 7.230 1.00 26.80 584 ASP A CA 1
ATOM 4636 C C . ASP A 1 584 ? 9.574 72.411 7.199 1.00 26.80 584 ASP A C 1
ATOM 4638 O O . ASP A 1 584 ? 8.975 73.064 6.346 1.00 26.80 584 ASP A O 1
ATOM 4642 N N . VAL A 1 585 ? 8.927 71.838 8.237 1.00 28.30 585 VAL A N 1
ATOM 4643 C CA . VAL A 1 585 ? 8.103 72.588 9.232 1.00 28.30 585 VAL A CA 1
ATOM 4644 C C . VAL A 1 585 ? 7.566 71.691 10.375 1.00 28.30 585 VAL A C 1
ATOM 4646 O O . VAL A 1 585 ? 7.441 70.479 10.256 1.00 28.30 585 VAL A O 1
ATOM 4649 N N . LYS A 1 586 ? 7.311 72.337 11.520 1.00 27.23 586 LYS A N 1
ATOM 4650 C CA . LYS A 1 586 ? 6.981 71.822 12.863 1.00 27.23 586 LYS A CA 1
ATOM 4651 C C . LYS A 1 586 ? 5.530 71.337 13.076 1.00 27.23 586 LYS A C 1
ATOM 4653 O O . LYS A 1 586 ? 4.628 71.988 12.561 1.00 27.23 586 LYS A O 1
ATOM 4658 N N . ASN A 1 587 ? 5.369 70.451 14.077 1.00 25.80 587 ASN A N 1
ATOM 4659 C CA . ASN A 1 587 ? 4.266 70.398 15.0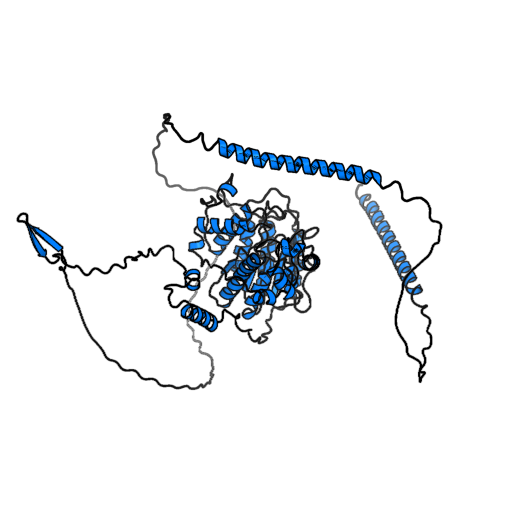73 1.00 25.80 587 ASN A CA 1
ATOM 4660 C C . ASN A 1 587 ? 2.841 70.048 14.550 1.00 25.80 587 ASN A C 1
ATOM 4662 O O . ASN A 1 587 ? 2.531 70.287 13.391 1.00 25.80 587 ASN A O 1
ATOM 4666 N N . VAL A 1 588 ? 1.895 69.482 15.321 1.00 27.58 588 VAL A N 1
ATOM 4667 C CA . VAL A 1 588 ? 1.742 69.169 16.775 1.00 27.58 588 VAL A CA 1
ATOM 4668 C C . VAL A 1 588 ? 0.810 67.918 16.930 1.00 27.58 588 VAL A C 1
ATOM 4670 O O . VAL A 1 588 ? 0.484 67.325 15.906 1.00 27.58 588 VAL A O 1
ATOM 4673 N N . GLU A 1 589 ? 0.359 67.380 18.082 1.00 26.70 589 GLU A N 1
ATOM 4674 C CA . GLU A 1 589 ? 0.132 67.936 19.439 1.00 26.70 589 GLU A CA 1
ATOM 4675 C C . GLU A 1 589 ? 0.378 66.914 20.594 1.00 26.70 589 GLU A C 1
ATOM 4677 O O . GLU A 1 589 ? 1.527 66.666 20.949 1.00 26.70 589 GLU A O 1
ATOM 4682 N N . THR A 1 590 ? -0.682 66.356 21.195 1.00 27.92 590 THR A N 1
ATOM 4683 C CA . THR A 1 590 ? -0.782 65.571 22.451 1.00 27.92 590 THR A CA 1
ATOM 4684 C C . THR A 1 590 ? -1.526 64.221 22.212 1.00 27.92 590 THR A C 1
ATOM 4686 O O . THR A 1 590 ? -2.032 64.012 21.112 1.00 27.92 590 THR A O 1
ATOM 4689 N N . GLU A 1 591 ? -1.658 63.231 23.120 1.00 27.38 591 GLU A N 1
ATOM 4690 C CA . GLU A 1 591 ? -1.487 63.170 24.591 1.00 27.38 591 GLU A CA 1
ATOM 4691 C C . GLU A 1 591 ? -1.374 61.713 25.140 1.00 27.38 591 GLU A C 1
ATOM 4693 O O . GLU A 1 591 ? -1.730 60.770 24.437 1.00 27.38 591 GLU A O 1
ATOM 4698 N N . ASN A 1 592 ? -1.048 61.578 26.443 1.00 28.08 592 ASN A N 1
ATOM 4699 C CA . ASN A 1 592 ? -1.202 60.413 27.360 1.00 28.08 592 ASN A CA 1
ATOM 4700 C C . ASN A 1 592 ? -0.037 59.411 27.573 1.00 28.08 592 ASN A C 1
ATOM 4702 O O . ASN A 1 592 ? 0.028 58.358 26.953 1.00 28.08 592 ASN A O 1
ATOM 4706 N N . ASN A 1 593 ? 0.769 59.723 28.598 1.00 26.67 593 ASN A N 1
ATOM 4707 C CA . ASN A 1 593 ? 1.346 58.852 29.642 1.00 26.67 593 ASN A CA 1
ATOM 4708 C C . ASN A 1 593 ? 1.609 57.354 29.362 1.00 26.67 593 ASN A C 1
ATOM 4710 O O . ASN A 1 593 ? 0.704 56.525 29.461 1.00 26.67 593 ASN A O 1
ATOM 4714 N N . GLU A 1 594 ? 2.894 57.003 29.307 1.00 27.23 594 GLU A N 1
ATOM 4715 C CA . GLU A 1 594 ? 3.414 55.756 29.889 1.00 27.23 594 GLU A CA 1
ATOM 4716 C C . GLU A 1 594 ? 3.730 55.966 31.388 1.00 27.23 594 GLU A C 1
ATOM 4718 O O . GLU A 1 594 ? 3.864 57.106 31.848 1.00 27.23 594 GLU A O 1
ATOM 4723 N N . MET A 1 595 ? 3.832 54.882 32.165 1.00 30.02 595 MET A N 1
ATOM 4724 C CA . MET A 1 595 ? 4.344 54.896 33.544 1.00 30.02 595 MET A CA 1
ATOM 4725 C C . MET A 1 595 ? 4.920 53.515 33.885 1.00 30.02 595 MET A C 1
ATOM 4727 O O . MET A 1 595 ? 4.287 52.503 33.584 1.00 30.02 595 MET A O 1
ATOM 4731 N N . ASP A 1 596 ? 6.114 53.480 34.474 1.00 30.66 596 ASP A N 1
ATOM 4732 C CA . ASP A 1 596 ? 6.921 52.267 34.646 1.00 30.66 596 ASP A CA 1
ATOM 4733 C C . ASP A 1 596 ? 6.329 51.241 35.632 1.00 30.66 596 ASP A C 1
ATOM 4735 O O . ASP A 1 596 ? 5.691 51.602 36.625 1.00 30.66 596 ASP A O 1
ATOM 4739 N N . VAL A 1 597 ? 6.630 49.955 35.406 1.00 31.20 597 VAL A N 1
ATOM 4740 C CA . VAL A 1 597 ? 6.504 48.872 36.399 1.00 31.20 597 VAL A CA 1
ATOM 4741 C C . VAL A 1 597 ? 7.707 47.931 36.266 1.00 31.20 597 VAL A C 1
ATOM 4743 O O . VAL A 1 597 ? 8.010 47.471 35.167 1.00 31.20 597 VAL A O 1
ATOM 4746 N N . ASP A 1 598 ? 8.381 47.639 37.381 1.00 31.08 598 ASP A N 1
ATOM 4747 C CA . ASP A 1 598 ? 9.579 46.791 37.436 1.00 31.08 598 ASP A CA 1
ATOM 4748 C C . ASP A 1 598 ? 9.349 45.344 36.960 1.00 31.08 598 ASP A C 1
ATOM 4750 O O . ASP A 1 598 ? 8.480 44.628 37.464 1.00 31.08 598 ASP A O 1
ATOM 4754 N N . SER A 1 599 ? 10.230 44.855 36.083 1.00 35.91 599 SER A N 1
ATOM 4755 C CA . SER A 1 599 ? 10.388 43.429 35.780 1.00 35.91 599 SER A CA 1
ATOM 4756 C C . SER A 1 599 ? 11.392 42.790 36.750 1.00 35.91 599 SER A C 1
ATOM 4758 O O . SER A 1 599 ? 12.581 42.706 36.447 1.00 35.91 599 SER A O 1
ATOM 4760 N N . ASN A 1 600 ? 10.934 42.387 37.940 1.00 43.19 600 ASN A N 1
ATOM 4761 C CA . ASN A 1 600 ? 11.812 41.800 38.968 1.00 43.19 600 ASN A CA 1
ATOM 4762 C C . ASN A 1 600 ? 11.111 40.733 39.842 1.00 43.19 600 ASN A C 1
ATOM 4764 O O . ASN A 1 600 ? 11.338 40.638 41.047 1.00 43.19 600 ASN A O 1
ATOM 4768 N N . ILE A 1 601 ? 10.201 39.958 39.236 1.00 44.72 601 ILE A N 1
ATOM 4769 C CA . ILE A 1 601 ? 9.487 38.834 39.866 1.00 44.72 601 ILE A CA 1
ATOM 4770 C C . ILE A 1 601 ? 9.366 37.689 38.846 1.00 44.72 601 ILE A C 1
ATOM 4772 O O . ILE A 1 601 ? 8.346 37.583 38.169 1.00 44.72 601 ILE A O 1
ATOM 4776 N N . GLN A 1 602 ? 10.404 36.851 38.717 1.00 47.81 602 GLN A N 1
ATOM 4777 C CA . GLN A 1 602 ? 10.261 35.513 38.113 1.00 47.81 602 GLN A CA 1
ATOM 4778 C C . GLN A 1 602 ? 11.394 34.524 38.443 1.00 47.81 602 GLN A C 1
ATOM 4780 O O . GLN A 1 602 ? 11.121 33.334 38.568 1.00 47.81 602 GLN A O 1
ATOM 4785 N N . ASP A 1 603 ? 12.626 34.985 38.686 1.00 47.62 603 ASP A N 1
ATOM 4786 C CA . ASP A 1 603 ? 13.767 34.078 38.925 1.00 47.62 603 ASP A CA 1
ATOM 4787 C C . ASP A 1 603 ? 13.628 33.251 40.225 1.00 47.62 603 ASP A C 1
ATOM 4789 O O . ASP A 1 603 ? 13.878 32.046 40.244 1.00 47.62 603 ASP A O 1
ATOM 4793 N N . GLY A 1 604 ? 13.142 33.873 41.307 1.00 45.72 604 GLY A N 1
ATOM 4794 C CA . GLY A 1 604 ? 13.051 33.251 42.639 1.00 45.72 604 GLY A CA 1
ATOM 4795 C C . GLY A 1 604 ? 11.963 32.180 42.820 1.00 45.72 604 GLY A C 1
ATOM 4796 O O . GLY A 1 604 ? 11.903 31.557 43.881 1.00 45.72 604 GLY A O 1
ATOM 4797 N N . GLU A 1 605 ? 11.097 31.958 41.826 1.00 48.75 605 GLU A N 1
ATOM 4798 C CA . GLU A 1 605 ? 10.164 30.816 41.815 1.00 48.75 605 GLU A CA 1
ATOM 4799 C C . GLU A 1 605 ? 10.752 29.602 41.072 1.00 48.75 605 GLU A C 1
ATOM 4801 O O . GLU A 1 605 ? 10.337 28.473 41.327 1.00 48.75 605 GLU A O 1
ATOM 4806 N N . ILE A 1 606 ? 11.758 29.812 40.212 1.00 53.50 606 ILE A N 1
ATOM 4807 C CA . ILE A 1 606 ? 12.424 28.746 39.452 1.00 53.50 606 ILE A CA 1
ATOM 4808 C C . ILE A 1 606 ? 13.461 28.027 40.324 1.00 53.50 606 ILE A C 1
ATOM 4810 O O . ILE A 1 606 ? 13.459 26.800 40.354 1.00 53.50 606 ILE A O 1
ATOM 4814 N N . GLU A 1 607 ? 14.291 28.755 41.084 1.00 56.47 607 GLU A N 1
ATOM 4815 C CA . GLU A 1 607 ? 15.284 28.139 41.989 1.00 56.47 607 GLU A CA 1
ATOM 4816 C C . GLU A 1 607 ? 14.620 27.177 42.991 1.00 56.47 607 GLU A C 1
ATOM 4818 O O . GLU A 1 607 ? 15.044 26.032 43.135 1.00 56.47 607 GLU A O 1
ATOM 4823 N N . LYS A 1 608 ? 13.491 27.583 43.589 1.00 58.66 608 LYS A N 1
ATOM 4824 C CA . LYS A 1 608 ? 12.714 26.725 44.497 1.00 58.66 608 LYS A CA 1
ATOM 4825 C C . LYS A 1 608 ? 12.177 25.449 43.855 1.00 58.66 608 LYS A C 1
ATOM 4827 O O . LYS A 1 608 ? 12.140 24.416 44.514 1.00 58.66 608 LYS A O 1
ATOM 4832 N N . ALA A 1 609 ? 11.738 25.521 42.600 1.00 61.62 609 ALA A N 1
ATOM 4833 C CA . ALA A 1 609 ? 11.234 24.350 41.892 1.00 61.62 609 ALA A CA 1
ATOM 4834 C C . ALA A 1 609 ? 12.355 23.338 41.591 1.00 61.62 609 ALA A C 1
ATOM 4836 O O . ALA A 1 609 ? 12.084 22.144 41.514 1.00 61.62 609 ALA A O 1
ATOM 4837 N N . VAL A 1 610 ? 13.605 23.797 41.451 1.00 66.06 610 VAL A N 1
ATOM 4838 C CA . VAL A 1 610 ? 14.778 22.923 41.292 1.00 66.06 610 VAL A CA 1
ATOM 4839 C C . VAL A 1 610 ? 15.161 22.271 42.626 1.00 66.06 610 VAL A C 1
ATOM 4841 O O . VAL A 1 610 ? 15.345 21.055 42.660 1.00 66.06 610 VAL A O 1
ATOM 4844 N N . ASP A 1 611 ? 15.196 23.034 43.724 1.00 67.75 611 ASP A N 1
ATOM 4845 C CA . ASP A 1 611 ? 15.483 22.499 45.066 1.00 67.75 611 ASP A CA 1
ATOM 4846 C C . ASP A 1 611 ? 14.463 21.417 45.489 1.00 67.75 611 ASP A C 1
ATOM 4848 O O . ASP A 1 611 ? 14.853 20.336 45.935 1.00 67.75 611 ASP A O 1
ATOM 4852 N N . GLU A 1 612 ? 13.157 21.656 45.289 1.00 70.12 612 GLU A N 1
ATOM 4853 C CA . GLU A 1 612 ? 12.096 20.683 45.618 1.00 70.12 612 GLU A CA 1
ATOM 4854 C C . GLU A 1 612 ? 12.160 19.401 44.758 1.00 70.12 612 GLU A C 1
ATOM 4856 O O . GLU A 1 612 ? 11.740 18.334 45.212 1.00 70.12 612 GLU A O 1
ATOM 4861 N N . ILE A 1 613 ? 12.716 19.466 43.540 1.00 68.06 613 ILE A N 1
ATOM 4862 C CA . ILE A 1 613 ? 12.965 18.280 42.700 1.00 68.06 613 ILE A CA 1
ATOM 4863 C C . ILE A 1 613 ? 14.187 17.501 43.208 1.00 68.06 613 ILE A C 1
ATOM 4865 O O . ILE A 1 613 ? 14.131 16.273 43.284 1.00 68.06 613 ILE A O 1
ATOM 4869 N N . MET A 1 614 ? 15.263 18.182 43.616 1.00 68.38 614 MET A N 1
ATOM 4870 C CA . MET A 1 614 ? 16.464 17.513 44.129 1.00 68.38 614 MET A CA 1
ATOM 4871 C C . MET A 1 614 ? 16.223 16.783 45.461 1.00 68.38 614 MET A C 1
ATOM 4873 O O . MET A 1 614 ? 16.663 15.641 45.604 1.00 68.38 614 MET A O 1
ATOM 4877 N N . GLU A 1 615 ? 15.472 17.367 46.407 1.00 68.31 615 GLU A N 1
ATOM 4878 C CA . GLU A 1 615 ? 15.083 16.648 47.638 1.00 68.31 615 GLU A CA 1
ATOM 4879 C C . GLU A 1 615 ? 14.206 15.414 47.334 1.00 68.31 615 GLU A C 1
ATOM 4881 O O . GLU A 1 615 ? 14.295 14.394 48.028 1.00 68.31 615 GLU A O 1
ATOM 4886 N N . ALA A 1 616 ? 13.379 15.464 46.282 1.00 63.56 616 ALA A N 1
ATOM 4887 C CA . ALA A 1 616 ? 12.556 14.332 45.863 1.00 63.56 616 ALA A CA 1
ATOM 4888 C C . ALA A 1 616 ? 13.394 13.183 45.269 1.00 63.56 616 ALA A C 1
ATOM 4890 O O . ALA A 1 616 ? 13.164 12.024 45.625 1.00 63.56 616 ALA A O 1
ATOM 4891 N N . GLU A 1 617 ? 14.383 13.479 44.420 1.00 60.31 617 GLU A N 1
ATOM 4892 C CA . GLU A 1 617 ? 15.288 12.464 43.859 1.00 60.31 617 GLU A CA 1
ATOM 4893 C C . GLU A 1 617 ? 16.165 11.815 44.943 1.00 60.31 617 GLU A C 1
ATOM 4895 O O . GLU A 1 617 ? 16.241 10.585 45.013 1.00 60.31 617 GLU A O 1
ATOM 4900 N N . GLU A 1 618 ? 16.743 12.602 45.860 1.00 64.50 618 GLU A N 1
ATOM 4901 C CA . GLU A 1 618 ? 17.536 12.065 46.978 1.00 64.50 618 GLU A CA 1
ATOM 4902 C C . GLU A 1 618 ? 16.675 11.197 47.921 1.00 64.50 618 GLU A C 1
ATOM 4904 O O . GLU A 1 618 ? 17.127 10.158 48.416 1.00 64.50 618 GLU A O 1
ATOM 4909 N N . THR A 1 619 ? 15.393 11.541 48.100 1.00 63.38 619 THR A N 1
ATOM 4910 C CA . THR A 1 619 ? 14.431 10.716 48.850 1.00 63.38 619 THR A CA 1
ATOM 4911 C C . THR A 1 619 ? 14.105 9.398 48.134 1.00 63.38 619 THR A C 1
ATOM 4913 O O . THR A 1 619 ? 13.971 8.366 48.794 1.00 63.38 619 THR A O 1
ATOM 4916 N N . VAL A 1 620 ? 13.990 9.379 46.802 1.00 64.19 620 VAL A N 1
ATOM 4917 C CA . VAL A 1 620 ? 13.759 8.135 46.040 1.00 64.19 620 VAL A CA 1
ATOM 4918 C C . VAL A 1 620 ? 14.980 7.216 46.106 1.00 64.19 620 VAL A C 1
ATOM 4920 O O . VAL A 1 620 ? 14.823 6.023 46.371 1.00 64.19 620 VAL A O 1
ATOM 4923 N N . GLN A 1 621 ? 16.188 7.767 45.959 1.00 56.19 621 GLN A N 1
ATOM 4924 C CA . GLN A 1 621 ? 17.439 7.009 46.026 1.00 56.19 621 GLN A CA 1
ATOM 4925 C C . GLN A 1 621 ? 17.576 6.259 47.366 1.00 56.19 621 GLN A C 1
ATOM 4927 O O . GLN A 1 621 ? 17.720 5.037 47.385 1.00 56.19 621 GLN A O 1
ATOM 4932 N N . ASN A 1 622 ? 17.397 6.967 48.490 1.00 59.19 622 ASN A N 1
ATOM 4933 C CA . ASN A 1 622 ? 17.490 6.392 49.838 1.00 59.19 622 ASN A CA 1
ATOM 4934 C C . ASN A 1 622 ? 16.441 5.295 50.128 1.00 59.19 622 ASN A C 1
ATOM 4936 O O . ASN A 1 622 ? 16.679 4.431 50.971 1.00 59.19 622 ASN A O 1
ATOM 4940 N N . ASN A 1 623 ? 15.277 5.305 49.464 1.00 57.91 623 ASN A N 1
ATOM 4941 C CA . ASN A 1 623 ? 14.276 4.245 49.636 1.00 57.91 623 ASN A CA 1
ATOM 4942 C C . ASN A 1 623 ? 14.651 2.961 48.874 1.00 57.91 623 ASN A C 1
ATOM 4944 O O . ASN A 1 623 ? 14.420 1.865 49.388 1.00 57.91 623 ASN A O 1
ATOM 4948 N N . ASN A 1 624 ? 15.271 3.082 47.695 1.00 56.38 624 ASN A N 1
ATOM 4949 C CA . ASN A 1 624 ? 15.747 1.930 46.923 1.00 56.38 624 ASN A CA 1
ATOM 4950 C C . ASN A 1 624 ? 16.862 1.180 47.673 1.00 56.38 624 ASN A C 1
ATOM 4952 O O . ASN A 1 624 ? 16.785 -0.041 47.820 1.00 56.38 624 ASN A O 1
ATOM 4956 N N . ASP A 1 625 ? 17.826 1.910 48.244 1.00 57.75 625 ASP A N 1
ATOM 4957 C CA . ASP A 1 625 ? 18.929 1.334 49.029 1.00 57.75 625 ASP A CA 1
ATOM 4958 C C . ASP A 1 625 ? 18.421 0.525 50.245 1.00 57.75 625 ASP A C 1
ATOM 4960 O O . ASP A 1 625 ? 18.996 -0.502 50.618 1.00 57.75 625 ASP A O 1
ATOM 4964 N N . VAL A 1 626 ? 17.305 0.940 50.858 1.00 60.38 626 VAL A N 1
ATOM 4965 C CA . VAL A 1 626 ? 16.669 0.230 51.986 1.00 60.38 626 VAL A CA 1
ATOM 4966 C C . VAL A 1 626 ? 15.901 -1.021 51.536 1.00 60.38 626 VAL A C 1
ATOM 4968 O O . VAL A 1 626 ? 15.831 -1.998 52.287 1.00 60.38 626 VAL A O 1
ATOM 4971 N N . GLU A 1 627 ? 15.347 -1.027 50.323 1.00 54.69 627 GLU A N 1
ATOM 4972 C CA . GLU A 1 627 ? 14.690 -2.196 49.728 1.00 54.69 627 GLU A CA 1
ATOM 4973 C C . GLU A 1 627 ? 15.666 -3.256 49.201 1.00 54.69 627 GLU A C 1
ATOM 4975 O O . GLU A 1 627 ? 15.284 -4.425 49.095 1.00 54.69 627 GLU A O 1
ATOM 4980 N N . GLU A 1 628 ? 16.889 -2.876 48.831 1.00 54.03 628 GLU A N 1
ATOM 4981 C CA . GLU A 1 628 ? 17.917 -3.816 48.372 1.00 54.03 628 GLU A CA 1
ATOM 4982 C C . GLU A 1 628 ? 18.558 -4.542 49.567 1.00 54.03 628 GLU A C 1
ATOM 4984 O O . GLU A 1 628 ? 18.534 -5.771 49.623 1.00 54.03 628 GLU A O 1
ATOM 4989 N N . ASN A 1 629 ? 18.953 -3.807 50.618 1.00 54.19 629 ASN A N 1
ATOM 4990 C CA . ASN A 1 629 ? 19.475 -4.401 51.861 1.00 54.19 629 ASN A CA 1
ATOM 4991 C C . ASN A 1 629 ? 18.483 -5.375 52.543 1.00 54.19 629 ASN A C 1
ATOM 4993 O O . ASN A 1 629 ? 18.903 -6.345 53.169 1.00 54.19 629 ASN A O 1
ATOM 4997 N N . GLN A 1 630 ? 17.165 -5.168 52.407 1.00 54.66 630 GLN A N 1
ATOM 4998 C CA . GLN A 1 630 ? 16.157 -6.094 52.955 1.00 54.66 630 GLN A CA 1
ATOM 4999 C C . GLN A 1 630 ? 15.997 -7.404 52.162 1.00 54.66 630 GLN A C 1
ATOM 5001 O O . GLN A 1 630 ? 15.391 -8.345 52.679 1.00 54.66 630 GLN A O 1
ATOM 5006 N N . LYS A 1 631 ? 16.518 -7.498 50.931 1.00 53.59 631 LYS A N 1
ATOM 5007 C CA . LYS A 1 631 ? 16.474 -8.730 50.121 1.00 53.59 631 LYS A CA 1
ATOM 5008 C C . LYS A 1 631 ? 17.630 -9.672 50.483 1.00 53.59 631 LYS A C 1
ATOM 5010 O O . LYS A 1 631 ? 17.391 -10.866 50.670 1.00 53.59 631 LYS A O 1
ATOM 5015 N N . ASP A 1 632 ? 18.827 -9.138 50.716 1.00 53.59 632 ASP A N 1
ATOM 5016 C CA . ASP A 1 632 ? 20.012 -9.917 51.122 1.00 53.59 632 ASP A CA 1
ATOM 5017 C C . ASP A 1 632 ? 19.842 -10.590 52.504 1.00 53.59 632 ASP A C 1
ATOM 5019 O O . ASP A 1 632 ? 20.190 -11.765 52.693 1.00 53.59 632 ASP A O 1
ATOM 5023 N N . ASP A 1 633 ? 19.208 -9.898 53.459 1.00 55.44 633 ASP A N 1
ATOM 5024 C CA . ASP A 1 633 ? 18.829 -10.456 54.771 1.00 55.44 633 ASP A CA 1
ATOM 5025 C C . ASP A 1 633 ? 17.754 -11.570 54.671 1.00 55.44 633 ASP A C 1
ATOM 5027 O O . ASP A 1 633 ? 17.592 -12.368 55.599 1.00 55.44 633 ASP A O 1
ATOM 5031 N N . LEU A 1 634 ? 17.028 -11.675 53.547 1.00 51.91 634 LEU A N 1
ATOM 5032 C CA . LEU A 1 634 ? 16.012 -12.712 53.304 1.00 51.91 634 LEU A CA 1
ATOM 5033 C C . LEU A 1 634 ? 16.534 -13.919 52.503 1.00 51.91 634 LEU A C 1
ATOM 5035 O O . LEU A 1 634 ? 16.092 -15.045 52.758 1.00 51.91 634 LEU A O 1
ATOM 5039 N N . GLU A 1 635 ? 17.486 -13.744 51.580 1.00 52.03 635 GLU A N 1
ATOM 5040 C CA . GLU A 1 635 ? 18.148 -14.886 50.924 1.00 52.03 635 GLU A CA 1
ATOM 5041 C C . GLU A 1 635 ? 19.101 -15.624 51.876 1.00 52.03 635 GLU A C 1
ATOM 5043 O O . GLU A 1 635 ? 19.138 -16.860 51.893 1.00 52.03 635 GLU A O 1
ATOM 5048 N N . SER A 1 636 ? 19.813 -14.892 52.739 1.00 54.66 636 SER A N 1
ATOM 5049 C CA . SER A 1 636 ? 20.719 -15.479 53.737 1.00 54.66 636 SER A CA 1
ATOM 5050 C C . SER A 1 636 ? 19.999 -16.312 54.814 1.00 54.66 636 SER A C 1
ATOM 5052 O O . SER A 1 636 ? 20.596 -17.226 55.386 1.00 54.66 636 SER A O 1
ATOM 5054 N N . ALA A 1 637 ? 18.701 -16.078 55.039 1.00 52.09 637 ALA A N 1
ATOM 5055 C CA . ALA A 1 637 ? 17.876 -16.821 55.995 1.00 52.09 637 ALA A CA 1
ATOM 5056 C C . ALA A 1 637 ? 17.343 -18.180 55.483 1.00 52.09 637 ALA A C 1
ATOM 5058 O O . ALA A 1 637 ? 16.849 -18.972 56.285 1.00 52.09 637 ALA A O 1
ATOM 5059 N N . ASN A 1 638 ? 17.429 -18.472 54.176 1.00 49.78 638 ASN A N 1
ATOM 5060 C CA . ASN A 1 638 ? 16.835 -19.671 53.555 1.00 49.78 638 ASN A CA 1
ATOM 5061 C C . ASN A 1 638 ? 17.834 -20.814 53.254 1.00 49.78 638 ASN A C 1
ATOM 5063 O O . ASN A 1 638 ? 17.463 -21.797 52.613 1.00 49.78 638 ASN A O 1
ATOM 5067 N N . ASN A 1 639 ? 19.089 -20.714 53.711 1.00 51.50 639 ASN A N 1
ATOM 5068 C CA . ASN A 1 639 ? 20.167 -21.685 53.440 1.00 51.50 639 ASN A CA 1
ATOM 5069 C C . ASN A 1 639 ? 20.783 -22.308 54.721 1.00 51.50 639 ASN A C 1
ATOM 5071 O O . ASN A 1 639 ? 22.000 -22.499 54.799 1.00 51.50 639 ASN A O 1
ATOM 5075 N N . LEU A 1 640 ? 19.953 -22.630 55.726 1.00 44.62 640 LEU A N 1
ATOM 5076 C CA . LEU A 1 640 ? 20.352 -23.260 57.001 1.00 44.62 640 LEU A CA 1
ATOM 5077 C C . LEU A 1 640 ? 19.418 -24.404 57.433 1.00 44.62 640 LEU A C 1
ATOM 5079 O O . LEU A 1 640 ? 18.185 -24.204 57.390 1.00 44.62 640 LEU A O 1
#

Sequence (640 aa):
MKPFRMRMAHSLISAYELDQYMEVIKPIPATSNEMTRFHSNDYIEYLKRASPEFAEKQQLDTQKYLNFDDCPPFDGIFEFCSISSGGSISGAQKLNHGDSDIVINWSGGLHHAKKSEASGFCYVNDIVLAILELLRYHQRVLYLDIDVHHGDGVEEAFYSSDRVMTVSFHKFGEFFPGTGDLKDIGIGKGKHHAINVPLRDGIDDDTYSSIFQPIMQKVIEVFRPGAIVMQCGTDSLSGDRLGCFNLSMNGHARCVQFMKNFGIPLLCLGGGGYTVRNVARTWVYETSVLLNKEVSKVLPYNEYYEFYGPEYVLDVPKSNMDNQNSPQYLEFIIKSVFEYLRHVQHTPSVQLHEVPPDWPGFDSEAEAEMLDQDADANMETRITTLQNDRHVTTMNELEVDNDDANDDDSDTYLVTTSSGRTVRLPNPQSGRHRRQARNTKQKTSRGSKITTKSTRTNRNTATSTNGNIQTNKDDVNEKSTKETNTPDEFIGDIYKHNGTASRPVRSNSSILSNESTEKKQEIENKNYSEYKSEEEKEKESVEEKATDEKEENIGEEKKVDEYKSASDAETTQDQEATSAVVGDVKNVETENNEMDVDSNIQDGEIEKAVDEIMEAEETVQNNNDVEENQKDDLESANNL

Foldseek 3Di:
DDLVLVVLLVQQLVLQVLCVQDDDDQFDFADLVLLLVQAPNLLSVCQVVFALVVCVVVVPLCVQAEPCVQQNTHPCSSVLLRRQLRQLQVLLVCLLVVVDLEGEAQSAQLLQAARRYDDRNHRGHSPLSSVVSNVLRKQAEEEEEEAQEDSVRNCVSCLQDLRYAYEYAHEEDPAPPNDQDCPSQGDHNSGLRYGGRHFHFAAELVNCCVLLLLLVVLCCVQSVTQAYEYEQAPLCDAPFPRRGYFYKLVSSLVNLLSVVVVSHRYYYYYHHTHLSLLSSLSSSVNSCSNSVHDGDQAGRDGPPQVSNDDVNGSIRHGDPDDGPCDPVNSVVSSVSSVVSSVVRDSDDPPDDDDRDDDDQCPDPVNVVVVVVVQCVVPVVDPAGPVRVSVDDDDPPDPDDDPPDPDDDDDQWDWDADPVGDIDIDGDPPPDDDDDDDDDDDDDDDDDDDDDDDDDDDDDDDDDDDDDDDDDDDDDDDDDDDDDDDDDDDDDDDDDDDDDDDDDDDDDDDDDDDDDDPPVVVVVVVVVVVVVVVVVVVVVVVVVVVVVVVVVVVVPDPPPDDDDDDDDDDDDDDDDDDDDDDDDDDDDDDDDDDDDDDDPDPDPVVVVVVVVVVVVVVVVVVVVVVVVVVVVVVVVVVPPD

Mean predicted aligned error: 20.04 Å

Organism: NCBI:txid61424